Protein AF-A0A9P0FZQ2-F1 (afdb_monomer_lite)

Secondary structure (DSSP, 8-state):
------GGGGGGSTT--HHHHHHHH-------HHHHHHH-PPPS--S-HHHHHHHHHHHHHHHHT---EEEEEE--TTSSHHHHHHHHHHHH-PEEE-HHHHHHHHHHHHHHHHHHHHHSSSSS----------S---S-TTHHHHHHHHHHHHHHHHHHHHTTPPPPHHHHHHHHHHHHTSHHHHHHEEEEES---SHHHHHHHHS-------------------SSTTSSS-HHHHHS-SEEEEEE--HHHHHHHHHT--TTS----HHHHHHHHHHHHHH--TTS-HHHHHHHTT---EEEE---TT-TT-HHHHHHHHHHH-SPP--HHHHHHHHHHHHHHHHHHHHHHHHHHHHHHHHHHHHHHHHHHHHHHHHHHHHHT--GGGSSS---

Structure (mmCIF, N/CA/C/O backbone):
data_AF-A0A9P0FZQ2-F1
#
_entry.id   AF-A0A9P0FZQ2-F1
#
loop_
_atom_site.group_PDB
_atom_site.id
_atom_site.type_symbol
_atom_site.label_atom_id
_atom_site.label_alt_id
_atom_site.label_comp_id
_atom_site.label_asym_id
_atom_site.label_entity_id
_atom_site.label_seq_id
_atom_site.pdbx_PDB_ins_code
_atom_site.Cartn_x
_atom_site.Cartn_y
_atom_site.Cartn_z
_atom_site.occupancy
_atom_site.B_iso_or_equiv
_atom_site.auth_seq_id
_atom_site.auth_comp_id
_atom_site.auth_asym_id
_atom_site.auth_atom_id
_atom_site.pdbx_PDB_model_num
ATOM 1 N N . MET A 1 1 ? 33.000 11.905 -3.025 1.00 42.22 1 MET A N 1
ATOM 2 C CA . MET A 1 1 ? 31.841 12.501 -3.717 1.00 42.22 1 MET A CA 1
ATOM 3 C C . MET A 1 1 ? 32.326 12.928 -5.102 1.00 42.22 1 MET A C 1
ATOM 5 O O . MET A 1 1 ? 33.411 13.492 -5.164 1.00 42.22 1 MET A O 1
ATOM 9 N N . PHE A 1 2 ? 31.639 12.596 -6.200 1.00 40.91 2 PHE A N 1
ATOM 10 C CA . PHE A 1 2 ? 31.975 13.175 -7.510 1.00 40.91 2 PHE A CA 1
ATOM 11 C C . PHE A 1 2 ? 31.293 14.541 -7.577 1.00 40.91 2 PHE A C 1
ATOM 13 O O . PHE A 1 2 ? 30.066 14.598 -7.592 1.00 40.91 2 PHE A O 1
ATOM 20 N N . LYS A 1 3 ? 32.068 15.629 -7.545 1.00 57.16 3 LYS A N 1
ATOM 21 C CA . LYS A 1 3 ? 31.530 16.982 -7.710 1.00 57.16 3 LYS A CA 1
ATOM 22 C C . LYS A 1 3 ? 31.173 17.130 -9.192 1.00 57.16 3 LYS A C 1
ATOM 24 O O . LYS A 1 3 ? 32.061 17.057 -10.038 1.00 57.16 3 LYS A O 1
ATOM 29 N N . CYS A 1 4 ? 29.882 17.212 -9.517 1.00 62.28 4 CYS A N 1
ATOM 30 C CA . CYS A 1 4 ? 29.457 17.535 -10.878 1.00 62.28 4 CYS A CA 1
ATOM 31 C C . CYS A 1 4 ? 29.751 19.013 -11.093 1.00 62.28 4 CYS A C 1
ATOM 33 O O . CYS A 1 4 ? 29.104 19.865 -10.494 1.00 62.28 4 CYS A O 1
ATOM 35 N N . ILE A 1 5 ? 30.774 19.292 -11.889 1.00 72.25 5 ILE A N 1
ATOM 36 C CA . ILE A 1 5 ? 31.160 20.651 -12.243 1.00 72.25 5 ILE A CA 1
ATOM 37 C C . ILE A 1 5 ? 30.309 21.031 -13.454 1.00 72.25 5 ILE A C 1
ATOM 39 O O . ILE A 1 5 ? 30.297 20.267 -14.428 1.00 72.25 5 ILE A O 1
ATOM 43 N N . PRO A 1 6 ? 29.552 22.138 -13.401 1.00 76.19 6 PRO A N 1
ATOM 44 C CA . PRO A 1 6 ? 28.805 22.590 -14.560 1.00 76.19 6 PRO A CA 1
ATOM 45 C C . PRO A 1 6 ? 29.780 22.879 -15.715 1.00 76.19 6 PRO A C 1
ATOM 47 O O . PRO A 1 6 ? 30.931 23.250 -15.483 1.00 76.19 6 PRO A O 1
ATOM 50 N N . PRO A 1 7 ? 29.354 22.691 -16.974 1.00 71.12 7 PRO A N 1
ATOM 51 C CA . PRO A 1 7 ? 30.235 22.822 -18.138 1.00 71.12 7 PRO A CA 1
ATOM 52 C C . PRO A 1 7 ? 30.903 24.203 -18.238 1.00 71.12 7 PRO A C 1
ATOM 54 O O . PRO A 1 7 ? 32.005 24.314 -18.767 1.00 71.12 7 PRO A O 1
ATOM 57 N N . GLU A 1 8 ? 30.263 25.233 -17.684 1.00 77.25 8 GLU A N 1
ATOM 58 C CA . GLU A 1 8 ? 30.756 26.613 -17.625 1.00 77.25 8 GLU A CA 1
ATOM 59 C C . GLU A 1 8 ? 31.994 26.760 -16.722 1.00 77.25 8 GLU A C 1
ATOM 61 O O . GLU A 1 8 ? 32.918 27.505 -17.049 1.00 77.25 8 GLU A O 1
ATOM 66 N N . ASP A 1 9 ? 32.073 25.957 -15.660 1.00 78.75 9 ASP A N 1
ATOM 67 C CA . ASP A 1 9 ? 33.148 25.985 -14.662 1.00 78.75 9 ASP A CA 1
ATOM 68 C C . ASP A 1 9 ? 34.300 25.033 -15.002 1.00 78.75 9 ASP A C 1
ATOM 70 O O . ASP A 1 9 ? 35.335 25.018 -14.332 1.00 78.75 9 ASP A O 1
ATOM 74 N N . ALA A 1 10 ? 34.162 24.232 -16.062 1.00 74.19 10 ALA A N 1
ATOM 75 C CA . ALA A 1 10 ? 35.173 23.253 -16.452 1.00 74.19 10 ALA A CA 1
ATOM 76 C C . ALA A 1 10 ? 36.529 23.903 -16.784 1.00 74.19 10 ALA A C 1
ATOM 78 O O . ALA A 1 10 ? 37.573 23.296 -16.559 1.00 74.19 10 ALA A O 1
ATOM 79 N N . PHE A 1 11 ? 36.523 25.152 -17.261 1.00 77.31 11 PHE A N 1
ATOM 80 C CA . PHE A 1 11 ? 37.735 25.916 -17.572 1.00 77.31 11 PHE A CA 1
ATOM 81 C C . PHE A 1 11 ? 38.401 26.563 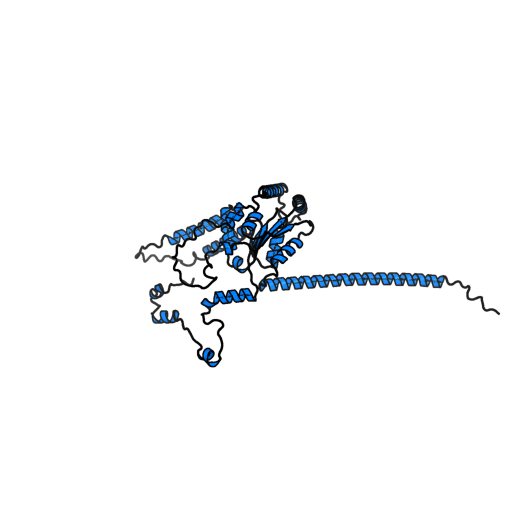-16.346 1.00 77.31 11 PHE A C 1
ATOM 83 O O . PHE A 1 11 ? 39.504 27.093 -16.469 1.00 77.31 11 PHE A O 1
ATOM 90 N N . LEU A 1 12 ? 37.767 26.520 -15.167 1.00 80.56 12 LEU A N 1
ATOM 91 C CA . LEU A 1 12 ? 38.371 26.988 -13.912 1.00 80.56 12 LEU A CA 1
ATOM 92 C C . LEU A 1 12 ? 39.421 26.000 -13.382 1.00 80.56 12 LEU A C 1
ATOM 94 O O . LEU A 1 12 ? 40.270 26.368 -12.570 1.00 80.56 12 LEU A O 1
ATOM 98 N N . ILE A 1 13 ? 39.395 24.753 -13.861 1.00 81.25 13 ILE A N 1
ATOM 99 C CA . ILE A 1 13 ? 40.397 23.743 -13.536 1.00 81.25 13 ILE A CA 1
ATOM 100 C C . ILE A 1 13 ? 41.563 23.877 -14.512 1.00 81.25 13 ILE A C 1
ATOM 102 O O . ILE A 1 13 ? 41.435 23.598 -15.702 1.00 81.25 13 ILE A O 1
ATOM 106 N N . SER A 1 14 ? 42.734 24.233 -13.988 1.00 76.00 14 SER A N 1
ATOM 107 C CA . SER A 1 14 ? 43.969 24.434 -14.762 1.00 76.00 14 SER A CA 1
ATOM 108 C C . SER A 1 14 ? 44.454 23.195 -15.531 1.00 76.00 14 SER A C 1
ATOM 110 O O . SER A 1 14 ? 45.295 23.309 -16.418 1.00 76.00 14 SER A O 1
ATOM 112 N N . GLU A 1 15 ? 43.933 22.016 -15.198 1.00 81.44 15 GLU A N 1
ATOM 113 C CA . GLU A 1 15 ? 44.264 20.723 -15.806 1.00 81.44 15 GLU A CA 1
ATOM 114 C C . GLU A 1 15 ? 43.369 20.383 -17.015 1.00 81.44 15 GLU A C 1
ATOM 116 O O . GLU A 1 15 ? 43.684 19.462 -17.776 1.00 81.44 15 GLU A O 1
ATOM 121 N N . ILE A 1 16 ? 42.257 21.107 -17.207 1.00 81.88 16 ILE A N 1
ATOM 122 C CA . ILE A 1 16 ? 41.309 20.891 -18.305 1.00 81.88 16 ILE A CA 1
ATOM 123 C C . ILE A 1 16 ? 41.615 21.876 -19.437 1.00 81.88 16 ILE A C 1
ATOM 125 O O . ILE A 1 16 ? 41.110 22.994 -19.498 1.00 81.88 16 ILE A O 1
ATOM 129 N N . ASP A 1 17 ? 42.428 21.426 -20.389 1.00 82.81 17 ASP A N 1
ATOM 130 C CA . ASP A 1 17 ? 42.616 22.134 -21.657 1.00 82.81 17 ASP A CA 1
ATOM 131 C C . ASP A 1 17 ? 41.367 22.026 -22.549 1.00 82.81 17 ASP A C 1
ATOM 133 O O . ASP A 1 17 ? 40.644 21.027 -22.509 1.00 82.81 17 ASP A O 1
ATOM 137 N N . GLN A 1 18 ? 41.190 22.976 -23.477 1.00 81.88 18 GLN A N 1
ATOM 138 C CA . GLN A 1 18 ? 40.105 22.963 -24.475 1.00 81.88 18 GLN A CA 1
ATOM 139 C C . GLN A 1 18 ? 39.992 21.620 -25.217 1.00 81.88 18 GLN A C 1
ATOM 141 O O . GLN A 1 18 ? 38.902 21.103 -25.418 1.00 81.88 18 GLN A O 1
ATOM 146 N N . ARG A 1 19 ? 41.125 20.985 -25.541 1.00 83.75 19 ARG A N 1
ATOM 147 C CA . ARG A 1 19 ? 41.146 19.661 -26.183 1.00 83.75 19 ARG A CA 1
ATOM 148 C C . ARG A 1 19 ? 40.549 18.559 -25.300 1.00 83.75 19 ARG A C 1
ATOM 150 O O . ARG A 1 19 ? 39.943 17.625 -25.817 1.00 83.75 19 ARG A O 1
ATOM 157 N N . VAL A 1 20 ? 40.797 18.617 -23.992 1.00 83.19 20 VAL A N 1
ATOM 158 C CA . VAL A 1 20 ? 40.278 17.641 -23.021 1.00 83.19 20 VAL A CA 1
ATOM 159 C C . VAL A 1 20 ? 38.788 17.878 -22.811 1.00 83.19 20 VAL A C 1
ATOM 161 O O . VAL A 1 20 ? 38.022 16.919 -22.831 1.00 83.19 20 VAL A O 1
ATOM 164 N N . TYR A 1 21 ? 38.377 19.143 -22.712 1.00 83.75 21 TYR A N 1
ATOM 165 C CA . TYR A 1 21 ? 36.974 19.534 -22.639 1.00 83.75 21 TYR A CA 1
ATOM 166 C C . TYR A 1 21 ? 36.176 19.058 -23.862 1.00 83.75 21 TYR A C 1
ATOM 168 O O . TYR A 1 21 ? 35.165 18.374 -23.708 1.00 83.75 21 TYR A O 1
ATOM 176 N N . ASP A 1 22 ? 36.674 19.317 -25.073 1.00 83.88 22 ASP A N 1
ATOM 177 C CA . ASP A 1 22 ? 36.037 18.878 -26.321 1.00 83.88 22 ASP A CA 1
ATOM 178 C C . ASP A 1 22 ? 35.959 17.347 -26.407 1.00 83.88 22 ASP A C 1
ATOM 180 O O . ASP A 1 22 ? 34.968 16.805 -26.884 1.00 83.88 22 ASP A O 1
ATOM 184 N N . LEU A 1 23 ? 36.978 16.627 -25.916 1.00 82.75 23 LEU A N 1
ATOM 185 C CA . LEU A 1 23 ? 36.977 15.162 -25.873 1.00 82.75 23 LEU A CA 1
ATOM 186 C C . LEU A 1 23 ? 35.941 14.613 -24.880 1.00 82.75 23 LEU A C 1
ATOM 188 O O . LEU A 1 23 ? 35.311 13.595 -25.162 1.00 82.75 23 LEU A O 1
ATOM 192 N N . MET A 1 24 ? 35.779 15.262 -23.725 1.00 79.56 24 MET A N 1
ATOM 193 C CA . MET A 1 24 ? 34.831 14.851 -22.684 1.00 79.56 24 MET A CA 1
ATOM 194 C C . MET A 1 24 ? 33.379 15.209 -23.019 1.00 79.56 24 MET A C 1
ATOM 196 O O . MET A 1 24 ? 32.471 14.508 -22.582 1.00 79.56 24 MET A O 1
ATOM 200 N N . THR A 1 25 ? 33.158 16.269 -23.799 1.00 80.00 25 THR A N 1
ATOM 201 C CA . THR A 1 25 ? 31.824 16.745 -24.211 1.00 80.00 25 THR A CA 1
ATOM 202 C C . THR A 1 25 ? 31.405 16.264 -25.603 1.00 80.00 25 THR A C 1
ATOM 204 O O . THR A 1 25 ? 30.294 16.547 -26.055 1.00 80.00 25 THR A O 1
ATOM 207 N N . LEU A 1 26 ? 32.268 15.503 -26.281 1.00 82.88 26 LEU A N 1
ATOM 208 C CA . LEU A 1 26 ? 32.034 14.983 -27.621 1.00 82.88 26 LEU A CA 1
ATOM 209 C C . LEU A 1 26 ? 30.789 14.079 -27.671 1.00 82.88 26 LEU A C 1
ATOM 211 O O . LEU A 1 26 ? 30.810 12.937 -27.210 1.00 82.88 26 LEU A O 1
ATOM 215 N N . ASN A 1 27 ? 29.722 14.557 -28.311 1.00 76.00 27 ASN A N 1
ATOM 216 C CA . ASN A 1 27 ? 28.529 13.764 -28.598 1.00 76.00 27 ASN A CA 1
ATOM 217 C C . ASN A 1 27 ? 28.544 13.295 -30.064 1.00 76.00 27 ASN A C 1
ATOM 219 O O . ASN A 1 27 ? 28.166 14.040 -30.967 1.00 76.00 27 ASN A O 1
ATOM 223 N N . LEU A 1 28 ? 29.031 12.074 -30.318 1.00 78.62 28 LEU A N 1
ATOM 224 C CA . LEU A 1 28 ? 29.055 11.479 -31.661 1.00 78.62 28 LEU A CA 1
ATOM 225 C C . LEU A 1 28 ? 27.725 10.786 -31.977 1.00 78.62 28 LEU A C 1
ATOM 227 O O . LEU A 1 28 ? 27.467 9.683 -31.493 1.00 78.62 28 LEU A O 1
ATOM 231 N N . SER A 1 29 ? 26.925 11.383 -32.859 1.00 69.81 29 SER A N 1
ATOM 232 C CA . SER A 1 29 ? 25.809 10.698 -33.511 1.00 69.81 29 SER A CA 1
ATOM 233 C C . SER A 1 29 ? 26.315 9.897 -34.718 1.00 69.81 29 SER A C 1
ATOM 235 O O . SER A 1 29 ? 27.041 10.405 -35.572 1.00 69.81 29 SER A O 1
ATOM 237 N N . MET A 1 30 ? 25.960 8.613 -34.785 1.00 74.75 30 MET A N 1
ATOM 238 C CA . MET A 1 30 ? 26.310 7.722 -35.897 1.00 74.75 30 MET A CA 1
ATOM 239 C C . MET A 1 30 ? 25.025 7.261 -36.580 1.00 74.75 30 MET A C 1
ATOM 241 O O . MET A 1 30 ? 24.199 6.603 -35.951 1.00 74.75 30 MET A O 1
ATOM 245 N N . GLU A 1 31 ? 24.871 7.568 -37.867 1.00 71.19 31 GLU A N 1
ATOM 246 C CA . GLU A 1 31 ? 23.688 7.192 -38.646 1.00 71.19 31 GLU A CA 1
ATOM 247 C C . GLU A 1 31 ? 23.982 5.993 -39.567 1.00 71.19 31 GLU A C 1
ATOM 249 O O . GLU A 1 31 ? 24.874 6.059 -40.420 1.00 71.19 31 GLU A O 1
ATOM 254 N N . PRO A 1 32 ? 23.253 4.869 -39.435 1.00 73.31 32 PRO A N 1
ATOM 255 C CA . PRO A 1 32 ? 23.479 3.679 -40.248 1.00 73.31 32 PRO A CA 1
ATOM 256 C C . PRO A 1 32 ? 22.767 3.774 -41.611 1.00 73.31 32 PRO A C 1
ATOM 258 O O . PRO A 1 32 ? 21.782 3.078 -41.866 1.00 73.31 32 PRO A O 1
ATOM 261 N N . THR A 1 33 ? 23.298 4.595 -42.520 1.00 75.81 33 THR A N 1
ATOM 262 C CA . THR A 1 33 ? 22.730 4.842 -43.866 1.00 75.81 33 THR A CA 1
ATOM 263 C C . THR A 1 33 ? 22.521 3.565 -44.688 1.00 75.81 33 THR A C 1
ATOM 265 O O . THR A 1 33 ? 21.465 3.366 -45.285 1.00 75.81 33 THR A O 1
ATOM 268 N N . PHE A 1 34 ? 23.478 2.632 -44.654 1.00 76.25 34 PHE A N 1
ATOM 269 C CA . PHE A 1 34 ? 23.403 1.379 -45.416 1.00 76.25 34 PHE A CA 1
ATOM 270 C C . PHE A 1 34 ? 22.207 0.496 -45.017 1.00 76.25 34 PHE A C 1
ATOM 272 O O . PHE A 1 34 ? 21.579 -0.129 -45.872 1.00 76.25 34 PHE A O 1
ATOM 279 N N . ILE A 1 35 ? 21.882 0.444 -43.722 1.00 74.31 35 ILE A N 1
ATOM 280 C CA . ILE A 1 35 ? 20.802 -0.399 -43.191 1.00 74.31 35 ILE A CA 1
ATOM 281 C C . ILE A 1 35 ? 19.441 0.181 -43.589 1.00 74.31 35 ILE A C 1
ATOM 283 O O . ILE A 1 35 ? 18.558 -0.563 -44.015 1.00 74.31 35 ILE A O 1
ATOM 287 N N . VAL A 1 36 ? 19.297 1.505 -43.510 1.00 71.88 36 VAL A N 1
ATOM 288 C CA . VAL A 1 36 ? 18.062 2.209 -43.876 1.00 71.88 36 VAL A CA 1
ATOM 289 C C . VAL A 1 36 ? 17.796 2.095 -45.378 1.00 71.88 36 VAL A C 1
ATOM 291 O O . VAL A 1 36 ? 16.726 1.644 -45.782 1.00 71.88 36 VAL A O 1
ATOM 294 N N . GLU A 1 37 ? 18.782 2.432 -46.213 1.00 74.81 37 GLU A N 1
ATOM 295 C CA . GLU A 1 37 ? 18.584 2.533 -47.664 1.00 74.81 37 GLU A CA 1
ATOM 296 C C . GLU A 1 37 ? 18.585 1.174 -48.380 1.00 74.81 37 GLU A C 1
ATOM 298 O O . GLU A 1 37 ? 17.835 0.982 -49.336 1.00 74.81 37 GLU A O 1
ATOM 303 N N . THR A 1 38 ? 19.408 0.214 -47.936 1.00 74.38 38 THR A N 1
ATOM 304 C CA . THR A 1 38 ? 19.607 -1.055 -48.669 1.00 74.38 38 THR A CA 1
ATOM 305 C C . THR A 1 38 ? 18.747 -2.198 -48.132 1.00 74.38 38 THR A C 1
ATOM 307 O O . THR A 1 38 ? 18.329 -3.061 -48.903 1.00 74.38 38 THR A O 1
ATOM 310 N N . MET A 1 39 ? 18.477 -2.240 -46.820 1.00 76.00 39 MET A N 1
ATOM 311 C CA . MET A 1 39 ? 17.702 -3.330 -46.205 1.00 76.00 39 MET A CA 1
ATOM 312 C C . MET A 1 39 ? 16.212 -3.002 -46.033 1.00 76.00 39 MET A C 1
ATOM 314 O O . MET A 1 39 ? 15.446 -3.900 -45.686 1.00 76.00 39 MET A O 1
ATOM 318 N N . GLY A 1 40 ? 15.788 -1.756 -46.290 1.00 74.69 40 GLY A N 1
ATOM 319 C CA . GLY A 1 40 ? 14.381 -1.341 -46.211 1.00 74.69 40 GLY A CA 1
ATOM 320 C C . GLY A 1 40 ? 13.769 -1.506 -44.816 1.00 74.69 40 GLY A C 1
ATOM 321 O O . GLY A 1 40 ? 12.565 -1.729 -44.687 1.00 74.69 40 GLY A O 1
ATOM 322 N N . LEU A 1 41 ? 14.601 -1.462 -43.773 1.00 75.81 41 LEU A N 1
ATOM 323 C CA . LEU A 1 41 ? 14.169 -1.606 -42.388 1.00 75.81 41 LEU A CA 1
ATOM 324 C C . LEU A 1 41 ? 13.510 -0.305 -41.921 1.00 75.81 41 LEU A C 1
ATOM 326 O O . LEU A 1 41 ? 14.130 0.755 -41.944 1.00 75.81 41 LEU A O 1
ATOM 330 N N . GLN A 1 42 ? 12.256 -0.399 -41.480 1.00 72.88 42 GLN A N 1
ATOM 331 C CA . GLN A 1 42 ? 11.549 0.707 -40.837 1.00 72.88 42 GLN A CA 1
ATOM 332 C C . GLN A 1 42 ? 11.944 0.757 -39.361 1.00 72.88 42 GLN A C 1
ATOM 334 O O . GLN A 1 42 ? 11.711 -0.200 -38.619 1.00 72.88 42 GLN A O 1
ATOM 339 N N . TRP A 1 43 ? 12.557 1.861 -38.939 1.00 73.94 43 TRP A N 1
ATOM 340 C CA . TRP A 1 43 ? 12.877 2.084 -37.534 1.00 73.94 43 TRP A CA 1
ATOM 341 C C . TRP A 1 43 ? 11.594 2.309 -36.733 1.00 73.94 43 TRP A C 1
ATOM 343 O O . TRP A 1 43 ? 10.709 3.051 -37.146 1.00 73.94 43 TRP A O 1
ATOM 353 N N . ALA A 1 44 ? 11.492 1.655 -35.574 1.00 71.38 44 ALA A N 1
ATOM 354 C CA . ALA A 1 44 ? 10.376 1.876 -34.652 1.00 71.38 44 ALA A CA 1
ATOM 355 C C . ALA A 1 44 ? 10.471 3.244 -33.954 1.00 71.38 44 ALA A C 1
ATOM 357 O O . ALA A 1 44 ? 9.451 3.806 -33.566 1.00 71.38 44 ALA A O 1
ATOM 358 N N . SER A 1 45 ? 11.689 3.769 -33.803 1.00 73.69 45 SER A N 1
ATOM 359 C CA . SER A 1 45 ? 11.942 5.160 -33.452 1.00 73.69 45 SER A CA 1
ATOM 360 C C . SER A 1 45 ? 13.298 5.603 -33.994 1.00 73.69 45 SER A C 1
ATOM 362 O O . SER A 1 45 ? 14.265 4.843 -33.941 1.00 73.69 45 SER A O 1
ATOM 364 N N . GLU A 1 46 ? 13.337 6.827 -34.510 1.00 75.44 46 GLU A N 1
ATOM 365 C CA . GLU A 1 46 ? 14.528 7.495 -35.047 1.00 75.44 46 GLU A CA 1
ATOM 366 C C . GLU A 1 46 ? 15.211 8.392 -33.997 1.00 75.44 46 GLU A C 1
ATOM 368 O O . GLU A 1 46 ? 16.328 8.857 -34.209 1.00 75.44 46 GLU A O 1
ATOM 373 N N . LEU A 1 47 ? 14.558 8.610 -32.849 1.00 78.06 47 LEU A N 1
ATOM 374 C CA . LEU A 1 47 ? 15.050 9.463 -31.766 1.00 78.06 47 LEU A CA 1
ATOM 375 C C . LEU A 1 47 ? 16.124 8.770 -30.917 1.00 78.06 47 LEU A C 1
ATOM 377 O O . LEU A 1 47 ? 16.271 7.542 -30.921 1.00 78.06 47 LEU A O 1
ATOM 381 N N . THR A 1 48 ? 16.849 9.556 -30.119 1.00 76.50 48 THR A N 1
ATOM 382 C CA . THR A 1 48 ? 17.833 9.010 -29.178 1.00 76.50 48 THR A CA 1
ATOM 383 C C . THR A 1 48 ? 17.165 8.145 -28.107 1.00 76.50 48 THR A C 1
ATOM 385 O O . THR A 1 48 ? 15.956 8.211 -27.866 1.00 76.50 48 THR A O 1
ATOM 388 N N . PHE A 1 49 ? 17.952 7.308 -27.421 1.00 79.44 49 PHE A N 1
ATOM 389 C CA . PHE A 1 49 ? 17.413 6.489 -26.333 1.00 79.44 49 PHE A CA 1
ATOM 390 C C . PHE A 1 49 ? 16.732 7.349 -25.263 1.00 79.44 49 PHE A C 1
ATOM 392 O O . PHE A 1 49 ? 15.633 7.001 -24.850 1.00 79.44 49 PHE A O 1
ATOM 399 N N . ALA A 1 50 ? 17.348 8.470 -24.863 1.00 79.00 50 ALA A N 1
ATOM 400 C CA . ALA A 1 50 ? 16.835 9.358 -23.819 1.00 79.00 50 ALA A CA 1
ATOM 401 C C . ALA A 1 50 ? 15.451 9.931 -24.164 1.00 79.00 50 ALA A C 1
ATOM 403 O O . ALA A 1 50 ? 14.540 9.876 -23.341 1.00 79.00 50 ALA A O 1
ATOM 404 N N . GLU A 1 51 ? 15.273 10.391 -25.401 1.00 81.69 51 GLU A N 1
ATOM 405 C CA . GLU A 1 51 ? 14.001 10.919 -25.911 1.00 81.69 51 GLU A CA 1
ATOM 406 C C . GLU A 1 51 ? 12.940 9.821 -26.066 1.00 81.69 51 GLU A C 1
ATOM 408 O O . GLU A 1 51 ? 11.748 10.066 -25.902 1.00 81.69 51 GLU A O 1
ATOM 413 N N . ASN A 1 52 ? 13.368 8.580 -26.315 1.00 84.44 52 ASN A N 1
ATOM 414 C CA . ASN A 1 52 ? 12.484 7.423 -26.429 1.00 84.44 52 ASN A CA 1
ATOM 415 C C . ASN A 1 52 ? 12.073 6.794 -25.095 1.00 84.44 52 ASN A C 1
ATOM 417 O O . ASN A 1 52 ? 11.169 5.953 -25.081 1.00 84.44 52 ASN A O 1
ATOM 421 N N . ILE A 1 53 ? 12.696 7.168 -23.972 1.00 84.69 53 ILE A N 1
ATOM 422 C CA . ILE A 1 53 ? 12.381 6.602 -22.651 1.00 84.69 53 ILE A CA 1
ATOM 423 C C . ILE A 1 53 ? 10.874 6.656 -22.336 1.00 84.69 53 ILE A C 1
ATOM 425 O O . ILE A 1 53 ? 10.339 5.622 -21.927 1.00 84.69 53 ILE A O 1
ATOM 429 N N . PRO A 1 54 ? 10.141 7.770 -22.541 1.00 82.50 54 PRO A N 1
ATOM 430 C CA . PRO A 1 54 ? 8.711 7.831 -22.230 1.00 82.50 54 PRO A CA 1
ATOM 431 C C . PRO A 1 54 ? 7.884 6.827 -23.045 1.00 82.50 54 PRO A C 1
ATOM 433 O O . PRO A 1 54 ? 7.038 6.117 -22.492 1.00 82.50 54 PRO A O 1
ATOM 436 N N . VAL A 1 55 ? 8.182 6.701 -24.342 1.00 83.38 55 VAL A N 1
ATOM 437 C CA . VAL A 1 55 ? 7.514 5.763 -25.258 1.00 83.38 55 VAL A CA 1
ATOM 438 C C . VAL A 1 55 ? 7.815 4.318 -24.861 1.00 83.38 55 VAL A C 1
ATOM 440 O O . VAL A 1 55 ? 6.897 3.502 -24.744 1.00 83.38 55 VAL A O 1
ATOM 443 N N . LEU A 1 56 ? 9.080 4.010 -24.564 1.00 84.38 56 LEU A N 1
ATOM 444 C CA . LEU A 1 56 ? 9.506 2.690 -24.098 1.00 84.38 56 LEU A CA 1
ATOM 445 C C . LEU A 1 56 ? 8.859 2.324 -22.759 1.00 84.38 56 LEU A C 1
ATOM 447 O O . LEU A 1 56 ? 8.405 1.195 -22.588 1.00 84.38 56 LEU A O 1
ATOM 451 N N . ILE A 1 57 ? 8.751 3.270 -21.822 1.00 81.62 57 ILE A N 1
ATOM 452 C CA . ILE A 1 57 ? 8.046 3.066 -20.550 1.00 81.62 57 ILE A CA 1
ATOM 453 C C . ILE A 1 57 ? 6.563 2.782 -20.806 1.00 81.62 57 ILE A C 1
ATOM 455 O O . ILE A 1 57 ? 6.006 1.871 -20.192 1.00 81.62 57 ILE A O 1
ATOM 459 N N . LYS A 1 58 ? 5.911 3.524 -21.709 1.00 81.69 58 LYS A N 1
ATOM 460 C CA . LYS A 1 58 ? 4.497 3.317 -22.067 1.00 81.69 58 LYS A CA 1
ATOM 461 C C . LYS A 1 58 ? 4.284 1.934 -22.683 1.00 81.69 58 LYS A C 1
ATOM 463 O O . LYS A 1 58 ? 3.378 1.212 -22.261 1.00 81.69 58 LYS A O 1
ATOM 468 N N . GLN A 1 59 ? 5.151 1.523 -23.608 1.00 83.19 59 GLN A N 1
ATOM 469 C CA . GLN A 1 59 ? 5.122 0.189 -24.207 1.00 83.19 59 GLN A CA 1
ATOM 470 C C . GLN A 1 59 ? 5.364 -0.905 -23.160 1.00 83.19 59 GLN A C 1
ATOM 472 O O . GLN A 1 59 ? 4.582 -1.849 -23.069 1.00 83.19 59 GLN A O 1
ATOM 477 N N . PHE A 1 60 ? 6.374 -0.740 -22.306 1.00 81.12 60 PHE A N 1
ATOM 478 C CA . PHE A 1 60 ? 6.689 -1.675 -21.228 1.00 81.12 60 PHE A CA 1
ATOM 479 C C . PHE A 1 60 ? 5.522 -1.838 -20.247 1.00 81.12 60 PHE A C 1
ATOM 481 O O . PHE A 1 60 ? 5.167 -2.960 -19.876 1.00 81.12 60 PHE A O 1
ATOM 488 N N . LYS A 1 61 ? 4.883 -0.727 -19.856 1.00 77.75 61 LYS A N 1
ATOM 489 C CA . LYS A 1 61 ? 3.683 -0.737 -19.010 1.00 77.75 61 LYS A CA 1
ATOM 490 C C . LYS A 1 61 ? 2.527 -1.462 -19.696 1.00 77.75 61 LYS A C 1
ATOM 492 O O . LYS A 1 61 ? 1.869 -2.277 -19.053 1.00 77.75 61 LYS A O 1
ATOM 497 N N . LYS A 1 62 ? 2.309 -1.215 -20.991 1.00 79.94 62 LYS A N 1
ATOM 498 C CA . LYS A 1 62 ? 1.234 -1.830 -21.784 1.00 79.94 62 LYS A CA 1
ATOM 499 C C . LYS A 1 62 ? 1.425 -3.337 -21.957 1.00 79.94 62 LYS A C 1
ATOM 501 O O . LYS A 1 62 ? 0.501 -4.094 -21.679 1.00 79.94 62 LYS A O 1
ATOM 506 N N . GLU A 1 63 ? 2.610 -3.782 -22.368 1.00 77.75 63 GLU A N 1
ATOM 507 C CA . GLU A 1 63 ? 2.912 -5.203 -22.595 1.00 77.75 63 GLU A CA 1
ATOM 508 C C . GLU A 1 63 ? 2.832 -6.026 -21.308 1.00 77.75 63 GLU A C 1
ATOM 510 O O . GLU A 1 63 ? 2.372 -7.168 -21.318 1.00 77.75 63 GLU A O 1
ATOM 515 N N . ARG A 1 64 ? 3.252 -5.441 -20.181 1.00 72.19 64 ARG A N 1
ATOM 516 C CA . ARG A 1 64 ? 3.228 -6.113 -18.876 1.00 72.19 64 ARG A CA 1
ATOM 517 C C . ARG A 1 64 ? 1.945 -5.877 -18.081 1.00 72.19 64 ARG A C 1
ATOM 519 O O . ARG A 1 64 ? 1.796 -6.462 -17.009 1.00 72.19 64 ARG A O 1
ATOM 526 N N . GLY A 1 65 ? 1.032 -5.042 -18.582 1.00 72.00 65 GLY A N 1
ATOM 527 C CA . GLY A 1 65 ? -0.182 -4.646 -17.868 1.00 72.00 65 GLY A CA 1
ATOM 528 C C . GLY A 1 65 ? 0.115 -4.012 -16.506 1.00 72.00 65 GLY A C 1
ATOM 529 O O . GLY A 1 65 ? -0.593 -4.281 -15.539 1.00 72.00 65 GLY A O 1
ATOM 530 N N . LEU A 1 66 ? 1.198 -3.234 -16.405 1.00 73.38 66 LEU A N 1
ATOM 531 C CA . LEU A 1 66 ? 1.605 -2.561 -15.172 1.00 73.38 66 LEU A CA 1
ATOM 532 C C . LEU A 1 66 ? 0.751 -1.309 -14.994 1.00 73.38 66 LEU A C 1
ATOM 534 O O . LEU A 1 66 ? 1.084 -0.238 -15.506 1.00 73.38 66 LEU A O 1
ATOM 538 N N . LYS A 1 67 ? -0.362 -1.468 -14.283 1.00 75.31 67 LYS A N 1
ATOM 539 C CA . LYS A 1 67 ? -1.216 -0.367 -13.858 1.00 75.31 67 LYS A CA 1
ATOM 540 C C . LYS A 1 67 ? -1.038 -0.185 -12.347 1.00 75.31 67 LYS A C 1
ATOM 542 O O . LYS A 1 67 ? -1.364 -1.113 -11.611 1.00 75.31 67 LYS A O 1
ATOM 547 N N . PRO A 1 68 ? -0.514 0.959 -11.874 1.00 80.69 68 PRO A N 1
ATOM 548 C CA . PRO A 1 68 ? -0.503 1.237 -10.446 1.00 80.69 68 PRO A CA 1
ATOM 549 C C . PRO A 1 68 ? -1.953 1.396 -9.986 1.00 80.69 68 PRO A C 1
ATOM 551 O O . PRO A 1 68 ? -2.690 2.193 -10.564 1.00 80.69 68 PRO A O 1
ATOM 554 N N . PHE A 1 69 ? -2.369 0.616 -8.991 1.00 84.88 69 PHE A N 1
ATOM 555 C CA . PHE A 1 69 ? -3.701 0.738 -8.404 1.00 84.88 69 PHE A CA 1
ATOM 556 C C . PHE A 1 69 ? -3.638 1.580 -7.140 1.00 84.88 69 PHE A C 1
ATOM 558 O O . PHE A 1 69 ? -2.829 1.313 -6.251 1.00 84.88 69 PHE A O 1
ATOM 565 N N . LYS A 1 70 ? -4.519 2.572 -7.052 1.00 87.44 70 LYS A N 1
ATOM 566 C CA . LYS A 1 70 ? -4.677 3.415 -5.868 1.00 87.44 70 LYS A CA 1
ATOM 567 C C . LYS A 1 70 ? -5.997 3.083 -5.195 1.00 87.44 70 LYS A C 1
ATOM 569 O O . LYS A 1 70 ? -7.058 3.285 -5.788 1.00 87.44 70 LYS A O 1
ATOM 574 N N . VAL A 1 71 ? -5.929 2.523 -3.993 1.00 89.31 71 VAL A N 1
ATOM 575 C CA . VAL A 1 71 ? -7.099 2.003 -3.278 1.00 89.31 71 VAL A CA 1
ATOM 576 C C . VAL A 1 71 ? -7.216 2.669 -1.915 1.00 89.31 71 VAL A C 1
ATOM 578 O O . VAL A 1 71 ? -6.237 2.741 -1.180 1.00 89.31 71 VAL A O 1
ATOM 581 N N . ILE A 1 72 ? -8.419 3.107 -1.549 1.00 89.31 72 ILE A N 1
ATOM 582 C CA . ILE A 1 72 ? -8.723 3.574 -0.189 1.00 89.31 72 ILE A CA 1
ATOM 583 C C . ILE A 1 72 ? -9.777 2.662 0.425 1.00 89.31 72 ILE A C 1
ATOM 585 O O . ILE A 1 72 ? -10.753 2.304 -0.241 1.00 89.31 72 ILE A O 1
ATOM 589 N N . ILE A 1 73 ? -9.582 2.288 1.691 1.00 89.12 73 ILE A N 1
ATOM 590 C CA . ILE A 1 73 ? -10.501 1.421 2.429 1.00 89.12 73 ILE A CA 1
ATOM 591 C C . ILE A 1 73 ? -11.110 2.189 3.607 1.00 89.12 73 ILE A C 1
ATOM 593 O O . ILE A 1 73 ? -10.439 2.533 4.579 1.00 89.12 73 ILE A O 1
ATOM 597 N N . PHE A 1 74 ? -12.422 2.388 3.533 1.00 86.06 74 PHE A N 1
ATOM 598 C CA . PHE A 1 74 ? -13.268 3.008 4.543 1.00 86.06 74 PHE A CA 1
ATOM 599 C C . PHE A 1 74 ? -14.107 1.969 5.286 1.00 86.06 74 PHE A C 1
ATOM 601 O O . PHE A 1 74 ? -14.351 0.861 4.807 1.00 86.06 74 PHE A O 1
ATOM 608 N N . GLY A 1 75 ? -14.581 2.351 6.468 1.00 83.56 75 GLY A N 1
ATOM 609 C CA . GLY A 1 75 ? -15.556 1.579 7.231 1.00 83.56 75 GLY A CA 1
ATOM 610 C C . GLY A 1 75 ? -15.404 1.754 8.743 1.00 83.56 75 GLY A C 1
ATOM 611 O O . GLY A 1 75 ? -14.461 2.414 9.198 1.00 83.56 75 GLY A O 1
ATOM 612 N N . PRO A 1 76 ? -16.287 1.132 9.537 1.00 84.44 76 PRO A N 1
ATOM 613 C CA . PRO A 1 76 ? -16.240 1.184 10.994 1.00 84.44 76 PRO A CA 1
ATOM 614 C C . PRO A 1 76 ? -14.925 0.616 11.571 1.00 84.44 76 PRO A C 1
ATOM 616 O O . PRO A 1 76 ? -14.204 -0.137 10.897 1.00 84.44 76 PRO A O 1
ATOM 619 N N . PRO A 1 77 ? -14.564 0.963 12.821 1.00 81.88 77 PRO A N 1
ATOM 620 C CA . PRO A 1 77 ? -13.430 0.339 13.503 1.00 81.88 77 PRO A CA 1
ATOM 621 C C . PRO A 1 77 ? -13.637 -1.181 13.649 1.00 81.88 77 PRO A C 1
ATOM 623 O O . PRO A 1 77 ? -14.764 -1.662 13.689 1.00 81.88 77 PRO A O 1
ATOM 626 N N . ILE A 1 78 ? -12.544 -1.954 13.714 1.00 79.38 78 ILE A N 1
ATOM 627 C CA . ILE A 1 78 ? -12.535 -3.415 13.981 1.00 79.38 78 ILE A CA 1
ATOM 628 C C . ILE A 1 78 ? -13.177 -4.308 12.897 1.00 79.38 78 ILE A C 1
ATOM 630 O O . ILE A 1 78 ? -12.999 -5.526 12.909 1.00 79.38 78 ILE A O 1
ATOM 634 N N . VAL A 1 79 ? -13.783 -3.741 11.851 1.00 81.56 79 VAL A N 1
ATOM 635 C CA . VAL A 1 79 ? -14.367 -4.519 10.738 1.00 81.56 79 VAL A CA 1
ATOM 636 C C . VAL A 1 79 ? -13.338 -5.379 9.996 1.00 81.56 79 VAL A C 1
ATOM 638 O O . VAL A 1 79 ? -13.691 -6.425 9.459 1.00 81.56 79 VAL A O 1
ATOM 641 N N . GLY A 1 80 ? -12.048 -5.037 10.060 1.00 79.94 80 GLY A N 1
ATOM 642 C CA . GLY A 1 80 ? -10.965 -5.785 9.407 1.00 79.94 80 GLY A CA 1
ATOM 643 C C . GLY A 1 80 ? -10.369 -5.068 8.197 1.00 79.94 80 GLY A C 1
ATOM 644 O O . GLY A 1 80 ? -9.835 -5.725 7.308 1.00 79.94 80 GLY A O 1
ATOM 645 N N . LYS A 1 81 ? -10.456 -3.730 8.166 1.00 87.38 81 LYS A N 1
ATOM 646 C CA . LYS A 1 81 ? -9.864 -2.871 7.126 1.00 87.38 81 LYS A CA 1
ATOM 647 C C . LYS A 1 81 ? -8.379 -3.169 6.928 1.00 87.38 81 LYS A C 1
ATOM 649 O O . LYS A 1 81 ? -7.979 -3.491 5.819 1.00 87.38 81 LYS A O 1
ATOM 654 N N . THR A 1 82 ? -7.615 -3.227 8.017 1.00 87.38 82 THR A N 1
ATOM 655 C CA . THR A 1 82 ? -6.187 -3.568 8.006 1.00 87.38 82 THR A CA 1
ATOM 656 C C . THR A 1 82 ? -5.903 -4.958 7.453 1.00 87.38 82 THR A C 1
ATOM 658 O O . THR A 1 82 ? -4.957 -5.142 6.692 1.00 87.38 82 THR A O 1
ATOM 661 N N . THR A 1 83 ? -6.732 -5.950 7.786 1.00 87.56 83 THR A N 1
ATOM 662 C CA . THR A 1 83 ? -6.586 -7.310 7.253 1.00 87.56 83 THR A CA 1
ATOM 663 C C . THR A 1 83 ? -6.838 -7.334 5.747 1.00 87.56 83 THR A C 1
ATOM 665 O O . THR A 1 83 ? -6.052 -7.916 5.001 1.00 87.56 83 THR A O 1
ATOM 668 N N . LEU A 1 84 ? -7.887 -6.643 5.287 1.00 88.25 84 LEU A N 1
ATOM 669 C CA . LEU A 1 84 ? -8.189 -6.501 3.866 1.00 88.25 84 LEU A CA 1
ATOM 670 C C . LEU A 1 84 ? -7.072 -5.742 3.132 1.00 88.25 84 LEU A C 1
ATOM 672 O O . LEU A 1 84 ? -6.594 -6.211 2.103 1.00 88.25 84 LEU A O 1
ATOM 676 N N . ALA A 1 85 ? -6.600 -4.626 3.687 1.00 90.31 85 ALA A N 1
ATOM 677 C CA . ALA A 1 85 ? -5.530 -3.813 3.122 1.00 90.31 85 ALA A CA 1
ATOM 678 C C . ALA A 1 85 ? -4.240 -4.621 2.937 1.00 90.31 85 ALA A C 1
ATOM 680 O O . ALA A 1 85 ? -3.683 -4.644 1.841 1.00 90.31 85 ALA A O 1
ATOM 681 N N . LYS A 1 86 ? -3.814 -5.358 3.973 1.00 88.56 86 LYS A N 1
ATOM 682 C CA . LYS A 1 86 ? -2.643 -6.245 3.911 1.00 88.56 86 LYS A CA 1
ATOM 683 C C . LYS A 1 86 ? -2.813 -7.334 2.852 1.00 88.56 86 LYS A C 1
ATOM 685 O O . LYS A 1 86 ? -1.916 -7.511 2.036 1.00 88.56 86 LYS A O 1
ATOM 690 N N . SER A 1 87 ? -3.978 -7.985 2.795 1.00 86.75 87 SER A N 1
ATOM 691 C CA . SER A 1 87 ? -4.250 -9.023 1.788 1.00 86.75 87 SER A CA 1
ATOM 692 C C . SER A 1 87 ? -4.182 -8.492 0.349 1.00 86.75 87 SER A C 1
ATOM 694 O O . SER A 1 87 ? -3.644 -9.154 -0.536 1.00 86.75 87 SER A O 1
ATOM 696 N N . ILE A 1 88 ? -4.663 -7.265 0.110 1.00 87.25 88 ILE A N 1
ATOM 697 C CA . ILE A 1 88 ? -4.595 -6.616 -1.204 1.00 87.25 88 ILE A CA 1
ATOM 698 C C . ILE A 1 88 ? -3.149 -6.229 -1.528 1.00 87.25 88 ILE A C 1
ATOM 700 O O . ILE A 1 88 ? -2.690 -6.473 -2.644 1.00 87.25 88 ILE A O 1
ATOM 704 N N . CYS A 1 89 ? -2.407 -5.671 -0.569 1.00 87.19 89 CYS A N 1
ATOM 705 C CA . CYS A 1 89 ? -0.999 -5.332 -0.765 1.00 87.19 89 CYS A CA 1
ATOM 706 C C . CYS A 1 89 ? -0.150 -6.564 -1.087 1.00 87.19 89 CYS A C 1
ATOM 708 O O . CYS A 1 89 ? 0.671 -6.507 -1.999 1.00 87.19 89 CYS A O 1
ATOM 710 N N . GLU A 1 90 ? -0.375 -7.682 -0.396 1.00 83.56 90 GLU A N 1
ATOM 711 C CA . GLU A 1 90 ? 0.317 -8.946 -0.659 1.00 83.56 90 GLU A CA 1
ATOM 712 C C . GLU A 1 90 ? -0.045 -9.525 -2.026 1.00 83.56 90 GLU A C 1
ATOM 714 O O . GLU A 1 90 ? 0.843 -9.963 -2.749 1.00 83.56 90 GLU A O 1
ATOM 719 N N . ALA A 1 91 ? -1.319 -9.489 -2.420 1.00 80.38 91 ALA A N 1
ATOM 720 C CA . ALA A 1 91 ? -1.757 -10.070 -3.684 1.00 80.38 91 ALA A CA 1
ATOM 721 C C . ALA A 1 91 ? -1.385 -9.235 -4.920 1.00 80.38 91 ALA A C 1
ATOM 723 O O . ALA A 1 91 ? -1.113 -9.797 -5.980 1.00 80.38 91 ALA A O 1
ATOM 724 N N . TYR A 1 92 ? -1.383 -7.903 -4.803 1.00 80.19 92 TYR A N 1
ATOM 725 C CA . TYR A 1 92 ? -1.136 -6.977 -5.917 1.00 80.19 92 TYR A CA 1
ATOM 726 C C . TYR A 1 92 ? 0.256 -6.324 -5.872 1.00 80.19 92 TYR A C 1
ATOM 728 O O . TYR A 1 92 ? 0.661 -5.684 -6.841 1.00 80.19 92 TYR A O 1
ATOM 736 N N . GLY A 1 93 ? 1.017 -6.500 -4.787 1.00 79.88 93 GLY A N 1
ATOM 737 C CA . GLY A 1 93 ? 2.337 -5.889 -4.600 1.00 79.88 93 GLY A CA 1
ATOM 738 C C . GLY A 1 93 ? 2.293 -4.376 -4.367 1.00 79.88 93 GLY A C 1
ATOM 739 O O . GLY A 1 93 ? 3.267 -3.686 -4.686 1.00 79.88 93 GLY A O 1
ATOM 740 N N . LEU A 1 94 ? 1.167 -3.864 -3.860 1.00 87.44 94 LEU A N 1
ATOM 741 C CA . LEU A 1 94 ? 0.950 -2.439 -3.595 1.00 87.44 94 LEU A CA 1
ATOM 742 C C . LEU A 1 94 ? 1.660 -1.995 -2.313 1.00 87.44 94 LEU A C 1
ATOM 744 O O . LEU A 1 94 ? 1.968 -2.801 -1.433 1.00 87.44 94 LEU A O 1
ATOM 748 N N . VAL A 1 95 ? 1.901 -0.691 -2.195 1.00 88.75 95 VAL A N 1
ATOM 749 C CA . VAL A 1 95 ? 2.453 -0.097 -0.973 1.00 88.75 95 VAL A CA 1
ATOM 750 C C . VAL A 1 95 ? 1.339 0.069 0.060 1.00 88.75 95 VAL A C 1
ATOM 752 O O . VAL A 1 95 ? 0.353 0.757 -0.193 1.00 88.75 95 VAL A O 1
ATOM 755 N N . TYR A 1 96 ? 1.494 -0.546 1.231 1.00 91.06 96 TYR A N 1
ATOM 756 C CA . TYR A 1 96 ? 0.591 -0.331 2.360 1.00 91.06 96 TYR A CA 1
ATOM 757 C C . TYR A 1 96 ? 0.892 1.015 3.026 1.00 91.06 96 TYR A C 1
ATOM 759 O O . TYR A 1 96 ? 2.027 1.261 3.441 1.00 91.06 96 TYR A O 1
ATOM 767 N N . ILE A 1 97 ? -0.118 1.876 3.131 1.00 90.50 97 ILE A N 1
ATOM 768 C CA . ILE A 1 97 ? -0.025 3.187 3.767 1.00 90.50 97 ILE A CA 1
ATOM 769 C C . ILE A 1 97 ? -1.078 3.247 4.874 1.00 90.50 97 ILE A C 1
ATOM 771 O O . ILE A 1 97 ? -2.274 3.127 4.627 1.00 90.50 97 ILE A O 1
ATOM 775 N N . SER A 1 98 ? -0.625 3.452 6.104 1.00 89.88 98 SER A N 1
ATOM 776 C CA . SER A 1 98 ? -1.477 3.768 7.252 1.00 89.88 98 SER A CA 1
ATOM 777 C C . SER A 1 98 ? -0.812 4.878 8.066 1.00 89.88 98 SER A C 1
ATOM 779 O O . SER A 1 98 ? 0.413 5.001 7.980 1.00 89.88 98 SER A O 1
ATOM 781 N N . PRO A 1 99 ? -1.549 5.668 8.866 1.00 84.88 99 PRO A N 1
ATOM 782 C CA . PRO A 1 99 ? -0.945 6.710 9.699 1.00 84.88 99 PRO A CA 1
ATOM 783 C C . PRO A 1 99 ? 0.199 6.188 10.582 1.00 84.88 99 PRO A C 1
ATOM 785 O O . PRO A 1 99 ? 1.238 6.831 10.711 1.00 84.88 99 PRO A O 1
ATOM 788 N N . GLU A 1 100 ? 0.046 4.973 11.114 1.00 83.75 100 GLU A N 1
ATOM 789 C CA . GLU A 1 100 ? 1.061 4.301 11.932 1.00 83.75 100 GLU A CA 1
ATOM 790 C C . GLU A 1 100 ? 2.289 3.893 11.105 1.00 83.75 100 GLU A C 1
ATOM 792 O O . GLU A 1 100 ? 3.425 4.156 11.497 1.00 83.75 100 GLU A O 1
ATOM 797 N N . THR A 1 101 ? 2.079 3.290 9.930 1.00 84.56 101 THR A N 1
ATOM 798 C CA . THR A 1 101 ? 3.176 2.887 9.031 1.00 84.56 101 THR A CA 1
ATOM 799 C C . THR A 1 101 ? 3.920 4.090 8.462 1.00 84.56 101 THR A C 1
ATOM 801 O O . THR A 1 101 ? 5.129 4.019 8.256 1.00 84.56 101 THR A O 1
ATOM 804 N N . VAL A 1 102 ? 3.221 5.199 8.214 1.00 85.31 102 VAL A N 1
ATOM 805 C CA . VAL A 1 102 ? 3.837 6.451 7.766 1.00 85.31 102 VAL A CA 1
ATOM 806 C C . VAL A 1 102 ? 4.744 6.991 8.859 1.00 85.31 102 VAL A C 1
ATOM 808 O O . VAL A 1 102 ? 5.910 7.233 8.573 1.00 85.31 102 VAL A O 1
ATOM 811 N N . ALA A 1 103 ? 4.267 7.080 10.105 1.00 82.19 103 ALA A N 1
ATOM 812 C CA . ALA A 1 103 ? 5.091 7.522 11.228 1.00 82.19 103 ALA A CA 1
ATOM 813 C C . ALA A 1 103 ? 6.342 6.643 11.411 1.00 82.19 103 ALA A C 1
ATOM 815 O O . ALA A 1 103 ? 7.448 7.163 11.538 1.00 82.19 103 ALA A O 1
ATOM 816 N N . GLN A 1 104 ? 6.192 5.315 11.352 1.00 84.25 104 GLN A N 1
ATOM 817 C CA . GLN A 1 104 ? 7.314 4.371 11.460 1.00 84.25 104 GLN A CA 1
ATOM 818 C C . GLN A 1 104 ? 8.323 4.531 10.323 1.00 84.25 104 GLN A C 1
ATOM 820 O O . GLN A 1 104 ? 9.513 4.703 10.575 1.00 84.25 104 GLN A O 1
ATOM 825 N N . SER A 1 105 ? 7.852 4.531 9.075 1.00 82.38 105 SER A N 1
ATOM 826 C CA . SER A 1 105 ? 8.725 4.727 7.919 1.00 82.38 105 SER A CA 1
ATOM 827 C C . SER A 1 105 ? 9.435 6.071 7.972 1.00 82.38 105 SER A C 1
ATOM 829 O O . SER A 1 105 ? 10.554 6.184 7.489 1.00 82.38 105 SER A O 1
ATOM 831 N N . MET A 1 106 ? 8.790 7.090 8.530 1.00 80.00 106 MET A N 1
ATOM 832 C CA . MET A 1 106 ? 9.391 8.402 8.644 1.00 80.00 106 MET A CA 1
ATOM 833 C C . MET A 1 106 ? 10.499 8.432 9.695 1.00 80.00 106 MET A C 1
ATOM 835 O O . MET A 1 106 ? 11.542 9.035 9.461 1.00 80.00 106 MET A O 1
ATOM 839 N N . ILE A 1 107 ? 10.308 7.741 10.824 1.00 84.00 107 ILE A N 1
ATOM 840 C CA . ILE A 1 107 ? 11.368 7.534 11.816 1.00 84.00 107 ILE A CA 1
ATOM 841 C C . ILE A 1 107 ? 12.557 6.833 11.159 1.00 84.00 107 ILE A C 1
ATOM 843 O O . ILE A 1 107 ? 13.687 7.268 11.359 1.00 84.00 107 ILE A O 1
ATOM 847 N N . GLU A 1 108 ? 12.323 5.789 10.362 1.00 85.06 108 GLU A N 1
ATOM 848 C CA . GLU A 1 108 ? 13.386 5.079 9.639 1.00 85.06 108 GLU A CA 1
ATOM 849 C C . GLU A 1 108 ? 14.121 5.999 8.655 1.00 85.06 108 GLU A C 1
ATOM 851 O O . GLU A 1 108 ? 15.350 6.074 8.696 1.00 85.06 108 GLU A O 1
ATOM 856 N N . ASP A 1 109 ? 13.383 6.751 7.833 1.00 82.50 109 ASP A N 1
ATOM 857 C CA . ASP A 1 109 ? 13.946 7.674 6.844 1.00 82.50 109 ASP A CA 1
ATOM 858 C C . ASP A 1 109 ? 14.759 8.796 7.519 1.00 82.50 109 ASP A C 1
ATOM 860 O O . ASP A 1 109 ? 15.875 9.100 7.094 1.00 82.50 109 ASP A O 1
ATOM 864 N N . LEU A 1 110 ? 14.240 9.396 8.598 1.00 82.00 110 LEU A N 1
ATOM 865 C CA . LEU A 1 110 ? 14.937 10.434 9.369 1.00 82.00 110 LEU A CA 1
ATOM 866 C C . LEU A 1 110 ? 16.162 9.875 10.099 1.00 82.00 110 LEU A C 1
ATOM 868 O O . LEU A 1 110 ? 17.220 10.499 10.080 1.00 82.00 110 LEU A O 1
ATOM 872 N N . THR A 1 111 ? 16.051 8.686 10.697 1.00 85.00 111 THR A N 1
ATOM 873 C CA . THR A 1 111 ? 17.179 8.013 11.362 1.00 85.00 111 THR A CA 1
ATOM 874 C C . THR A 1 111 ? 18.290 7.729 10.360 1.00 85.00 111 THR A C 1
ATOM 876 O O . THR A 1 111 ? 19.459 7.984 10.646 1.00 85.00 111 THR A O 1
ATOM 879 N N . TRP A 1 112 ? 17.931 7.239 9.170 1.00 83.56 112 TRP A N 1
ATOM 880 C CA . TRP A 1 112 ? 18.881 6.995 8.095 1.00 83.56 112 TRP A CA 1
ATOM 881 C C . TRP A 1 112 ? 19.575 8.293 7.681 1.00 83.56 112 TRP A C 1
ATOM 883 O O . TRP A 1 112 ? 20.802 8.326 7.655 1.00 83.56 112 TRP A O 1
ATOM 893 N N . ARG A 1 113 ? 18.826 9.377 7.438 1.00 80.75 113 ARG A N 1
ATOM 894 C CA . ARG A 1 113 ? 19.403 10.687 7.079 1.00 80.75 113 ARG A CA 1
ATOM 895 C C . ARG A 1 113 ? 20.384 11.189 8.136 1.00 80.75 113 ARG A C 1
ATOM 897 O O . ARG A 1 113 ? 21.500 11.549 7.787 1.00 80.75 113 ARG A O 1
ATOM 904 N N . ILE A 1 114 ? 20.011 11.122 9.415 1.00 80.81 114 ILE A N 1
ATOM 905 C CA . ILE A 1 114 ? 20.859 11.575 10.526 1.00 80.81 114 ILE A CA 1
ATOM 906 C C . ILE A 1 114 ? 22.137 10.743 10.637 1.00 80.81 114 ILE A C 1
ATOM 908 O O . ILE A 1 114 ? 23.217 11.312 10.743 1.00 80.81 114 ILE A O 1
ATOM 912 N N . GLN A 1 115 ? 22.049 9.416 10.528 1.00 78.19 115 GLN A N 1
ATOM 913 C CA . GLN A 1 115 ? 23.242 8.561 10.507 1.00 78.19 115 GLN A CA 1
ATOM 914 C C . GLN A 1 115 ? 24.158 8.874 9.318 1.00 78.19 115 GLN A C 1
ATOM 916 O O . GLN A 1 115 ? 25.379 8.829 9.453 1.00 78.19 115 GLN A O 1
ATOM 921 N N . HIS A 1 116 ? 23.587 9.189 8.153 1.00 77.62 116 HIS A N 1
ATOM 922 C CA . HIS A 1 116 ? 24.366 9.536 6.964 1.00 77.62 116 HIS A CA 1
ATOM 923 C C . HIS A 1 116 ? 25.044 10.902 7.101 1.00 77.62 116 HIS A C 1
ATOM 925 O O . HIS A 1 116 ? 26.189 11.031 6.675 1.00 77.62 116 HIS A O 1
ATOM 931 N N . TRP A 1 117 ? 24.399 11.874 7.754 1.00 75.56 117 TRP A N 1
ATOM 932 C CA . TRP A 1 117 ? 25.023 13.148 8.123 1.00 75.56 117 TRP A CA 1
ATOM 933 C C . TRP A 1 117 ? 26.144 12.959 9.158 1.00 75.56 117 TRP A C 1
ATOM 935 O O . TRP A 1 117 ? 27.225 13.520 9.018 1.00 75.56 117 TRP A O 1
ATOM 945 N N . GLU A 1 118 ? 25.947 12.101 10.163 1.00 65.06 118 GLU A N 1
ATOM 946 C CA . GLU A 1 118 ? 26.935 11.870 11.228 1.00 65.06 118 GLU A CA 1
ATOM 947 C C . GLU A 1 118 ? 28.192 11.119 10.755 1.00 65.06 118 GLU A C 1
ATOM 949 O O . GLU A 1 118 ? 29.299 11.415 11.205 1.00 65.06 118 GLU A O 1
ATOM 954 N N . VAL A 1 119 ? 28.050 10.151 9.843 1.00 65.75 119 VAL A N 1
ATOM 955 C CA . VAL A 1 119 ? 29.172 9.332 9.332 1.00 65.75 119 VAL A CA 1
ATOM 956 C C . VAL A 1 119 ? 29.923 10.024 8.183 1.00 65.75 119 VAL A C 1
ATOM 958 O O . VAL A 1 119 ? 31.045 9.639 7.849 1.00 65.75 119 VAL A O 1
ATOM 961 N N . GLY A 1 120 ? 29.323 11.048 7.578 1.00 53.25 120 GLY A N 1
ATOM 962 C CA . GLY A 1 120 ? 29.696 11.550 6.265 1.00 53.25 120 GLY A CA 1
ATOM 963 C C . GLY A 1 120 ? 30.141 13.001 6.181 1.00 53.25 120 GLY A C 1
ATOM 964 O O . GLY A 1 120 ? 30.055 13.516 5.079 1.00 53.25 120 GLY A O 1
ATOM 965 N N . GLU A 1 121 ? 30.624 13.655 7.247 1.00 49.44 121 GLU A N 1
ATOM 966 C CA . GLU A 1 121 ? 31.207 15.007 7.078 1.00 49.44 121 GLU A CA 1
ATOM 967 C C . GLU A 1 121 ? 32.213 15.480 8.145 1.00 49.44 121 GLU A C 1
ATOM 969 O O . GLU A 1 121 ? 32.971 16.411 7.902 1.00 49.44 121 GLU A O 1
ATOM 974 N N . THR A 1 122 ? 32.345 14.809 9.294 1.00 38.75 122 THR A N 1
ATOM 975 C CA . THR A 1 122 ? 33.229 15.288 10.385 1.00 38.75 122 THR A CA 1
ATOM 976 C C . THR A 1 122 ? 34.578 14.566 10.509 1.00 38.75 122 THR A C 1
ATOM 978 O O . THR A 1 122 ? 35.375 14.890 11.388 1.00 38.75 122 THR A O 1
ATOM 981 N N . ALA A 1 123 ? 34.891 13.604 9.631 1.00 39.78 123 ALA A N 1
ATOM 982 C CA . ALA A 1 123 ? 36.072 12.738 9.780 1.00 39.78 123 ALA A CA 1
ATOM 983 C C . ALA A 1 123 ? 37.186 12.931 8.730 1.00 39.78 123 ALA A C 1
ATOM 985 O O . ALA A 1 123 ? 38.208 12.247 8.810 1.00 39.78 123 ALA A O 1
ATOM 986 N N . ALA A 1 124 ? 37.027 13.831 7.752 1.00 37.59 124 ALA A N 1
ATOM 987 C CA . ALA A 1 124 ? 37.937 13.913 6.605 1.00 37.59 124 ALA A CA 1
ATOM 988 C C . ALA A 1 124 ? 38.512 15.304 6.297 1.00 37.59 124 ALA A C 1
ATOM 990 O O . ALA A 1 124 ? 38.842 15.538 5.148 1.00 37.59 124 ALA A O 1
ATOM 991 N N . LEU A 1 125 ? 38.727 16.180 7.282 1.00 35.81 125 LEU A N 1
ATOM 992 C CA . LEU A 1 125 ? 39.786 17.201 7.213 1.00 35.81 125 LEU A CA 1
ATOM 993 C C . LEU A 1 125 ? 40.345 17.448 8.617 1.00 35.81 125 LEU A C 1
ATOM 995 O O . LEU A 1 125 ? 39.907 18.310 9.373 1.00 35.81 125 LEU A O 1
ATOM 999 N N . GLY A 1 126 ? 41.324 16.622 8.979 1.00 30.03 126 GLY A N 1
ATOM 1000 C CA . GLY A 1 126 ? 42.200 16.902 10.100 1.00 30.03 126 GLY A CA 1
ATOM 1001 C C . GLY A 1 126 ? 43.155 18.046 9.766 1.00 30.03 126 GLY A C 1
ATOM 1002 O O . GLY A 1 126 ? 43.773 18.053 8.708 1.00 30.03 126 GLY A O 1
ATOM 1003 N N . VAL A 1 127 ? 43.338 18.912 10.761 1.00 30.25 127 VAL A N 1
ATOM 1004 C CA . VAL A 1 127 ? 44.469 19.829 10.951 1.00 30.25 127 VAL A CA 1
ATOM 1005 C C . VAL A 1 127 ? 44.479 21.070 10.055 1.00 30.25 127 VAL A C 1
ATOM 1007 O O . VAL A 1 127 ? 44.987 21.091 8.940 1.00 30.25 127 VAL A O 1
ATOM 1010 N N . VAL A 1 128 ? 44.009 22.150 10.677 1.00 28.91 128 VAL A N 1
ATOM 1011 C CA . VAL A 1 128 ? 44.416 23.539 10.457 1.00 28.91 128 VAL A CA 1
ATOM 1012 C C . VAL A 1 128 ? 45.936 23.627 10.249 1.00 28.91 128 VAL A C 1
ATOM 1014 O O . VAL A 1 128 ? 46.709 23.368 11.173 1.00 28.91 128 VAL A O 1
ATOM 1017 N N . SER A 1 129 ? 46.355 24.024 9.049 1.00 25.25 129 SER A N 1
ATOM 1018 C CA . SER A 1 129 ? 47.631 24.711 8.836 1.00 25.25 129 SER A CA 1
ATOM 1019 C C . SER A 1 129 ? 47.372 26.212 9.015 1.00 25.25 129 SER A C 1
ATOM 1021 O O . SER A 1 129 ? 46.499 26.741 8.328 1.00 25.25 129 SER A O 1
ATOM 1023 N N . PRO A 1 130 ? 48.055 26.905 9.940 1.00 31.95 130 PRO A N 1
ATOM 1024 C CA . PRO A 1 130 ? 47.798 28.304 10.249 1.00 31.95 130 PRO A CA 1
ATOM 1025 C C . PRO A 1 130 ? 48.660 29.203 9.362 1.00 31.95 130 PRO A C 1
ATOM 1027 O O . PRO A 1 130 ? 49.585 29.818 9.863 1.00 31.95 130 PRO A O 1
ATOM 1030 N N . GLU A 1 131 ? 48.425 29.235 8.057 1.00 29.77 131 GLU A N 1
ATOM 1031 C CA . GLU A 1 131 ? 49.124 30.150 7.145 1.00 29.77 131 GLU A CA 1
ATOM 1032 C C . GLU A 1 131 ? 48.357 30.162 5.820 1.00 29.77 131 GLU A C 1
ATOM 1034 O O . GLU A 1 131 ? 48.593 29.311 4.973 1.00 29.77 131 GLU A O 1
ATOM 1039 N N . GLU A 1 132 ? 47.357 31.044 5.733 1.00 27.70 132 GLU A N 1
ATOM 1040 C CA . GLU A 1 132 ? 46.845 31.746 4.536 1.00 27.70 132 GLU A CA 1
ATOM 1041 C C . GLU A 1 132 ? 45.474 32.366 4.881 1.00 27.70 132 GLU A C 1
ATOM 1043 O O . GLU A 1 132 ? 44.422 32.016 4.353 1.00 27.70 132 GLU A O 1
ATOM 1048 N N . GLU A 1 133 ? 45.496 33.311 5.829 1.00 32.03 133 GLU A N 1
ATOM 1049 C CA . GLU A 1 133 ? 44.548 34.426 5.827 1.00 32.03 133 GLU A CA 1
ATOM 1050 C C . GLU A 1 133 ? 44.979 35.384 4.712 1.00 32.03 133 GLU A C 1
ATOM 1052 O O . GLU A 1 133 ? 46.027 36.011 4.825 1.00 32.03 133 GLU A O 1
ATOM 1057 N N . GLU A 1 134 ? 44.193 35.444 3.641 1.00 33.19 134 GLU A N 1
ATOM 1058 C CA . GLU A 1 134 ? 43.849 36.626 2.831 1.00 33.19 134 GLU A CA 1
ATOM 1059 C C . GLU A 1 134 ? 43.525 36.159 1.411 1.00 33.19 134 GLU A C 1
ATOM 1061 O O . GLU A 1 134 ? 44.424 35.876 0.624 1.00 33.19 134 GLU A O 1
ATOM 1066 N N . LEU A 1 135 ? 42.232 36.113 1.074 1.00 28.23 135 LEU A N 1
ATOM 1067 C CA . LEU A 1 135 ? 41.635 36.891 -0.022 1.00 28.23 135 LEU A CA 1
ATOM 1068 C C . LEU A 1 135 ? 40.213 36.386 -0.320 1.00 28.23 135 LEU A C 1
ATOM 1070 O O . LEU A 1 135 ? 40.031 35.286 -0.827 1.00 28.23 135 LEU A O 1
ATOM 1074 N N . GLY A 1 136 ? 39.226 37.260 -0.092 1.00 27.98 136 GLY A N 1
ATOM 1075 C CA . GLY A 1 136 ? 37.926 37.198 -0.768 1.00 27.98 136 GLY A CA 1
ATOM 1076 C C . GLY A 1 136 ? 36.733 36.811 0.101 1.00 27.98 136 GLY A C 1
ATOM 1077 O O . GLY A 1 136 ? 36.168 35.743 -0.077 1.00 27.98 136 GLY A O 1
ATOM 1078 N N . LEU A 1 137 ? 36.304 37.718 0.984 1.00 34.50 137 LEU A N 1
ATOM 1079 C CA . LEU A 1 137 ? 34.932 37.732 1.498 1.00 34.50 137 LEU A CA 1
ATOM 1080 C C . LEU A 1 137 ? 33.964 37.992 0.334 1.00 34.50 137 LEU A C 1
ATOM 1082 O O . LEU A 1 137 ? 34.026 39.056 -0.288 1.00 34.50 137 LEU A O 1
ATOM 1086 N N . GLY A 1 138 ? 33.085 37.029 0.074 1.00 29.73 138 GLY A N 1
ATOM 1087 C CA . GLY A 1 138 ? 31.983 37.126 -0.875 1.00 29.73 138 GLY A CA 1
ATOM 1088 C C . GLY A 1 138 ? 30.969 36.003 -0.650 1.00 29.73 138 GLY A C 1
ATOM 1089 O O . GLY A 1 138 ? 31.028 35.006 -1.346 1.00 29.73 138 GLY A O 1
ATOM 1090 N N . ASP A 1 139 ? 30.090 36.198 0.336 1.00 32.81 139 ASP A N 1
ATOM 1091 C CA . ASP A 1 139 ? 28.672 35.785 0.349 1.00 32.81 139 ASP A CA 1
ATOM 1092 C C . ASP A 1 139 ? 28.250 34.301 0.214 1.00 32.81 139 ASP A C 1
ATOM 1094 O O . ASP A 1 139 ? 27.159 34.035 -0.272 1.00 32.81 139 ASP A O 1
ATOM 1098 N N . ASP A 1 140 ? 29.020 33.345 0.744 1.00 33.72 140 ASP A N 1
ATOM 1099 C CA . ASP A 1 140 ? 28.577 31.936 0.899 1.00 33.72 140 ASP A CA 1
ATOM 1100 C C . ASP A 1 140 ? 28.253 31.549 2.369 1.00 33.72 140 ASP A C 1
ATOM 1102 O O . ASP A 1 140 ? 28.299 30.378 2.742 1.00 33.72 140 ASP A O 1
ATOM 1106 N N . ASP A 1 141 ? 27.932 32.518 3.238 1.00 36.28 141 ASP A N 1
ATOM 1107 C CA . ASP A 1 141 ? 27.558 32.252 4.646 1.00 36.28 141 ASP A CA 1
ATOM 1108 C C . ASP A 1 141 ? 26.044 32.011 4.852 1.00 36.28 141 ASP A C 1
ATOM 1110 O O . ASP A 1 141 ? 25.633 31.617 5.945 1.00 36.28 141 ASP A O 1
ATOM 1114 N N . GLU A 1 142 ? 25.193 32.214 3.836 1.00 38.62 142 GLU A N 1
ATOM 1115 C CA . GLU A 1 142 ? 23.741 31.977 3.965 1.00 38.62 142 GLU A CA 1
ATOM 1116 C C . GLU A 1 142 ? 23.326 30.512 3.711 1.00 38.62 142 GLU A C 1
ATOM 1118 O O . GLU A 1 142 ? 22.327 30.073 4.274 1.00 38.62 142 GLU A O 1
ATOM 1123 N N . ASP A 1 143 ? 24.109 29.711 2.976 1.00 44.12 143 ASP A N 1
ATOM 1124 C CA . ASP A 1 143 ? 23.719 28.333 2.596 1.00 44.12 143 ASP A CA 1
ATOM 1125 C C . ASP A 1 143 ? 24.084 27.277 3.670 1.00 44.12 143 ASP A C 1
ATOM 1127 O O . ASP A 1 143 ? 23.366 26.304 3.898 1.00 44.12 143 ASP A O 1
ATOM 1131 N N . LEU A 1 144 ? 25.159 27.499 4.441 1.00 42.44 144 LEU A N 1
ATOM 1132 C CA . LEU A 1 144 ? 25.577 26.584 5.520 1.00 42.44 144 LEU A CA 1
ATOM 1133 C C . LEU A 1 144 ? 24.662 26.651 6.760 1.00 42.44 144 LEU A C 1
ATOM 1135 O O . LEU A 1 144 ? 24.500 25.658 7.473 1.00 42.44 144 LEU A O 1
ATOM 1139 N N . GLY A 1 145 ? 24.043 27.808 7.019 1.00 45.31 145 GLY A N 1
ATOM 1140 C CA . GLY A 1 145 ? 23.096 27.983 8.126 1.00 45.31 145 GLY A CA 1
ATOM 1141 C C . GLY A 1 145 ? 21.733 27.331 7.870 1.00 45.31 145 GLY A C 1
ATOM 1142 O O . GLY A 1 145 ? 21.073 26.877 8.811 1.00 45.31 145 GLY A O 1
ATOM 1143 N N . GLU A 1 146 ? 21.315 27.240 6.604 1.00 52.38 146 GLU A N 1
ATOM 1144 C CA . GLU A 1 146 ? 20.074 26.570 6.209 1.00 52.38 146 GLU A CA 1
ATOM 1145 C C . GLU A 1 146 ? 20.202 25.044 6.301 1.00 52.38 146 GLU A C 1
ATOM 1147 O O . GLU A 1 146 ? 19.296 24.382 6.820 1.00 52.38 146 GLU A O 1
ATOM 1152 N N . GLU A 1 147 ? 21.346 24.474 5.908 1.00 54.28 147 GLU A N 1
ATOM 1153 C CA . GLU A 1 147 ? 21.602 23.036 6.037 1.00 54.28 147 GLU A CA 1
ATOM 1154 C C . GLU A 1 147 ? 21.653 22.576 7.504 1.00 54.28 147 GLU A C 1
ATOM 1156 O O . GLU A 1 147 ? 21.032 21.563 7.850 1.00 54.28 147 GLU A O 1
ATOM 1161 N N . GLU A 1 148 ? 22.300 23.333 8.400 1.00 59.69 148 GLU A N 1
ATOM 1162 C CA . GLU A 1 148 ? 22.274 23.047 9.843 1.00 59.69 148 GLU A CA 1
ATOM 1163 C C . GLU A 1 148 ? 20.850 23.145 10.417 1.00 59.69 148 GLU A C 1
ATOM 1165 O O . GLU A 1 148 ? 20.423 22.261 11.167 1.00 59.69 148 GLU A O 1
ATOM 1170 N N . GLY A 1 149 ? 20.063 24.145 10.000 1.00 67.19 149 GLY A N 1
ATOM 1171 C CA . GLY A 1 149 ? 18.662 24.293 10.402 1.00 67.19 149 GLY A CA 1
ATOM 1172 C C . GLY A 1 149 ? 17.776 23.119 9.967 1.00 67.19 149 GLY A C 1
ATOM 1173 O O . GLY A 1 149 ? 16.947 22.637 10.745 1.00 67.19 149 GLY A O 1
ATOM 1174 N N . VAL A 1 150 ? 17.981 22.594 8.755 1.00 69.69 150 VAL A N 1
ATOM 1175 C CA . VAL A 1 150 ? 17.264 21.415 8.237 1.00 69.69 150 VAL A CA 1
ATOM 1176 C C . VAL A 1 150 ? 17.663 20.143 8.992 1.00 69.69 150 VAL A C 1
ATOM 1178 O O . VAL A 1 150 ? 16.803 19.309 9.302 1.00 69.69 150 VAL A O 1
ATOM 1181 N N . GLN A 1 151 ? 18.945 19.992 9.338 1.00 72.25 151 GLN A N 1
ATOM 1182 C CA . GLN A 1 151 ? 19.422 18.866 10.143 1.00 72.25 151 GLN A CA 1
ATOM 1183 C C . GLN A 1 151 ? 18.888 18.916 11.580 1.00 72.25 151 GLN A C 1
ATOM 1185 O O . GLN A 1 151 ? 18.471 17.886 12.124 1.00 72.25 151 GLN A O 1
ATOM 1190 N N . GLU A 1 152 ? 18.866 20.094 12.204 1.00 76.31 152 GLU A N 1
ATOM 1191 C CA . GLU A 1 152 ? 18.301 20.287 13.538 1.00 76.31 152 GLU A CA 1
ATOM 1192 C C . GLU A 1 152 ? 16.788 20.064 13.554 1.00 76.31 152 GLU A C 1
ATOM 1194 O O . GLU A 1 152 ? 16.291 19.352 14.430 1.00 76.31 152 GLU A O 1
ATOM 1199 N N . ALA A 1 153 ? 16.060 20.579 12.560 1.00 77.31 153 ALA A N 1
ATOM 1200 C CA . ALA A 1 153 ? 14.630 20.331 12.405 1.00 77.31 153 ALA A CA 1
ATOM 1201 C C . ALA A 1 153 ? 14.343 18.831 12.250 1.00 77.31 153 ALA A C 1
ATOM 1203 O O . ALA A 1 153 ? 13.495 18.290 12.956 1.00 77.31 153 ALA A O 1
ATOM 1204 N N . ALA A 1 154 ? 15.108 18.118 11.418 1.00 76.38 154 ALA A N 1
ATOM 1205 C CA . ALA A 1 154 ? 14.973 16.672 11.250 1.00 76.38 154 ALA A CA 1
ATOM 1206 C C . ALA A 1 154 ? 15.230 15.892 12.555 1.00 76.38 154 ALA A C 1
ATOM 1208 O O . ALA A 1 154 ? 14.495 14.949 12.865 1.00 76.38 154 ALA A O 1
ATOM 1209 N N . LYS A 1 155 ? 16.230 16.299 13.352 1.00 79.06 155 LYS A N 1
ATOM 1210 C CA . LYS A 1 155 ? 16.510 15.719 14.680 1.00 79.06 155 LYS A CA 1
ATOM 1211 C C . LYS A 1 155 ? 15.382 16.003 15.675 1.00 79.06 155 LYS A C 1
ATOM 1213 O O . LYS A 1 155 ? 14.987 15.104 16.418 1.00 79.06 155 LYS A O 1
ATOM 1218 N N . GLN A 1 156 ? 14.828 17.215 15.669 1.00 80.38 156 GLN A N 1
ATOM 1219 C CA . GLN A 1 156 ? 13.687 17.589 16.509 1.00 80.38 156 GLN A CA 1
ATOM 1220 C C . GLN A 1 156 ? 12.427 16.805 16.127 1.00 80.38 156 GLN A C 1
ATOM 1222 O O . GLN A 1 156 ? 11.783 16.225 17.002 1.00 80.38 156 GLN A O 1
ATOM 1227 N N . THR A 1 157 ? 12.103 16.708 14.835 1.00 78.06 157 THR A N 1
ATOM 1228 C CA . THR A 1 157 ? 10.976 15.909 14.336 1.00 78.06 157 THR A CA 1
ATOM 1229 C C . THR A 1 157 ? 11.138 14.436 14.708 1.00 78.06 157 THR A C 1
ATOM 1231 O O . THR A 1 157 ? 10.188 13.824 15.195 1.00 78.06 157 THR A O 1
ATOM 1234 N N . LEU A 1 158 ? 12.342 13.869 14.571 1.00 80.00 158 LEU A N 1
ATOM 1235 C CA . LEU A 1 158 ? 12.625 12.498 14.999 1.00 80.00 158 LEU A CA 1
ATOM 1236 C C . LEU A 1 158 ? 12.407 12.325 16.509 1.00 80.00 158 LEU A C 1
ATOM 1238 O O . LEU A 1 158 ? 11.762 11.360 16.919 1.00 80.00 158 LEU A O 1
ATOM 1242 N N . ALA A 1 159 ? 12.888 13.257 17.337 1.00 79.00 159 ALA A N 1
ATOM 1243 C CA . ALA A 1 159 ? 12.699 13.202 18.786 1.00 79.00 159 ALA A CA 1
ATOM 1244 C C . ALA A 1 159 ? 11.212 13.282 19.178 1.00 79.00 159 ALA A C 1
ATOM 1246 O O . ALA A 1 159 ? 10.759 12.553 20.064 1.00 79.00 159 ALA A O 1
ATOM 1247 N N . ILE A 1 160 ? 10.429 14.117 18.487 1.00 80.69 160 ILE A N 1
ATOM 1248 C CA . ILE A 1 160 ? 8.979 14.226 18.686 1.00 80.69 160 ILE A CA 1
ATOM 1249 C C . ILE A 1 160 ? 8.284 12.915 18.301 1.00 80.69 160 ILE A C 1
ATOM 1251 O O . ILE A 1 160 ? 7.483 12.402 19.085 1.00 80.69 160 ILE A O 1
ATOM 1255 N N . LEU A 1 161 ? 8.625 12.334 17.151 1.00 77.19 161 LEU A N 1
ATOM 1256 C CA . LEU A 1 161 ? 8.068 11.061 16.692 1.00 77.19 161 LEU A CA 1
ATOM 1257 C C . LEU A 1 161 ? 8.408 9.901 17.644 1.00 77.19 161 LEU A C 1
ATOM 1259 O O . LEU A 1 161 ? 7.539 9.093 17.971 1.00 77.19 161 LEU A O 1
ATOM 1263 N N . GLN A 1 162 ? 9.643 9.843 18.152 1.00 78.81 162 GLN A N 1
ATOM 1264 C CA . GLN A 1 162 ? 10.079 8.827 19.119 1.00 78.81 162 GLN A CA 1
ATOM 1265 C C . GLN A 1 162 ? 9.452 8.999 20.505 1.00 78.81 162 GLN A C 1
ATOM 1267 O O . GLN A 1 162 ? 9.279 8.015 21.223 1.00 78.81 162 GLN A O 1
ATOM 1272 N N . SER A 1 163 ? 9.071 10.224 20.881 1.00 75.25 163 SER A N 1
ATOM 1273 C CA . SER A 1 163 ? 8.382 10.492 22.151 1.00 75.25 163 SER A CA 1
ATOM 1274 C C . SER A 1 163 ? 6.966 9.898 22.217 1.00 75.25 163 SER A C 1
ATOM 1276 O O . SER A 1 163 ? 6.334 9.932 23.272 1.00 75.25 163 SER A O 1
ATOM 1278 N N . GLY A 1 164 ? 6.460 9.345 21.107 1.00 68.31 164 GLY A N 1
ATOM 1279 C CA . GLY A 1 164 ? 5.126 8.752 21.027 1.00 68.31 164 GLY A CA 1
ATOM 1280 C C . GLY A 1 164 ? 4.001 9.788 21.007 1.00 68.31 164 GLY A C 1
ATOM 1281 O O . GLY A 1 164 ? 2.839 9.441 21.226 1.00 68.31 164 GLY A O 1
ATOM 1282 N N . ARG A 1 165 ? 4.324 11.065 20.755 1.00 74.19 165 ARG A N 1
ATOM 1283 C CA . ARG A 1 165 ? 3.324 12.112 20.538 1.00 74.19 165 ARG A CA 1
ATOM 1284 C C . ARG A 1 165 ? 2.511 11.775 19.284 1.00 74.19 165 ARG A C 1
ATOM 1286 O O . ARG A 1 165 ? 3.070 11.425 18.249 1.00 74.19 165 ARG A O 1
ATOM 1293 N N . GLN A 1 166 ? 1.189 11.918 19.373 1.00 65.69 166 GLN A N 1
ATOM 1294 C CA . GLN A 1 166 ? 0.324 11.844 18.196 1.00 65.69 166 GLN A CA 1
ATOM 1295 C C . GLN A 1 166 ? 0.653 13.009 17.260 1.00 65.69 166 GLN A C 1
ATOM 1297 O O . GLN A 1 166 ? 0.658 14.166 17.692 1.00 65.69 166 GLN A O 1
ATOM 1302 N N . LEU A 1 167 ? 0.948 12.682 16.002 1.00 72.62 167 LEU A N 1
ATOM 1303 C CA . LEU A 1 167 ? 1.153 13.661 14.940 1.00 72.62 167 LEU A CA 1
ATOM 1304 C C . LEU A 1 167 ? -0.065 14.575 14.828 1.00 72.62 167 LEU A C 1
ATOM 1306 O O . LEU A 1 167 ? -1.205 14.114 14.947 1.00 72.62 167 LEU A O 1
ATOM 1310 N N . SER A 1 168 ? 0.181 15.864 14.602 1.00 81.50 168 SER A N 1
ATOM 1311 C CA . SER A 1 168 ? -0.903 16.765 14.224 1.00 81.50 168 SER A CA 1
ATOM 1312 C C . SER A 1 168 ? -1.469 16.358 12.861 1.00 81.50 168 SER A C 1
ATOM 1314 O O . SER A 1 168 ? -0.809 15.695 12.057 1.00 81.50 168 SER A O 1
ATOM 1316 N N . GLU A 1 169 ? -2.720 16.731 12.608 1.00 78.81 169 GLU A N 1
ATOM 1317 C CA . GLU A 1 169 ? -3.410 16.378 11.366 1.00 78.81 169 GLU A CA 1
ATOM 1318 C C . GLU A 1 169 ? -2.709 16.965 10.130 1.00 78.81 169 GLU A C 1
ATOM 1320 O O . GLU A 1 169 ? -2.592 16.283 9.115 1.00 78.81 169 GLU A O 1
ATOM 1325 N N . GLU A 1 170 ? -2.161 18.177 10.248 1.00 80.88 170 GLU A N 1
ATOM 1326 C CA . GLU A 1 170 ? -1.405 18.862 9.193 1.00 80.88 170 GLU A CA 1
ATOM 1327 C C . GLU A 1 170 ? -0.074 18.156 8.880 1.00 80.88 170 GLU A C 1
ATOM 1329 O O . GLU A 1 170 ? 0.223 17.886 7.714 1.00 80.88 170 GLU A O 1
ATOM 1334 N N . GLU A 1 171 ? 0.699 17.784 9.909 1.00 80.25 171 GLU A N 1
ATOM 1335 C CA . GLU A 1 171 ? 1.952 17.030 9.743 1.00 80.25 171 GLU A CA 1
ATOM 1336 C C . GLU A 1 171 ? 1.690 15.668 9.088 1.00 80.25 171 GLU A C 1
ATOM 1338 O O . GLU A 1 171 ? 2.344 15.300 8.110 1.00 80.25 171 GLU A O 1
ATOM 1343 N N . LEU A 1 172 ? 0.689 14.930 9.585 1.00 82.69 172 LEU A N 1
ATOM 1344 C CA . LEU A 1 172 ? 0.306 13.631 9.034 1.00 82.69 172 LEU A CA 1
ATOM 1345 C C . LEU A 1 172 ? -0.070 13.740 7.551 1.00 82.69 172 LEU A C 1
ATOM 1347 O O . LEU A 1 172 ? 0.318 12.887 6.752 1.00 82.69 172 LEU A O 1
ATOM 1351 N N . LEU A 1 173 ? -0.807 14.787 7.181 1.00 82.12 173 LEU A N 1
ATOM 1352 C CA . LEU A 1 173 ? -1.243 15.023 5.813 1.00 82.12 173 LEU A CA 1
ATOM 1353 C C . LEU A 1 173 ? -0.064 15.341 4.884 1.00 82.12 173 LEU A C 1
ATOM 1355 O O . LEU A 1 173 ? 0.029 14.754 3.801 1.00 82.12 173 LEU A O 1
ATOM 1359 N N . GLY A 1 174 ? 0.875 16.184 5.322 1.00 80.06 174 GLY A N 1
ATOM 1360 C CA . GLY A 1 174 ? 2.117 16.451 4.590 1.00 80.06 174 GLY A CA 1
ATOM 1361 C C . GLY A 1 174 ? 2.924 15.174 4.330 1.00 80.06 174 GLY A C 1
ATOM 1362 O O . GLY A 1 174 ? 3.342 14.906 3.199 1.00 80.06 174 GLY A O 1
ATOM 1363 N N . TYR A 1 175 ? 3.063 14.318 5.345 1.00 81.38 175 TYR A N 1
ATOM 1364 C CA . TYR A 1 175 ? 3.805 13.060 5.224 1.00 81.38 175 TYR A CA 1
ATOM 1365 C C . TYR A 1 175 ? 3.090 12.010 4.379 1.00 81.38 175 TYR A C 1
ATOM 1367 O O . TYR A 1 175 ? 3.733 11.302 3.598 1.00 81.38 175 TYR A O 1
ATOM 1375 N N . LEU A 1 176 ? 1.762 11.927 4.471 1.00 84.12 176 LEU A N 1
ATOM 1376 C CA . LEU A 1 176 ? 0.960 11.080 3.592 1.00 84.12 176 LEU A CA 1
ATOM 1377 C C . LEU A 1 176 ? 1.145 11.481 2.12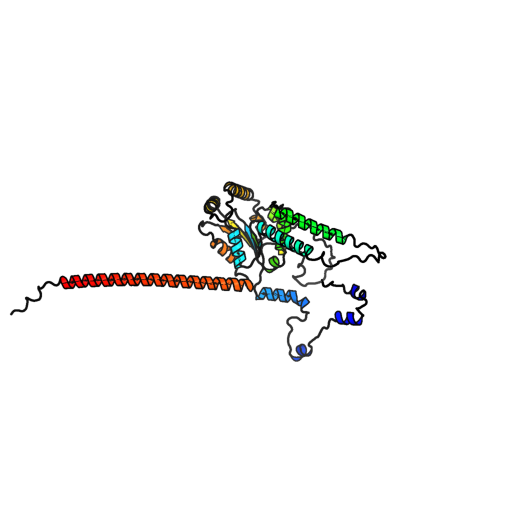8 1.00 84.12 176 LEU A C 1
ATOM 1379 O O . LEU A 1 176 ? 1.429 10.616 1.295 1.00 84.12 176 LEU A O 1
ATOM 1383 N N . ARG A 1 177 ? 1.074 12.785 1.821 1.00 83.31 177 ARG A N 1
ATOM 1384 C CA . ARG A 1 177 ? 1.318 13.302 0.467 1.00 83.31 177 ARG A CA 1
ATOM 1385 C C . ARG A 1 177 ? 2.712 12.936 -0.031 1.00 83.31 177 ARG A C 1
ATOM 1387 O O . ARG A 1 177 ? 2.844 12.384 -1.123 1.00 83.31 177 ARG A O 1
ATOM 1394 N N . GLN A 1 178 ? 3.740 13.146 0.789 1.00 81.81 178 GLN A N 1
ATOM 1395 C CA . GLN A 1 178 ? 5.114 12.778 0.446 1.00 81.81 178 GLN A CA 1
ATOM 1396 C C . GLN A 1 178 ? 5.259 11.271 0.171 1.00 81.81 178 GLN A C 1
ATOM 1398 O O . GLN A 1 178 ? 5.910 10.872 -0.797 1.00 81.81 178 GLN A O 1
ATOM 1403 N N . LYS A 1 179 ? 4.627 10.416 0.986 1.00 84.19 179 LYS A N 1
ATOM 1404 C CA . LYS A 1 179 ? 4.701 8.957 0.830 1.00 84.19 179 LYS A CA 1
ATOM 1405 C C . LYS A 1 179 ? 3.982 8.473 -0.429 1.00 84.19 179 LYS A C 1
ATOM 1407 O O . LYS A 1 179 ? 4.500 7.598 -1.122 1.00 84.19 179 LYS A O 1
ATOM 1412 N N . MET A 1 180 ? 2.823 9.050 -0.740 1.00 82.75 180 MET A N 1
ATOM 1413 C CA . MET A 1 180 ? 2.033 8.716 -1.929 1.00 82.75 180 MET A CA 1
ATOM 1414 C C . MET A 1 180 ? 2.691 9.205 -3.232 1.00 82.75 180 MET A C 1
ATOM 1416 O O . MET A 1 180 ? 2.543 8.555 -4.267 1.00 82.75 180 MET A O 1
ATOM 1420 N N . LEU A 1 181 ? 3.464 10.295 -3.177 1.00 83.12 181 LEU A N 1
ATOM 1421 C CA . LEU A 1 181 ? 4.244 10.824 -4.306 1.00 83.12 181 LEU A CA 1
ATOM 1422 C C . LEU A 1 181 ? 5.624 10.173 -4.467 1.00 83.12 181 LEU A C 1
ATOM 1424 O O . LEU A 1 181 ? 6.345 10.473 -5.421 1.00 83.12 181 LEU A O 1
ATOM 1428 N N . ASN A 1 182 ? 6.002 9.255 -3.578 1.00 83.75 182 ASN A N 1
ATOM 1429 C CA . ASN A 1 182 ? 7.261 8.537 -3.709 1.00 83.75 182 ASN A CA 1
ATOM 1430 C C . ASN A 1 182 ? 7.263 7.641 -4.965 1.00 83.75 182 ASN A C 1
ATOM 1432 O O . ASN A 1 182 ? 6.239 7.085 -5.369 1.00 83.75 182 ASN A O 1
ATOM 1436 N N . ARG A 1 183 ? 8.444 7.432 -5.559 1.00 80.25 183 ARG A N 1
ATOM 1437 C CA . ARG A 1 183 ? 8.642 6.609 -6.764 1.00 80.25 183 ARG A CA 1
ATOM 1438 C C . ARG A 1 183 ? 8.078 5.198 -6.610 1.00 80.25 183 ARG A C 1
ATOM 1440 O O . ARG A 1 183 ? 7.532 4.657 -7.568 1.00 80.25 183 ARG A O 1
ATOM 1447 N N . ASP A 1 184 ? 8.174 4.608 -5.423 1.00 81.88 184 ASP A N 1
ATOM 1448 C CA . ASP A 1 184 ? 7.606 3.284 -5.158 1.00 81.88 184 ASP A CA 1
ATOM 1449 C C . ASP A 1 184 ? 6.075 3.281 -5.229 1.00 81.88 184 ASP A C 1
ATOM 1451 O O . ASP A 1 184 ? 5.498 2.422 -5.900 1.00 81.88 184 ASP A O 1
ATOM 1455 N N . ALA A 1 185 ? 5.425 4.266 -4.606 1.00 84.19 185 ALA A N 1
ATOM 1456 C CA . ALA A 1 185 ? 3.972 4.410 -4.597 1.00 84.19 185 ALA A CA 1
ATOM 1457 C C . ALA A 1 185 ? 3.425 4.794 -5.983 1.00 84.19 185 ALA A C 1
ATOM 1459 O O . ALA A 1 185 ? 2.390 4.277 -6.395 1.00 84.19 185 ALA A O 1
ATOM 1460 N N . LEU A 1 186 ? 4.151 5.608 -6.756 1.00 82.38 186 LEU A N 1
ATOM 1461 C CA . LEU A 1 186 ? 3.784 5.952 -8.134 1.00 82.38 186 LEU A CA 1
ATOM 1462 C C . LEU A 1 186 ? 3.927 4.769 -9.107 1.00 82.38 186 LEU A C 1
ATOM 1464 O O . LEU A 1 186 ? 3.131 4.625 -10.034 1.00 82.38 186 LEU A O 1
ATOM 1468 N N . ASN A 1 187 ? 4.934 3.913 -8.912 1.00 79.50 187 ASN A N 1
ATOM 1469 C CA . ASN A 1 187 ? 5.194 2.779 -9.804 1.00 79.50 187 ASN A CA 1
ATOM 1470 C C . ASN A 1 187 ? 4.354 1.541 -9.469 1.00 79.50 187 ASN A C 1
ATOM 1472 O O . ASN A 1 187 ? 3.991 0.776 -10.370 1.00 79.50 187 ASN A O 1
ATOM 1476 N N . ARG A 1 188 ? 4.092 1.304 -8.179 1.00 81.00 188 ARG A N 1
ATOM 1477 C CA . ARG A 1 188 ? 3.331 0.138 -7.713 1.00 81.00 188 ARG A CA 1
ATOM 1478 C C . ARG A 1 188 ? 1.862 0.444 -7.470 1.00 81.00 188 ARG A C 1
ATOM 1480 O O . ARG A 1 188 ? 1.029 -0.424 -7.687 1.00 81.00 188 ARG A O 1
ATOM 1487 N N . GLY A 1 189 ? 1.542 1.673 -7.087 1.00 86.44 189 GLY A N 1
ATOM 1488 C CA . GLY A 1 189 ? 0.271 2.000 -6.461 1.00 86.44 189 GLY A CA 1
ATOM 1489 C C . GLY A 1 189 ? 0.331 1.807 -4.946 1.00 86.44 189 GLY A C 1
ATOM 1490 O O . GLY A 1 189 ? 1.335 1.348 -4.386 1.00 86.44 189 GLY A O 1
ATOM 1491 N N . TRP A 1 190 ? -0.753 2.170 -4.275 1.00 89.94 190 TRP A N 1
ATOM 1492 C CA . TRP A 1 190 ? -0.834 2.190 -2.821 1.00 89.94 190 TRP A CA 1
ATOM 1493 C C . TRP A 1 190 ? -2.234 1.818 -2.331 1.00 89.94 190 TRP A C 1
ATOM 1495 O O . TRP A 1 190 ? -3.229 1.996 -3.036 1.00 89.94 190 TRP A O 1
ATOM 1505 N N . VAL A 1 191 ? -2.294 1.293 -1.108 1.00 91.62 191 VAL A N 1
ATOM 1506 C CA . VAL A 1 191 ? -3.531 1.048 -0.364 1.00 91.62 191 VAL A CA 1
ATOM 1507 C C . VAL A 1 191 ? -3.491 1.886 0.899 1.00 91.62 191 VAL A C 1
ATOM 1509 O O . VAL A 1 191 ? -2.581 1.719 1.711 1.00 91.62 191 VAL A O 1
ATOM 1512 N N . LEU A 1 192 ? -4.469 2.771 1.055 1.00 90.62 192 LEU A N 1
ATOM 1513 C CA . LEU A 1 192 ? -4.607 3.631 2.220 1.00 90.62 192 LEU A CA 1
ATOM 1514 C C . LEU A 1 192 ? -5.612 3.018 3.207 1.00 90.62 192 LEU A C 1
ATOM 1516 O O . LEU A 1 192 ? -6.774 2.788 2.856 1.00 90.62 192 LEU A O 1
ATOM 1520 N N . ASP A 1 193 ? -5.145 2.731 4.425 1.00 89.00 193 ASP A N 1
ATOM 1521 C CA . ASP A 1 193 ? -5.938 2.182 5.531 1.00 89.00 193 ASP A CA 1
ATOM 1522 C C . ASP A 1 193 ? -6.086 3.198 6.669 1.00 89.00 193 ASP A C 1
ATOM 1524 O O . ASP A 1 193 ? -5.108 3.770 7.155 1.00 89.00 193 ASP A O 1
ATOM 1528 N N . GLY A 1 194 ? -7.323 3.387 7.128 1.00 74.69 194 GLY A N 1
ATOM 1529 C CA . GLY A 1 194 ? -7.626 4.150 8.340 1.00 74.69 194 GLY A CA 1
ATOM 1530 C C . GLY A 1 194 ? -7.587 5.674 8.199 1.00 74.69 194 GLY A C 1
ATOM 1531 O O . GLY A 1 194 ? -7.812 6.358 9.193 1.00 74.69 194 GLY A O 1
ATOM 1532 N N . TYR A 1 195 ? -7.347 6.203 6.999 1.00 79.06 195 TYR A N 1
ATOM 1533 C CA . TYR A 1 195 ? -7.395 7.630 6.679 1.00 79.06 195 TYR A CA 1
ATOM 1534 C C . TYR A 1 195 ? -7.786 7.811 5.202 1.00 79.06 195 TYR A C 1
ATOM 1536 O O . TYR A 1 195 ? -7.462 6.934 4.403 1.00 79.06 195 TYR A O 1
ATOM 1544 N N . PRO A 1 196 ? -8.435 8.913 4.796 1.00 78.81 196 PRO A N 1
ATOM 1545 C CA . PRO A 1 196 ? -9.194 9.853 5.628 1.00 78.81 196 PRO A CA 1
ATOM 1546 C C . PRO A 1 196 ? -10.391 9.160 6.312 1.00 78.81 196 PRO A C 1
ATOM 1548 O O . PRO A 1 196 ? -10.829 8.098 5.883 1.00 78.81 196 PRO A O 1
ATOM 1551 N N . THR A 1 197 ? -10.913 9.705 7.411 1.00 75.38 197 THR A N 1
ATOM 1552 C CA . THR A 1 197 ? -12.116 9.172 8.093 1.00 75.38 197 THR A CA 1
ATOM 1553 C C . THR A 1 197 ? -13.304 10.120 8.021 1.00 75.38 197 THR A C 1
ATOM 1555 O O . THR A 1 197 ? -14.441 9.687 8.194 1.00 75.38 197 THR A O 1
ATOM 1558 N N . THR A 1 198 ? -13.054 11.391 7.715 1.00 77.31 198 THR A N 1
ATOM 1559 C CA . THR A 1 198 ? -14.064 12.445 7.632 1.00 77.31 198 THR A CA 1
ATOM 1560 C C . THR A 1 198 ? -14.030 13.126 6.263 1.00 77.31 198 THR A C 1
ATOM 1562 O O . THR A 1 198 ? -13.011 13.127 5.568 1.00 77.31 198 THR A O 1
ATOM 1565 N N . GLN A 1 199 ? -15.149 13.726 5.857 1.00 78.81 199 GLN A N 1
ATOM 1566 C CA . GLN A 1 199 ? -15.217 14.533 4.636 1.00 78.81 199 GLN A CA 1
ATOM 1567 C C . GLN A 1 199 ? -14.178 15.676 4.592 1.00 78.81 199 GLN A C 1
ATOM 1569 O O . GLN A 1 199 ? -13.500 15.774 3.572 1.00 78.81 199 GLN A O 1
ATOM 1574 N N . PRO A 1 200 ? -13.963 16.495 5.648 1.00 79.75 200 PRO A N 1
ATOM 1575 C CA . PRO A 1 200 ? -12.935 17.541 5.621 1.00 79.75 200 PRO A CA 1
ATOM 1576 C C . PRO A 1 200 ? -11.516 16.991 5.444 1.00 79.75 200 PRO A C 1
ATOM 1578 O O . PRO A 1 200 ? -10.693 17.643 4.817 1.00 79.75 200 PRO A O 1
ATOM 1581 N N . GLN A 1 201 ? -11.226 15.777 5.918 1.00 80.81 201 GLN A N 1
ATOM 1582 C CA . GLN A 1 201 ? -9.944 15.120 5.642 1.00 80.81 201 GLN A CA 1
ATOM 1583 C C . GLN A 1 201 ? -9.824 14.661 4.190 1.00 80.81 201 GLN A C 1
ATOM 1585 O O . GLN A 1 201 ? -8.744 14.732 3.610 1.00 80.81 201 GLN A O 1
ATOM 1590 N N . CYS A 1 202 ? -10.923 14.191 3.591 1.00 78.31 202 CYS A N 1
ATOM 1591 C CA . CYS A 1 202 ? -10.951 13.870 2.164 1.00 78.31 202 CYS A CA 1
ATOM 1592 C C . CYS A 1 202 ? -10.687 15.128 1.335 1.00 78.31 202 CYS A C 1
ATOM 1594 O O . CYS A 1 202 ? -9.858 15.093 0.430 1.00 78.31 202 CYS A O 1
ATOM 1596 N N . ALA A 1 203 ? -11.328 16.235 1.706 1.00 78.38 203 ALA A N 1
ATOM 1597 C CA . ALA A 1 203 ? -11.089 17.543 1.126 1.00 78.38 203 ALA A CA 1
ATOM 1598 C C . ALA A 1 203 ? -9.627 17.979 1.308 1.00 78.38 203 ALA A C 1
ATOM 1600 O O . ALA A 1 203 ? -8.917 18.199 0.340 1.00 78.38 203 ALA A O 1
ATOM 1601 N N . ALA A 1 204 ? -9.093 17.973 2.525 1.00 80.62 204 ALA A N 1
ATOM 1602 C CA . ALA A 1 204 ? -7.706 18.366 2.751 1.00 80.62 204 ALA A CA 1
ATOM 1603 C C . ALA A 1 204 ? -6.698 17.485 1.981 1.00 80.62 204 ALA A C 1
ATOM 1605 O O . ALA A 1 204 ? -5.652 17.969 1.554 1.00 80.62 204 ALA A O 1
ATOM 1606 N N . LEU A 1 205 ? -6.981 16.193 1.777 1.00 78.81 205 LEU A N 1
ATOM 1607 C CA . LEU A 1 205 ? -6.073 15.284 1.072 1.00 78.81 205 LEU A CA 1
ATOM 1608 C C . LEU A 1 205 ? -6.213 15.341 -0.462 1.00 78.81 205 LEU A C 1
ATOM 1610 O O . LEU A 1 205 ? -5.204 15.185 -1.153 1.00 78.81 205 LEU A O 1
ATOM 1614 N N . PHE A 1 206 ? -7.429 15.543 -0.985 1.00 75.56 206 PHE A N 1
ATOM 1615 C CA . PHE A 1 206 ? -7.760 15.396 -2.413 1.00 75.56 206 PHE A CA 1
ATOM 1616 C C . PHE A 1 206 ? -8.393 16.628 -3.072 1.00 75.56 206 PHE A C 1
ATOM 1618 O O . PHE A 1 206 ? -8.431 16.690 -4.302 1.00 75.56 206 PHE A O 1
ATOM 1625 N N . GLU A 1 207 ? -8.909 17.585 -2.305 1.00 66.81 207 GLU A N 1
ATOM 1626 C CA . GLU A 1 207 ? -9.419 18.849 -2.834 1.00 66.81 207 GLU A CA 1
ATOM 1627 C C . GLU A 1 207 ? -8.260 19.735 -3.284 1.00 66.81 207 GLU A C 1
ATOM 1629 O O . GLU A 1 207 ? -7.127 19.650 -2.801 1.00 66.81 207 GLU A O 1
ATOM 1634 N N . LYS A 1 208 ? -8.563 20.560 -4.282 1.00 49.81 208 LYS A N 1
ATOM 1635 C CA . LYS A 1 208 ? -7.634 21.465 -4.937 1.00 49.81 208 LYS A CA 1
ATOM 1636 C C . LYS A 1 208 ? -7.181 22.507 -3.916 1.00 49.81 208 LYS A C 1
ATOM 1638 O O . LYS A 1 208 ? -7.857 23.509 -3.719 1.00 49.81 208 LYS A O 1
ATOM 1643 N N . GLY A 1 209 ? -6.074 22.242 -3.227 1.00 41.81 209 GLY A N 1
ATOM 1644 C CA . GLY A 1 209 ? -5.446 23.246 -2.385 1.00 41.81 209 GLY A CA 1
ATOM 1645 C C . GLY A 1 209 ? -5.212 24.506 -3.214 1.00 41.81 209 GLY A C 1
ATOM 1646 O O . GLY A 1 209 ? -4.698 24.424 -4.326 1.00 41.81 209 GLY A O 1
ATOM 1647 N N . GLU A 1 210 ? -5.571 25.664 -2.665 1.00 33.66 210 GLU A N 1
ATOM 1648 C CA . GLU A 1 210 ? -5.147 26.988 -3.140 1.00 33.66 210 GLU A CA 1
ATOM 1649 C C . GLU A 1 210 ? -3.629 27.210 -2.956 1.00 33.66 210 GLU A C 1
ATOM 1651 O O . GLU A 1 210 ? -3.166 28.345 -2.854 1.00 33.66 210 GLU A O 1
ATOM 1656 N N . GLU A 1 211 ? -2.828 26.144 -2.903 1.00 39.34 211 GLU A N 1
ATOM 1657 C CA . GLU A 1 211 ? -1.391 26.249 -3.109 1.00 39.34 211 GLU A CA 1
ATOM 1658 C C . GLU A 1 211 ? -1.221 26.541 -4.593 1.00 39.34 211 GLU A C 1
ATOM 1660 O O . GLU A 1 211 ? -1.264 25.648 -5.435 1.00 39.34 211 GLU A O 1
ATOM 1665 N N . GLN A 1 212 ? -1.160 27.839 -4.893 1.00 33.09 212 GLN A N 1
ATOM 1666 C CA . GLN A 1 212 ? -0.721 28.374 -6.168 1.00 33.09 212 GLN A CA 1
ATOM 1667 C C . GLN A 1 212 ? 0.442 27.519 -6.657 1.00 33.09 212 GLN A C 1
ATOM 1669 O O . GLN A 1 212 ? 1.504 27.514 -6.035 1.00 33.09 212 GLN A O 1
ATOM 1674 N N . ASP A 1 213 ? 0.216 26.805 -7.759 1.00 36.28 213 ASP A N 1
ATOM 1675 C CA . ASP A 1 213 ? 1.276 26.311 -8.620 1.00 36.28 213 ASP A CA 1
ATOM 1676 C C . ASP A 1 213 ? 2.141 27.530 -8.964 1.00 36.28 213 ASP A C 1
ATOM 1678 O O . ASP A 1 213 ? 1.813 28.351 -9.826 1.00 36.28 213 ASP A O 1
ATOM 1682 N N . SER A 1 214 ? 3.199 27.729 -8.185 1.00 33.31 214 SER A N 1
ATOM 1683 C CA . SER A 1 214 ? 4.195 28.751 -8.418 1.00 33.31 214 SER A CA 1
ATOM 1684 C C . SER A 1 214 ? 4.975 28.334 -9.651 1.00 33.31 214 SER A C 1
ATOM 1686 O O . SER A 1 214 ? 5.945 27.597 -9.538 1.00 33.31 214 SER A O 1
ATOM 1688 N N . GLU A 1 215 ? 4.497 28.770 -10.814 1.00 31.75 215 GLU A N 1
ATOM 1689 C CA . GLU A 1 215 ? 5.312 29.365 -11.871 1.00 31.75 215 GLU A CA 1
ATOM 1690 C C . GLU A 1 215 ? 4.406 29.917 -12.978 1.00 31.75 215 GLU A C 1
ATOM 1692 O O . GLU A 1 215 ? 3.850 29.207 -13.814 1.00 31.75 215 GLU A O 1
ATOM 1697 N N . ALA A 1 216 ? 4.269 31.244 -12.972 1.00 37.28 216 ALA A N 1
ATOM 1698 C CA . ALA A 1 216 ? 3.853 32.003 -14.134 1.00 37.28 216 ALA A CA 1
ATOM 1699 C C . ALA A 1 216 ? 4.935 31.858 -15.220 1.00 37.28 216 ALA A C 1
ATOM 1701 O O . ALA A 1 216 ? 5.953 32.546 -15.181 1.00 37.28 216 ALA A O 1
ATOM 1702 N N . GLY A 1 217 ? 4.712 30.948 -16.166 1.00 30.84 217 GLY A N 1
ATOM 1703 C CA . GLY A 1 217 ? 5.507 30.776 -17.378 1.00 30.84 217 GLY A CA 1
ATOM 1704 C C . GLY A 1 217 ? 4.614 30.941 -18.603 1.00 30.84 217 GLY A C 1
ATOM 1705 O O . GLY A 1 217 ? 3.666 30.188 -18.792 1.00 30.84 217 GLY A O 1
ATOM 1706 N N . GLU A 1 218 ? 4.906 31.978 -19.375 1.00 31.42 218 GLU A N 1
ATOM 1707 C CA . GLU A 1 218 ? 4.186 32.534 -20.522 1.00 31.42 218 GLU A CA 1
ATOM 1708 C C . GLU A 1 218 ? 3.501 31.528 -21.469 1.00 31.42 218 GLU A C 1
ATOM 1710 O O . GLU A 1 218 ? 4.117 30.640 -22.058 1.00 31.42 218 GLU A O 1
ATOM 1715 N N . GLU A 1 219 ? 2.206 31.767 -21.699 1.00 32.16 219 GLU A N 1
ATOM 1716 C CA . GLU A 1 219 ? 1.435 31.205 -22.803 1.00 32.16 219 GLU A CA 1
ATOM 1717 C C . GLU A 1 219 ? 2.041 31.650 -24.144 1.00 32.16 219 GLU A C 1
ATOM 1719 O O . GLU A 1 219 ? 1.879 32.796 -24.566 1.00 32.16 219 GLU A O 1
ATOM 1724 N N . THR A 1 220 ? 2.686 30.731 -24.861 1.00 27.89 220 THR A N 1
ATOM 1725 C CA . THR A 1 220 ? 2.809 30.850 -26.318 1.00 27.89 220 THR A CA 1
ATOM 1726 C C . THR A 1 220 ? 2.085 29.672 -26.947 1.00 27.89 220 THR A C 1
ATOM 1728 O O . THR A 1 220 ? 2.522 28.527 -26.874 1.00 27.89 220 THR A O 1
ATOM 1731 N N . ALA A 1 221 ? 0.922 29.970 -27.518 1.00 40.38 221 ALA A N 1
ATOM 1732 C CA . ALA A 1 221 ? 0.157 29.051 -28.337 1.00 40.38 221 ALA A CA 1
ATOM 1733 C C . ALA A 1 221 ? 0.907 28.779 -29.645 1.00 40.38 221 ALA A C 1
ATOM 1735 O O . ALA A 1 221 ? 1.177 29.732 -30.367 1.00 40.38 221 ALA A O 1
ATOM 1736 N N . GLU A 1 222 ? 1.182 27.507 -29.956 1.00 30.39 222 GLU A N 1
ATOM 1737 C CA . GLU A 1 222 ? 1.157 26.955 -31.319 1.00 30.39 222 GLU A CA 1
ATOM 1738 C C . GLU A 1 222 ? 1.273 25.409 -31.316 1.00 30.39 222 GLU A C 1
ATOM 1740 O O . GLU A 1 222 ? 2.300 24.834 -30.975 1.00 30.39 222 GLU A O 1
ATOM 1745 N N . GLU A 1 223 ? 0.177 24.783 -31.762 1.00 32.75 223 GLU A N 1
ATOM 1746 C CA . GLU A 1 223 ? 0.063 23.513 -32.506 1.00 32.75 223 GLU A CA 1
ATOM 1747 C C . GLU A 1 223 ? 0.201 22.121 -31.829 1.00 32.75 223 GLU A C 1
ATOM 1749 O O . GLU A 1 223 ? 0.862 21.938 -30.811 1.00 32.75 223 GLU A O 1
ATOM 1754 N N . PRO A 1 224 ? -0.542 21.117 -32.360 1.00 42.84 224 PRO A N 1
ATOM 1755 C CA . PRO A 1 224 ? -1.179 20.073 -31.570 1.00 42.84 224 PRO A CA 1
ATOM 1756 C C . PRO A 1 224 ? -0.369 18.774 -31.551 1.00 42.84 224 PRO A C 1
ATOM 1758 O O . PRO A 1 224 ? -0.304 18.041 -32.538 1.00 42.84 224 PRO A O 1
ATOM 1761 N N . PHE A 1 225 ? 0.168 18.443 -30.381 1.00 26.92 225 PHE A N 1
ATOM 1762 C CA . PHE A 1 225 ? 0.462 17.067 -29.994 1.00 26.92 225 PHE A CA 1
ATOM 1763 C C . PHE A 1 225 ? -0.321 16.758 -28.721 1.00 26.92 225 PHE A C 1
ATOM 1765 O O . PHE A 1 225 ? 0.061 17.134 -27.615 1.00 26.92 225 PHE A O 1
ATOM 1772 N N . ASP A 1 226 ? -1.464 16.110 -28.922 1.00 40.91 226 ASP A N 1
ATOM 1773 C CA . ASP A 1 226 ? -2.352 15.652 -27.867 1.00 40.91 226 ASP A CA 1
ATOM 1774 C C . ASP A 1 226 ? -1.636 14.706 -26.877 1.00 40.91 226 ASP A C 1
ATOM 1776 O O . ASP A 1 226 ? -0.960 13.750 -27.264 1.00 40.91 226 ASP A O 1
ATOM 1780 N N . GLU A 1 227 ? -1.900 14.991 -25.595 1.00 42.06 227 GLU A N 1
ATOM 1781 C CA . GLU A 1 227 ? -1.914 14.132 -24.395 1.00 42.06 227 GLU A CA 1
ATOM 1782 C C . GLU A 1 227 ? -0.755 14.103 -23.381 1.00 42.06 227 GLU A C 1
ATOM 1784 O O . GLU A 1 227 ? -1.017 13.656 -22.266 1.00 42.06 227 GLU A O 1
ATOM 1789 N N . ASP A 1 228 ? 0.446 14.639 -23.624 1.00 43.28 228 ASP A N 1
ATOM 1790 C CA . ASP A 1 228 ? 1.546 14.488 -22.638 1.00 43.28 228 ASP A CA 1
ATOM 1791 C C . ASP A 1 228 ? 2.154 15.807 -22.085 1.00 43.28 228 ASP A C 1
ATOM 1793 O O . ASP A 1 228 ? 3.078 15.760 -21.272 1.00 43.28 228 ASP A O 1
ATOM 1797 N N . VAL A 1 229 ? 1.610 16.989 -22.415 1.00 38.38 229 VAL A N 1
ATOM 1798 C CA . VAL A 1 229 ? 2.090 18.295 -21.878 1.00 38.38 229 VAL A CA 1
ATOM 1799 C C . VAL A 1 229 ? 1.479 18.657 -20.505 1.00 38.38 229 VAL A C 1
ATOM 1801 O O . VAL A 1 229 ? 1.982 19.524 -19.800 1.00 38.38 229 VAL A O 1
ATOM 1804 N N . ASP A 1 230 ? 0.495 17.893 -20.021 1.00 44.28 230 ASP A N 1
ATOM 1805 C CA . ASP A 1 230 ? -0.074 18.023 -18.664 1.00 44.28 230 ASP A CA 1
ATOM 1806 C C . ASP A 1 230 ? 0.714 17.248 -17.578 1.00 44.28 230 ASP A C 1
ATOM 1808 O O . ASP A 1 230 ? 0.217 17.018 -16.467 1.00 44.28 230 ASP A O 1
ATOM 1812 N N . LEU A 1 231 ? 1.938 16.785 -17.874 1.00 45.09 231 LEU A N 1
ATOM 1813 C CA . LEU A 1 231 ? 2.661 15.810 -17.041 1.00 45.09 231 LEU A CA 1
ATOM 1814 C C . LEU A 1 231 ? 3.075 16.323 -15.643 1.00 45.09 231 LEU A C 1
ATOM 1816 O O . LEU A 1 231 ? 3.387 15.505 -14.762 1.00 45.09 231 LEU A O 1
ATOM 1820 N N . TYR A 1 232 ? 3.023 17.638 -15.407 1.00 41.16 232 TYR A N 1
ATOM 1821 C CA . TYR A 1 232 ? 3.394 18.271 -14.133 1.00 41.16 232 TYR A CA 1
ATOM 1822 C C . TYR A 1 232 ? 2.256 19.039 -13.432 1.00 41.16 232 TYR A C 1
ATOM 1824 O O . TYR A 1 232 ? 2.306 19.152 -12.213 1.00 41.16 232 TYR A O 1
ATOM 1832 N N . ASN A 1 233 ? 1.164 19.388 -14.122 1.00 42.50 233 ASN A N 1
ATOM 1833 C CA . ASN A 1 233 ? 0.066 20.202 -13.563 1.00 42.50 233 ASN A CA 1
ATOM 1834 C C . ASN A 1 233 ? -0.985 19.428 -12.743 1.00 42.50 233 ASN A C 1
ATOM 1836 O O . ASN A 1 233 ? -1.982 19.989 -12.308 1.00 42.50 233 ASN A O 1
ATOM 1840 N N . ASN A 1 234 ? -0.825 18.117 -12.537 1.00 52.75 234 ASN A N 1
ATOM 1841 C CA . ASN A 1 234 ? -1.859 17.307 -11.889 1.00 52.75 234 ASN A CA 1
ATOM 1842 C C . ASN A 1 234 ? -1.298 16.366 -10.812 1.00 52.75 234 ASN A C 1
ATOM 1844 O O . ASN A 1 234 ? -1.516 15.149 -10.859 1.00 52.75 234 ASN A O 1
ATOM 1848 N N . VAL A 1 235 ? -0.602 16.912 -9.809 1.00 53.59 235 VAL A N 1
ATOM 1849 C CA . VAL A 1 235 ? -0.283 16.189 -8.556 1.00 53.59 235 VAL A CA 1
ATOM 1850 C C . VAL A 1 235 ? -1.546 15.510 -8.005 1.00 53.59 235 VAL A C 1
ATOM 1852 O O . VAL A 1 235 ? -1.519 14.334 -7.647 1.00 53.59 235 VAL A O 1
ATOM 1855 N N . LEU A 1 236 ? -2.692 16.189 -8.095 1.00 56.53 236 LEU A N 1
ATOM 1856 C CA . LEU A 1 236 ? -3.999 15.660 -7.709 1.00 56.53 236 LEU A CA 1
ATOM 1857 C C . LEU A 1 236 ? -4.435 14.447 -8.550 1.00 56.53 236 LEU A C 1
ATOM 1859 O O . LEU A 1 236 ? -4.815 13.438 -7.969 1.00 56.53 236 LEU A O 1
ATOM 1863 N N . ARG A 1 237 ? -4.293 14.436 -9.889 1.00 60.94 237 ARG A N 1
ATOM 1864 C CA . ARG A 1 237 ? -4.600 13.218 -10.687 1.00 60.94 237 ARG A CA 1
ATOM 1865 C C . ARG A 1 237 ? -3.680 12.049 -10.339 1.00 60.94 237 ARG A C 1
ATOM 1867 O O . ARG A 1 237 ? -4.108 10.892 -10.360 1.00 60.94 237 ARG A O 1
ATOM 1874 N N . LYS A 1 238 ? -2.415 12.326 -10.005 1.00 66.12 238 LYS A N 1
ATOM 1875 C CA . LYS A 1 238 ? -1.477 11.287 -9.548 1.00 66.12 238 LYS A CA 1
ATOM 1876 C C . LYS A 1 238 ? -1.931 10.699 -8.208 1.00 66.12 238 LYS A C 1
ATOM 1878 O O . LYS A 1 238 ? -1.843 9.484 -8.038 1.00 66.12 238 LYS A O 1
ATOM 1883 N N . MET A 1 239 ? -2.512 11.522 -7.338 1.00 70.75 239 MET A N 1
ATOM 1884 C CA . MET A 1 239 ? -2.973 11.168 -5.991 1.00 70.75 239 MET A CA 1
ATOM 1885 C C . MET A 1 239 ? -4.408 10.631 -5.917 1.00 70.75 239 MET A C 1
ATOM 1887 O O . MET A 1 239 ? -4.732 9.944 -4.956 1.00 70.75 239 MET A O 1
ATOM 1891 N N . LEU A 1 240 ? -5.267 10.898 -6.902 1.00 80.38 240 LEU A N 1
ATOM 1892 C CA . LEU A 1 240 ? -6.666 10.465 -6.855 1.00 80.38 240 LEU A CA 1
ATOM 1893 C C . LEU A 1 240 ? -6.778 8.931 -6.842 1.00 80.38 240 LEU A C 1
ATOM 1895 O O . LEU A 1 240 ? -6.084 8.271 -7.628 1.00 80.38 240 LEU A O 1
ATOM 1899 N N . PRO A 1 241 ? -7.623 8.353 -5.971 1.00 84.44 241 PRO A N 1
ATOM 1900 C CA . PRO A 1 241 ? -7.818 6.912 -5.904 1.00 84.44 241 PRO A CA 1
ATOM 1901 C C . PRO A 1 241 ? -8.543 6.390 -7.148 1.00 84.44 241 PRO A C 1
ATOM 1903 O O . PRO A 1 241 ? -9.458 7.025 -7.660 1.00 84.44 241 PRO A O 1
ATOM 1906 N N . ASP A 1 242 ? -8.168 5.198 -7.613 1.00 83.62 242 ASP A N 1
ATOM 1907 C CA . ASP A 1 242 ? -8.892 4.504 -8.685 1.00 83.62 242 ASP A CA 1
ATOM 1908 C C . ASP A 1 242 ? -10.108 3.748 -8.132 1.00 83.62 242 ASP A C 1
ATOM 1910 O O . ASP A 1 242 ? -11.104 3.536 -8.827 1.00 83.62 242 ASP A O 1
ATOM 1914 N N . ILE A 1 243 ? -9.999 3.261 -6.890 1.00 86.62 243 ILE A N 1
ATOM 1915 C CA . ILE A 1 243 ? -11.020 2.440 -6.242 1.00 86.62 243 ILE A CA 1
ATOM 1916 C C . ILE A 1 243 ? -11.169 2.875 -4.791 1.00 86.62 243 ILE A C 1
ATOM 1918 O O . ILE A 1 243 ? -10.218 2.874 -4.010 1.00 86.62 243 ILE A O 1
ATOM 1922 N N . VAL A 1 244 ? -12.407 3.163 -4.420 1.00 87.88 244 VAL A N 1
ATOM 1923 C CA . VAL A 1 244 ? -12.805 3.417 -3.041 1.00 87.88 244 VAL A CA 1
ATOM 1924 C C . VAL A 1 244 ? -13.623 2.226 -2.562 1.00 87.88 244 VAL A C 1
ATOM 1926 O O . VAL A 1 244 ? -14.551 1.804 -3.249 1.00 87.88 244 VAL A O 1
ATOM 1929 N N . VAL A 1 245 ? -13.274 1.653 -1.413 1.00 88.12 245 VAL A N 1
ATOM 1930 C CA . VAL A 1 245 ? -13.974 0.514 -0.804 1.00 88.12 245 VAL A CA 1
ATOM 1931 C C . VAL A 1 245 ? -14.575 0.971 0.516 1.00 88.12 245 VAL A C 1
ATOM 1933 O O . VAL A 1 245 ? -13.848 1.463 1.368 1.00 88.12 245 VAL A O 1
ATOM 1936 N N . TYR A 1 246 ? -15.877 0.784 0.709 1.00 87.69 246 TYR A N 1
ATOM 1937 C CA . TYR A 1 246 ? -16.551 1.025 1.983 1.00 87.69 246 TYR A CA 1
ATOM 1938 C C . TYR A 1 246 ? -17.012 -0.309 2.565 1.00 87.69 246 TYR A C 1
ATOM 1940 O O . TYR A 1 246 ? -17.830 -1.009 1.967 1.00 87.69 246 TYR A O 1
ATOM 1948 N N . LEU A 1 247 ? -16.475 -0.683 3.724 1.00 87.19 247 LEU A N 1
ATOM 1949 C CA . LEU A 1 247 ? -16.915 -1.861 4.461 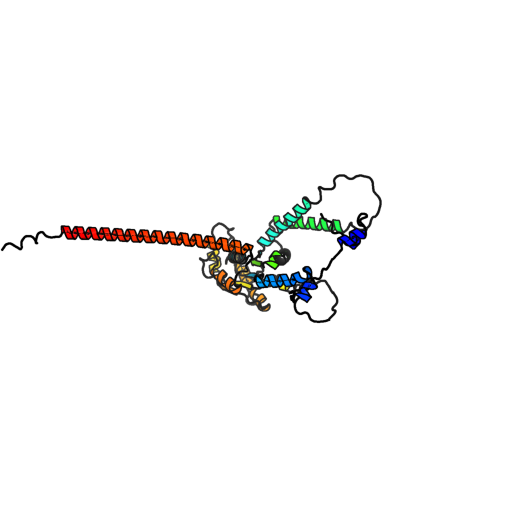1.00 87.19 247 LEU A CA 1
ATOM 1950 C C . LEU A 1 247 ? -18.101 -1.488 5.347 1.00 87.19 247 LEU A C 1
ATOM 1952 O O . LEU A 1 247 ? -17.938 -0.767 6.328 1.00 87.19 247 LEU A O 1
ATOM 1956 N N . ASP A 1 248 ? -19.275 -2.014 5.015 1.00 86.31 248 ASP A N 1
ATOM 1957 C CA . ASP A 1 248 ? -20.482 -1.851 5.817 1.00 86.31 248 ASP A CA 1
ATOM 1958 C C . ASP A 1 248 ? -20.595 -2.986 6.843 1.00 86.31 248 ASP A C 1
ATOM 1960 O O . ASP A 1 248 ? -20.491 -4.170 6.504 1.00 86.31 248 ASP A O 1
ATOM 1964 N N . ALA A 1 249 ? -20.794 -2.624 8.108 1.00 85.06 249 ALA A N 1
ATOM 1965 C CA . ALA A 1 249 ? -20.943 -3.558 9.216 1.00 85.06 249 ALA A CA 1
ATOM 1966 C C . ALA A 1 249 ? -21.913 -3.002 10.262 1.00 85.06 249 ALA A C 1
ATOM 1968 O O . ALA A 1 249 ? -21.984 -1.789 10.483 1.00 85.06 249 ALA A O 1
ATOM 1969 N N . THR A 1 250 ? -22.641 -3.899 10.930 1.00 84.38 250 THR A N 1
ATOM 1970 C CA . THR A 1 250 ? -23.537 -3.543 12.035 1.00 84.38 250 THR A CA 1
ATOM 1971 C C . THR A 1 250 ? -22.757 -3.309 13.324 1.00 84.38 250 THR A C 1
ATOM 1973 O O . THR A 1 250 ? -21.679 -3.868 13.531 1.00 84.38 250 THR A O 1
ATOM 1976 N N . ASP A 1 251 ? -23.317 -2.501 14.221 1.00 81.25 251 ASP A N 1
ATOM 1977 C CA . ASP A 1 251 ? -22.679 -2.212 15.509 1.00 81.25 251 ASP A CA 1
ATOM 1978 C C . ASP A 1 251 ? -22.558 -3.488 16.359 1.00 81.25 251 ASP A C 1
ATOM 1980 O O . ASP A 1 251 ? -21.516 -3.732 16.966 1.00 81.25 251 ASP A O 1
ATOM 1984 N N . ASP A 1 252 ? -23.562 -4.371 16.292 1.00 81.81 252 ASP A N 1
ATOM 1985 C CA . ASP A 1 252 ? -23.524 -5.701 16.914 1.00 81.81 252 ASP A CA 1
ATOM 1986 C C . ASP A 1 252 ? -22.341 -6.537 16.403 1.00 81.81 252 ASP A C 1
ATOM 1988 O O . ASP A 1 252 ? -21.634 -7.166 17.191 1.00 81.81 252 ASP A O 1
ATOM 1992 N N . PHE A 1 253 ? -22.076 -6.499 15.090 1.00 81.31 253 PHE A N 1
ATOM 1993 C CA . PHE A 1 253 ? -20.952 -7.209 14.478 1.00 81.31 253 PHE A CA 1
ATOM 1994 C C . PHE A 1 253 ? -19.610 -6.682 14.990 1.00 81.31 253 PHE A C 1
ATOM 1996 O O . PHE A 1 253 ? -18.719 -7.473 15.303 1.00 81.31 253 PHE A O 1
ATOM 2003 N N . VAL A 1 254 ? -19.457 -5.359 15.083 1.00 80.12 254 VAL A N 1
ATOM 2004 C CA . VAL A 1 254 ? -18.222 -4.723 15.562 1.00 80.12 254 VAL A CA 1
ATOM 2005 C C . VAL A 1 254 ? -17.965 -5.082 17.026 1.00 80.12 254 VAL A C 1
ATOM 2007 O O . VAL A 1 254 ? -16.853 -5.493 17.366 1.00 80.12 254 VAL A O 1
ATOM 2010 N N . CYS A 1 255 ? -18.994 -4.995 17.871 1.00 78.19 255 CYS A N 1
ATOM 2011 C CA . CYS A 1 255 ? -18.916 -5.344 19.288 1.00 78.19 255 CYS A CA 1
ATOM 2012 C C . CYS A 1 255 ? -18.578 -6.827 19.494 1.00 78.19 255 CYS A C 1
ATOM 2014 O O . CYS A 1 255 ? -17.662 -7.163 20.243 1.00 78.19 255 CYS A O 1
ATOM 2016 N N . GLU A 1 256 ? -19.259 -7.731 18.789 1.00 79.00 256 GLU A N 1
ATOM 2017 C CA . GLU A 1 256 ? -19.006 -9.168 18.905 1.00 79.00 256 GLU A CA 1
ATOM 2018 C C . GLU A 1 256 ? -17.609 -9.551 18.392 1.00 79.00 256 GLU A C 1
ATOM 2020 O O . GLU A 1 256 ? -16.926 -10.393 18.984 1.00 79.00 256 GLU A O 1
ATOM 2025 N N . LYS A 1 257 ? -17.143 -8.908 17.315 1.00 78.62 257 LYS A N 1
ATOM 2026 C CA . LYS A 1 257 ? -15.796 -9.121 16.776 1.00 78.62 257 LYS A CA 1
ATOM 2027 C C . LYS A 1 257 ? -14.710 -8.618 17.729 1.00 78.62 257 LYS A C 1
ATOM 2029 O O . LYS A 1 257 ? -13.690 -9.292 17.861 1.00 78.62 257 LYS A O 1
ATOM 2034 N N . ALA A 1 258 ? -14.938 -7.500 18.422 1.00 76.00 258 ALA A N 1
ATOM 2035 C CA . ALA A 1 258 ? -14.043 -7.007 19.468 1.00 76.00 258 ALA A CA 1
ATOM 2036 C C . ALA A 1 258 ? -13.923 -8.001 20.638 1.00 76.00 258 ALA A C 1
ATOM 2038 O O . ALA A 1 258 ? -12.816 -8.300 21.081 1.00 76.00 258 ALA A O 1
ATOM 2039 N N . MET A 1 259 ? -15.038 -8.597 21.077 1.00 75.44 259 MET A N 1
ATOM 2040 C CA . MET A 1 259 ? -15.039 -9.596 22.160 1.00 75.44 259 MET A CA 1
ATOM 2041 C C . MET A 1 259 ? -14.282 -10.886 21.802 1.00 75.44 259 MET A C 1
ATOM 2043 O O . MET A 1 259 ? -13.746 -11.555 22.684 1.00 75.44 259 MET A O 1
ATOM 2047 N N . ARG A 1 260 ? -14.240 -11.251 20.514 1.00 74.56 260 ARG A N 1
ATOM 2048 C CA . ARG A 1 260 ? -13.634 -12.498 20.011 1.00 74.56 260 ARG A CA 1
ATOM 2049 C C . ARG A 1 260 ? -12.193 -12.341 19.506 1.00 74.56 260 ARG A C 1
ATOM 2051 O O . ARG A 1 260 ? -11.668 -13.284 18.912 1.00 74.56 260 ARG A O 1
ATOM 2058 N N . GLN A 1 261 ? -11.553 -11.181 19.664 1.00 68.06 261 GLN A N 1
ATOM 2059 C CA . GLN A 1 261 ? -10.160 -11.016 19.236 1.00 68.06 261 GLN A CA 1
ATOM 2060 C C . GLN A 1 261 ? -9.214 -11.924 20.054 1.00 68.06 261 GLN A C 1
ATOM 2062 O O . GLN A 1 261 ? -9.303 -11.944 21.283 1.00 68.06 261 GLN A O 1
ATOM 2067 N N . PRO A 1 262 ? -8.306 -12.683 19.404 1.00 63.19 262 PRO A N 1
ATOM 2068 C CA . PRO A 1 262 ? -7.254 -13.418 20.105 1.00 63.19 262 PRO A CA 1
ATOM 2069 C C . PRO A 1 262 ? -6.264 -12.442 20.764 1.00 63.19 262 PRO A C 1
ATOM 2071 O O . PRO A 1 262 ? -6.032 -11.357 20.241 1.00 63.19 262 PRO A O 1
ATOM 2074 N N . GLU A 1 263 ? -5.658 -12.843 21.888 1.00 52.72 263 GLU A N 1
ATOM 2075 C CA . GLU A 1 263 ? -4.853 -12.016 22.820 1.00 52.72 263 GLU A CA 1
ATOM 2076 C C . GLU A 1 263 ? -3.554 -11.383 22.247 1.00 52.72 263 GLU A C 1
ATOM 2078 O O . GLU A 1 263 ? -2.693 -10.953 23.011 1.00 52.72 263 GLU A O 1
ATOM 2083 N N . GLY A 1 264 ? -3.368 -11.347 20.924 1.00 48.06 264 GLY A N 1
ATOM 2084 C CA . GLY A 1 264 ? -2.108 -10.981 20.267 1.00 48.06 264 GLY A CA 1
ATOM 2085 C C . GLY A 1 264 ? -1.940 -9.508 19.884 1.00 48.06 264 GLY A C 1
ATOM 2086 O O . GLY A 1 264 ? -0.806 -9.041 19.852 1.00 48.06 264 GLY A O 1
ATOM 2087 N N . ASP A 1 265 ? -3.024 -8.771 19.631 1.00 49.75 265 ASP A N 1
ATOM 2088 C CA . ASP A 1 265 ? -2.966 -7.327 19.377 1.00 49.75 265 ASP A CA 1
ATOM 2089 C C . ASP A 1 265 ? -3.604 -6.593 20.553 1.00 49.75 265 ASP A C 1
ATOM 2091 O O . ASP A 1 265 ? -4.669 -6.991 21.023 1.00 49.75 265 ASP A O 1
ATOM 2095 N N . SER A 1 266 ? -2.913 -5.553 21.035 1.00 53.69 266 SER A N 1
ATOM 2096 C CA . SER A 1 266 ? -3.342 -4.609 22.074 1.00 53.69 266 SER A CA 1
ATOM 2097 C C . SER A 1 266 ? -4.866 -4.541 22.180 1.00 53.69 266 SER A C 1
ATOM 2099 O O . SER A 1 266 ? -5.516 -3.976 21.297 1.00 53.69 266 SER A O 1
ATOM 2101 N N . ARG A 1 267 ? -5.440 -5.156 23.227 1.00 54.25 267 ARG A N 1
ATOM 2102 C CA . ARG A 1 267 ? -6.868 -5.036 23.532 1.00 54.25 267 ARG A CA 1
ATOM 2103 C C . ARG A 1 267 ? -7.168 -3.548 23.643 1.00 54.25 267 ARG A C 1
ATOM 2105 O O . ARG A 1 267 ? -6.855 -2.922 24.649 1.00 54.25 267 ARG A O 1
ATOM 2112 N N . LEU A 1 268 ? -7.742 -2.981 22.589 1.00 59.53 268 LEU A N 1
ATOM 2113 C CA . LEU A 1 268 ? -8.358 -1.674 22.671 1.00 59.53 268 LEU A CA 1
ATOM 2114 C C . LEU A 1 268 ? -9.500 -1.832 23.666 1.00 59.53 268 LEU A C 1
ATOM 2116 O O . LEU A 1 268 ? -10.347 -2.708 23.487 1.00 59.53 268 LEU A O 1
ATOM 2120 N N . ASP A 1 269 ? -9.484 -1.027 24.725 1.00 68.06 269 ASP A N 1
ATOM 2121 C CA . ASP A 1 269 ? -10.535 -1.070 25.733 1.00 68.06 269 ASP A CA 1
ATOM 2122 C C . ASP A 1 269 ? -11.902 -0.957 25.050 1.00 68.06 269 ASP A C 1
ATOM 2124 O O . ASP A 1 269 ? -12.077 -0.162 24.118 1.00 68.06 269 ASP A O 1
ATOM 2128 N N . GLU A 1 270 ? -12.877 -1.742 25.510 1.00 68.19 270 GLU A N 1
ATOM 2129 C CA . GLU A 1 270 ? -14.233 -1.761 24.944 1.00 68.19 270 GLU A CA 1
ATOM 2130 C C . GLU A 1 270 ? -14.832 -0.346 24.892 1.00 68.19 270 GLU A C 1
ATOM 2132 O O . GLU A 1 270 ? -15.460 0.040 23.907 1.00 68.19 270 GLU A O 1
ATOM 2137 N N . GLU A 1 271 ? -14.534 0.480 25.899 1.00 75.50 271 GLU A N 1
ATOM 2138 C CA . GLU A 1 271 ? -14.914 1.893 25.944 1.00 75.50 271 GLU A CA 1
ATOM 2139 C C . GLU A 1 271 ? -14.279 2.720 24.817 1.00 75.50 271 GLU A C 1
ATOM 2141 O O . GLU A 1 271 ? -14.941 3.568 24.220 1.00 75.50 271 GLU A O 1
ATOM 2146 N N . THR A 1 272 ? -13.018 2.454 24.470 1.00 78.44 272 THR A N 1
ATOM 2147 C CA . THR A 1 272 ? -12.316 3.143 23.377 1.00 78.44 272 THR A CA 1
ATOM 2148 C C . THR A 1 272 ? -12.911 2.768 22.022 1.00 78.44 272 THR A C 1
ATOM 2150 O O . THR A 1 272 ? -13.045 3.618 21.140 1.00 78.44 272 THR A O 1
ATOM 2153 N N . ILE A 1 273 ? -13.300 1.504 21.853 1.00 77.38 273 ILE A N 1
ATOM 2154 C CA . ILE A 1 273 ? -13.935 1.009 20.628 1.00 77.38 273 ILE A CA 1
ATOM 2155 C C . ILE A 1 273 ? -15.315 1.637 20.459 1.00 77.38 273 ILE A C 1
ATOM 2157 O O . ILE A 1 273 ? -15.614 2.161 19.387 1.00 77.38 273 ILE A O 1
ATOM 2161 N N . LEU A 1 274 ? -16.132 1.626 21.515 1.00 79.50 274 LEU A N 1
ATOM 2162 C CA . LEU A 1 274 ? -17.466 2.225 21.510 1.00 79.50 274 LEU A CA 1
ATOM 2163 C C . LEU A 1 274 ? -17.401 3.734 21.279 1.00 79.50 274 LEU A C 1
ATOM 2165 O O . LEU A 1 274 ? -18.187 4.262 20.494 1.00 79.50 274 LEU A O 1
ATOM 2169 N N . LYS A 1 275 ? -16.425 4.417 21.888 1.00 83.12 275 LYS A N 1
ATOM 2170 C CA . LYS A 1 275 ? -16.174 5.838 21.641 1.00 83.12 275 LYS A CA 1
ATOM 2171 C C . LYS A 1 275 ? -15.857 6.089 20.166 1.00 83.12 275 LYS A C 1
ATOM 2173 O O . LYS A 1 275 ? -16.582 6.845 19.526 1.00 83.12 275 LYS A O 1
ATOM 2178 N N . ARG A 1 276 ? -14.873 5.383 19.593 1.00 79.38 276 ARG A N 1
ATOM 2179 C CA . ARG A 1 276 ? -14.506 5.507 18.167 1.00 79.38 276 ARG A CA 1
ATOM 2180 C C . ARG A 1 276 ? -15.652 5.144 17.224 1.00 79.38 276 ARG A C 1
ATOM 2182 O O . ARG A 1 276 ? -15.791 5.754 16.170 1.00 79.38 276 ARG A O 1
ATOM 2189 N N . LEU A 1 277 ? -16.469 4.154 17.582 1.00 81.69 277 LEU A N 1
ATOM 2190 C CA . LEU A 1 277 ? -17.645 3.768 16.805 1.00 81.69 277 LEU A CA 1
ATOM 2191 C C . LEU A 1 277 ? -18.702 4.876 16.838 1.00 81.69 277 LEU A C 1
ATOM 2193 O O . LEU A 1 277 ? -19.223 5.244 15.790 1.00 81.69 277 LEU A O 1
ATOM 2197 N N . SER A 1 278 ? -18.980 5.444 18.014 1.00 80.88 278 SER A N 1
ATOM 2198 C CA . SER A 1 278 ? -19.919 6.561 18.140 1.00 80.88 278 SER A CA 1
ATOM 2199 C C . SER A 1 278 ? -19.438 7.813 17.404 1.00 80.88 278 SER A C 1
ATOM 2201 O O . SER A 1 278 ? -20.230 8.434 16.705 1.00 80.88 278 SER A O 1
ATOM 2203 N N . GLU A 1 279 ? -18.144 8.138 17.481 1.00 81.00 279 GLU A N 1
ATOM 2204 C CA . GLU A 1 279 ? -17.523 9.242 16.740 1.00 81.00 279 GLU A CA 1
ATOM 2205 C C . GLU A 1 279 ? -17.627 9.023 15.226 1.00 81.00 279 GLU A C 1
ATOM 2207 O O . GLU A 1 279 ? -18.021 9.932 14.499 1.00 81.00 279 GLU A O 1
ATOM 2212 N N . PHE A 1 280 ? -17.365 7.800 14.753 1.00 79.31 280 PHE A N 1
ATOM 2213 C CA . PHE A 1 280 ? -17.505 7.437 13.343 1.00 79.31 280 PHE A CA 1
ATOM 2214 C C . PHE A 1 280 ? -18.952 7.585 12.855 1.00 79.31 280 PHE A C 1
ATOM 2216 O O . PHE A 1 280 ? -19.192 8.212 11.830 1.00 79.31 280 PHE A O 1
ATOM 2223 N N . ARG A 1 281 ? -19.933 7.066 13.605 1.00 80.88 281 ARG A N 1
ATOM 2224 C CA . ARG A 1 281 ? -21.361 7.178 13.255 1.00 80.88 281 ARG A CA 1
ATOM 2225 C C . ARG A 1 281 ? -21.890 8.611 13.359 1.00 80.88 281 ARG A C 1
ATOM 2227 O O . ARG A 1 281 ? -22.796 8.967 12.617 1.00 80.88 281 ARG A O 1
ATOM 2234 N N . ALA A 1 282 ? -21.352 9.418 14.273 1.00 76.69 282 ALA A N 1
ATOM 2235 C CA . ALA A 1 282 ? -21.704 10.829 14.404 1.00 76.69 282 ALA A CA 1
ATOM 2236 C C . ALA A 1 282 ? -21.136 11.677 13.256 1.00 76.69 282 ALA A C 1
ATOM 2238 O O . ALA A 1 282 ? -21.785 12.633 12.841 1.00 76.69 282 ALA A O 1
ATOM 2239 N N . ALA A 1 283 ? -19.953 11.320 12.744 1.00 68.12 283 ALA A N 1
ATOM 2240 C CA . ALA A 1 283 ? -19.363 11.939 11.559 1.00 68.12 283 ALA A CA 1
ATOM 2241 C C . ALA A 1 283 ? -20.062 11.506 10.254 1.00 68.12 283 ALA A C 1
ATOM 2243 O O . ALA A 1 283 ? -20.085 12.266 9.289 1.00 68.12 283 ALA A O 1
ATOM 2244 N N . ASP A 1 284 ? -20.655 10.309 10.232 1.00 67.44 284 ASP A N 1
ATOM 2245 C CA . ASP A 1 284 ? -21.386 9.733 9.095 1.00 67.44 284 ASP A CA 1
ATOM 2246 C C . ASP A 1 284 ? -22.849 10.230 9.059 1.00 67.44 284 ASP A C 1
ATOM 2248 O O . ASP A 1 284 ? -23.816 9.477 9.206 1.00 67.44 284 ASP A O 1
ATOM 2252 N N . THR A 1 285 ? -23.039 11.545 8.922 1.00 61.78 285 THR A N 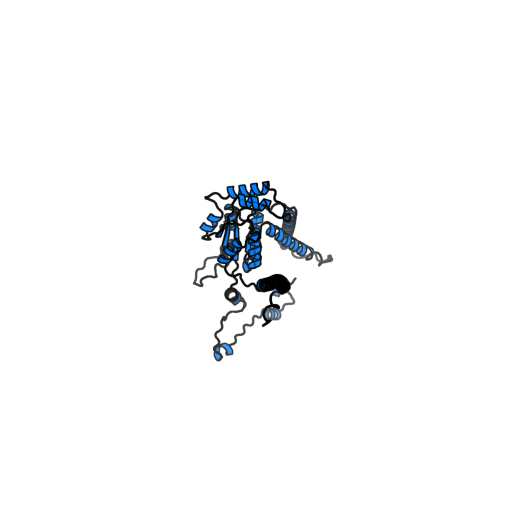1
ATOM 2253 C CA . THR A 1 285 ? -24.365 12.143 8.702 1.00 61.78 285 THR A CA 1
ATOM 2254 C C . THR A 1 285 ? -24.801 11.995 7.244 1.00 61.78 285 THR A C 1
ATOM 2256 O O . THR A 1 285 ? -23.988 12.087 6.332 1.00 61.78 285 THR A O 1
ATOM 2259 N N . ARG A 1 286 ? -26.113 11.815 7.004 1.00 54.28 286 ARG A N 1
ATOM 2260 C CA . ARG A 1 286 ? -26.714 11.506 5.680 1.00 54.28 286 ARG A CA 1
ATOM 2261 C C . ARG A 1 286 ? -26.321 12.450 4.531 1.00 54.28 286 ARG A C 1
ATOM 2263 O O . ARG A 1 286 ? -26.482 12.072 3.377 1.00 54.28 286 ARG A O 1
ATOM 2270 N N . GLU A 1 287 ? -25.851 13.655 4.838 1.00 50.31 287 GLU A N 1
ATOM 2271 C CA . GLU A 1 287 ? -25.484 14.684 3.858 1.00 50.31 287 GLU A CA 1
ATOM 2272 C C . GLU A 1 287 ? -23.963 14.796 3.640 1.00 50.31 287 GLU A C 1
ATOM 2274 O O . GLU A 1 287 ? -23.538 15.225 2.575 1.00 50.31 287 GLU A O 1
ATOM 2279 N N . THR A 1 288 ? -23.137 14.344 4.588 1.00 59.53 288 THR A N 1
ATOM 2280 C CA . THR A 1 288 ? -21.683 14.590 4.627 1.00 59.53 288 THR A CA 1
ATOM 2281 C C . THR A 1 288 ? -20.909 13.296 4.855 1.00 59.53 288 THR A C 1
ATOM 2283 O O . THR A 1 288 ? -20.128 13.168 5.801 1.00 59.53 288 THR A O 1
ATOM 2286 N N . THR A 1 289 ? -21.169 12.288 4.026 1.00 68.12 289 THR A N 1
ATOM 2287 C CA . THR A 1 289 ? -20.415 11.034 4.091 1.00 68.12 289 THR A CA 1
ATOM 2288 C C . THR A 1 289 ? -19.158 11.145 3.218 1.00 68.12 289 THR A C 1
ATOM 2290 O O . THR A 1 289 ? -19.205 11.752 2.145 1.00 68.12 289 THR A O 1
ATOM 2293 N N . PRO A 1 290 ? -18.025 10.532 3.609 1.00 69.94 290 PRO A N 1
ATOM 2294 C CA . PRO A 1 290 ? -16.857 10.410 2.732 1.00 69.94 290 PRO A CA 1
ATOM 2295 C C . PRO A 1 290 ? -17.197 9.776 1.374 1.00 69.94 290 PRO A C 1
ATOM 2297 O O . PRO A 1 290 ? -16.561 10.077 0.373 1.00 69.94 290 PRO A O 1
ATOM 2300 N N . VAL A 1 291 ? -18.229 8.926 1.334 1.00 74.31 291 VAL A N 1
ATOM 2301 C CA . VAL A 1 291 ? -18.760 8.282 0.123 1.00 74.31 291 VAL A CA 1
ATOM 2302 C C . VAL A 1 291 ? -19.319 9.325 -0.853 1.00 74.31 291 VAL A C 1
ATOM 2304 O O . VAL A 1 291 ? -18.961 9.284 -2.027 1.00 74.31 291 VAL A O 1
ATOM 2307 N N . ASN A 1 292 ? -20.097 10.300 -0.362 1.00 77.00 292 ASN A N 1
ATOM 2308 C CA . ASN A 1 292 ? -20.659 11.375 -1.189 1.00 77.00 292 ASN A CA 1
ATOM 2309 C C . ASN A 1 292 ? -19.561 12.210 -1.868 1.00 77.00 292 ASN A C 1
ATOM 2311 O O . ASN A 1 292 ? -19.698 12.556 -3.035 1.00 77.00 292 ASN A O 1
ATOM 2315 N N . PHE A 1 293 ? -18.453 12.485 -1.169 1.00 78.00 293 PHE A N 1
ATOM 2316 C CA . PHE A 1 293 ? -17.327 13.241 -1.735 1.00 78.00 293 PHE A CA 1
ATOM 2317 C C . PHE A 1 293 ? -16.697 12.533 -2.944 1.00 78.00 293 PHE A C 1
ATOM 2319 O O . PHE A 1 293 ? -16.373 13.172 -3.940 1.00 78.00 293 PHE A O 1
ATOM 2326 N N . PHE A 1 294 ? -16.536 11.207 -2.895 1.00 79.12 294 PHE A N 1
ATOM 2327 C CA . PHE A 1 294 ? -15.997 10.468 -4.041 1.00 79.12 294 PHE A CA 1
ATOM 2328 C C . PHE A 1 294 ? -17.017 10.296 -5.168 1.00 79.12 294 PHE A C 1
ATOM 2330 O O . PHE A 1 294 ? -16.614 10.283 -6.329 1.00 79.12 294 PHE A O 1
ATOM 2337 N N . ASP A 1 295 ? -18.313 10.226 -4.856 1.00 79.94 295 ASP A N 1
ATOM 2338 C CA . ASP A 1 295 ? -19.365 10.246 -5.877 1.00 79.94 295 ASP A CA 1
ATOM 2339 C C . ASP A 1 295 ? -19.412 11.589 -6.630 1.00 79.94 295 ASP A C 1
ATOM 2341 O O . ASP A 1 295 ? -19.594 11.585 -7.845 1.00 79.94 295 ASP A O 1
ATOM 2345 N N . GLU A 1 296 ? -19.172 12.724 -5.959 1.00 79.06 296 GLU A N 1
ATOM 2346 C CA . GLU A 1 296 ? -19.011 14.041 -6.608 1.00 79.06 296 GLU A CA 1
ATOM 2347 C C . GLU A 1 296 ? -17.787 14.105 -7.536 1.00 79.06 296 GLU A C 1
ATOM 2349 O O . GLU A 1 296 ? -17.786 14.849 -8.516 1.00 79.06 296 GLU A O 1
ATOM 2354 N N . LEU A 1 297 ? -16.759 13.302 -7.255 1.00 75.38 297 LEU A N 1
ATOM 2355 C CA . LEU A 1 297 ? -15.555 13.162 -8.079 1.00 75.38 297 LEU A CA 1
ATOM 2356 C C . LEU A 1 297 ? -15.688 12.086 -9.177 1.00 75.38 297 LEU A C 1
ATOM 2358 O O . LEU A 1 297 ? -14.676 11.685 -9.752 1.00 75.38 297 LEU A O 1
ATOM 2362 N N . ASP A 1 298 ? -16.903 11.597 -9.458 1.00 77.50 298 ASP A N 1
ATOM 2363 C CA . ASP A 1 298 ? -17.203 10.504 -10.401 1.00 77.50 298 ASP A CA 1
ATOM 2364 C C . ASP A 1 298 ? -16.519 9.154 -10.057 1.00 77.50 298 ASP A C 1
ATOM 2366 O O . ASP A 1 298 ? -16.369 8.264 -10.903 1.00 77.50 298 ASP A O 1
ATOM 2370 N N . ILE A 1 299 ? -16.118 8.949 -8.795 1.00 80.44 299 ILE A N 1
ATOM 2371 C CA . ILE A 1 299 ? -15.495 7.713 -8.299 1.00 80.44 299 ILE A CA 1
ATOM 2372 C C . ILE A 1 299 ? -16.491 6.956 -7.417 1.00 80.44 299 ILE A C 1
ATOM 2374 O O . ILE A 1 299 ? -16.520 7.110 -6.200 1.00 80.44 299 ILE A O 1
ATOM 2378 N N . HIS A 1 300 ? -17.263 6.050 -8.021 1.00 79.56 300 HIS A N 1
ATOM 2379 C CA . HIS A 1 300 ? -18.283 5.287 -7.293 1.00 79.56 300 HIS A CA 1
ATOM 2380 C C . HIS A 1 300 ? -17.697 4.343 -6.231 1.00 79.56 300 HIS A C 1
ATOM 2382 O O . HIS A 1 300 ? -16.993 3.392 -6.599 1.00 79.56 300 HIS A O 1
ATOM 2388 N N . PRO A 1 301 ? -18.014 4.493 -4.937 1.00 82.75 301 PRO A N 1
ATOM 2389 C CA . PRO A 1 301 ? -17.494 3.618 -3.888 1.00 82.75 301 PRO A CA 1
ATOM 2390 C C . PRO A 1 301 ? -18.046 2.187 -3.979 1.00 82.75 301 PRO A C 1
ATOM 2392 O O . PRO A 1 301 ? -19.215 1.954 -4.279 1.00 82.75 301 PRO A O 1
ATOM 2395 N N . LEU A 1 302 ? -17.202 1.185 -3.724 1.00 84.75 302 LEU A N 1
ATOM 2396 C CA . LEU A 1 302 ? -17.606 -0.215 -3.613 1.00 84.75 302 LEU A CA 1
ATOM 2397 C C . LEU A 1 302 ? -18.064 -0.500 -2.180 1.00 84.75 302 LEU A C 1
ATOM 2399 O O . LEU A 1 302 ? -17.232 -0.707 -1.298 1.00 84.75 302 LEU A O 1
ATOM 2403 N N . VAL A 1 303 ? -19.376 -0.544 -1.959 1.00 85.50 303 VAL A N 1
ATOM 2404 C CA . VAL A 1 303 ? -19.957 -0.916 -0.662 1.00 85.50 303 VAL A CA 1
ATOM 2405 C C . VAL A 1 303 ? -19.966 -2.439 -0.514 1.00 85.50 303 VAL A C 1
ATOM 2407 O O . VAL A 1 303 ? -20.606 -3.147 -1.292 1.00 85.50 303 VAL A O 1
ATOM 2410 N N . VAL A 1 304 ? -19.262 -2.951 0.493 1.00 84.69 304 VAL A N 1
ATOM 2411 C CA . VAL A 1 304 ? -19.166 -4.381 0.802 1.00 84.69 304 VAL A CA 1
ATOM 2412 C C . VAL A 1 304 ? -19.718 -4.632 2.199 1.00 84.69 304 VAL A C 1
ATOM 2414 O O . VAL A 1 304 ? -19.125 -4.216 3.190 1.00 84.69 304 VAL A O 1
ATOM 2417 N N . THR A 1 305 ? -20.829 -5.359 2.289 1.00 82.62 305 THR A N 1
ATOM 2418 C CA . THR A 1 305 ? -21.426 -5.728 3.579 1.00 82.62 305 THR A CA 1
ATOM 2419 C C . THR A 1 305 ? -20.708 -6.926 4.193 1.00 82.62 305 THR A C 1
ATOM 2421 O O . THR A 1 305 ? -20.649 -7.991 3.571 1.00 82.62 305 THR A O 1
ATOM 2424 N N . VAL A 1 306 ? -20.233 -6.792 5.427 1.00 80.12 306 VAL A N 1
ATOM 2425 C CA . VAL A 1 306 ? -19.579 -7.867 6.181 1.00 80.12 306 VAL A CA 1
ATOM 2426 C C . VAL A 1 306 ? -20.590 -8.463 7.158 1.00 80.12 306 VAL A C 1
ATOM 2428 O O . VAL A 1 306 ? -20.977 -7.819 8.128 1.00 80.12 306 VAL A O 1
ATOM 2431 N N . LYS A 1 307 ? -21.058 -9.684 6.878 1.00 71.88 307 LYS A N 1
ATOM 2432 C CA . LYS A 1 307 ? -22.064 -10.382 7.707 1.00 71.88 307 LYS A CA 1
ATOM 2433 C C . LYS A 1 307 ? -21.506 -11.596 8.447 1.00 71.88 307 LYS A C 1
ATOM 2435 O O . LYS A 1 307 ? -22.024 -11.959 9.495 1.00 71.88 307 LYS A O 1
ATOM 2440 N N . ASP A 1 308 ? -20.446 -12.207 7.926 1.00 69.88 308 ASP A N 1
ATOM 2441 C CA . ASP A 1 308 ? -19.929 -13.467 8.455 1.00 69.88 308 ASP A CA 1
ATOM 2442 C C . ASP A 1 308 ? -18.848 -13.223 9.515 1.00 69.88 308 ASP A C 1
ATOM 2444 O O . ASP A 1 308 ? -17.728 -12.812 9.217 1.00 69.88 308 ASP A O 1
ATOM 2448 N N . HIS A 1 309 ? -19.175 -13.508 10.777 1.00 62.41 309 HIS A N 1
ATOM 2449 C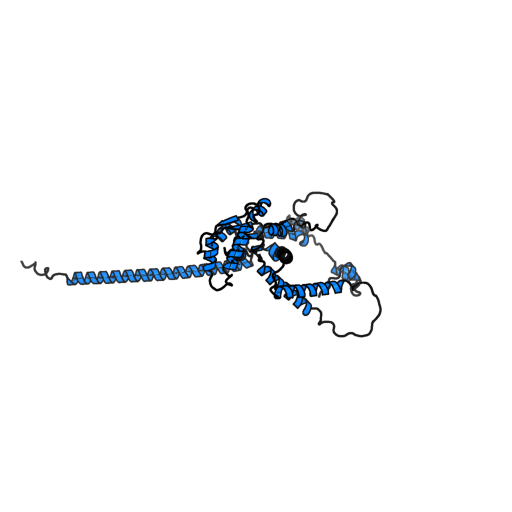 CA . HIS A 1 309 ? -18.281 -13.315 11.930 1.00 62.41 309 HIS A CA 1
ATOM 2450 C C . HIS A 1 309 ? -17.096 -14.299 11.983 1.00 62.41 309 HIS A C 1
ATOM 2452 O O . HIS A 1 309 ? -16.212 -14.155 12.826 1.00 62.41 309 HIS A O 1
ATOM 2458 N N . THR A 1 310 ? -17.097 -15.335 11.140 1.00 61.66 310 THR A N 1
ATOM 2459 C CA . THR A 1 310 ? -16.076 -16.396 11.118 1.00 61.66 310 THR A CA 1
ATOM 2460 C C . THR A 1 310 ? -14.988 -16.165 10.073 1.00 61.66 310 THR A C 1
ATOM 2462 O O . THR A 1 310 ? -13.918 -16.768 10.172 1.00 61.66 310 THR A O 1
ATOM 2465 N N . ASP A 1 311 ? -15.216 -15.283 9.097 1.00 67.19 311 ASP A N 1
ATOM 2466 C CA . ASP A 1 311 ? -14.237 -14.971 8.056 1.00 67.19 311 ASP A CA 1
ATOM 2467 C C . ASP A 1 311 ? -13.271 -13.873 8.527 1.00 67.19 311 ASP A C 1
ATOM 2469 O O . ASP A 1 311 ? -13.318 -12.725 8.088 1.00 67.19 311 ASP A O 1
ATOM 2473 N N . TYR A 1 312 ? -12.357 -14.231 9.434 1.00 67.50 312 TYR A N 1
ATOM 2474 C CA . TYR A 1 312 ? -11.253 -13.343 9.827 1.00 67.50 312 TYR A CA 1
ATOM 2475 C C . TYR A 1 312 ? -10.340 -12.996 8.645 1.00 67.50 312 TYR A C 1
ATOM 2477 O O . TYR A 1 312 ? -9.723 -11.935 8.644 1.00 67.50 312 TYR A O 1
ATOM 2485 N N . SER A 1 313 ? -10.277 -13.870 7.637 1.00 65.25 313 SER A N 1
ATOM 2486 C CA . SER A 1 313 ? -9.494 -13.674 6.417 1.00 65.25 313 SER A CA 1
ATOM 2487 C C . SER A 1 313 ? -10.127 -12.709 5.411 1.00 65.25 313 SER A C 1
ATOM 2489 O O . SER A 1 313 ? -9.482 -12.401 4.413 1.00 65.25 313 SER A O 1
ATOM 2491 N N . MET A 1 314 ? -11.352 -12.222 5.657 1.00 75.50 314 MET A N 1
ATOM 2492 C CA . MET A 1 314 ? -12.060 -11.266 4.794 1.00 75.50 314 MET A CA 1
ATOM 2493 C C . MET A 1 314 ? -12.079 -11.694 3.313 1.00 75.50 314 MET A C 1
ATOM 2495 O O . MET A 1 314 ? -11.970 -10.858 2.414 1.00 75.50 314 MET A O 1
ATOM 2499 N N . LYS A 1 315 ? -12.234 -12.996 3.037 1.00 79.19 315 LYS A N 1
ATOM 2500 C CA . LYS A 1 315 ? -12.173 -13.568 1.680 1.00 79.19 315 LYS A CA 1
ATOM 2501 C C . LYS A 1 315 ? -13.294 -13.053 0.789 1.00 79.19 315 LYS A C 1
ATOM 2503 O O . LYS A 1 315 ? -13.061 -12.789 -0.388 1.00 79.19 315 LYS A O 1
ATOM 2508 N N . LEU A 1 316 ? -14.499 -12.907 1.341 1.00 83.06 316 LEU A N 1
ATOM 2509 C CA . LEU A 1 316 ? -15.650 -12.376 0.606 1.00 83.06 316 LEU A CA 1
ATOM 2510 C C . LEU A 1 316 ? -15.429 -10.908 0.186 1.00 83.06 316 LEU A C 1
ATOM 2512 O O . LEU A 1 316 ? -15.509 -10.625 -1.014 1.00 83.06 316 LEU A O 1
ATOM 2516 N N . PRO A 1 317 ? -15.074 -9.986 1.108 1.00 83.94 317 PRO A N 1
ATOM 2517 C CA . PRO A 1 317 ? -14.666 -8.634 0.740 1.00 83.94 317 PRO A CA 1
ATOM 2518 C C . PRO A 1 317 ? -13.504 -8.582 -0.245 1.00 83.94 317 PRO A C 1
ATOM 2520 O O . PRO A 1 317 ? -13.566 -7.840 -1.224 1.00 83.94 317 PRO A O 1
ATOM 2523 N N . TYR A 1 318 ? -12.477 -9.405 -0.034 1.00 86.62 318 TYR A N 1
ATOM 2524 C CA . TYR A 1 318 ? -11.332 -9.483 -0.931 1.00 86.62 318 TYR A CA 1
ATOM 2525 C C . TYR A 1 318 ? -11.747 -9.874 -2.354 1.00 86.62 318 TYR A C 1
ATOM 2527 O O . TYR A 1 318 ? -11.339 -9.221 -3.309 1.00 86.62 318 TYR A O 1
ATOM 2535 N N . ALA A 1 319 ? -12.614 -10.878 -2.516 1.00 85.12 319 ALA A N 1
ATOM 2536 C CA . ALA A 1 319 ? -13.099 -11.300 -3.829 1.00 85.12 319 ALA A CA 1
ATOM 2537 C C . ALA A 1 319 ? -13.887 -10.192 -4.552 1.00 85.12 319 ALA A C 1
ATOM 2539 O O . ALA A 1 319 ? -13.730 -10.023 -5.762 1.00 85.12 319 ALA A O 1
ATOM 2540 N N . ALA A 1 320 ? -14.697 -9.414 -3.825 1.00 85.31 320 ALA A N 1
ATOM 2541 C CA . ALA A 1 320 ? -15.434 -8.282 -4.391 1.00 85.31 320 ALA A CA 1
ATOM 2542 C C . ALA A 1 320 ? -14.491 -7.172 -4.885 1.00 85.31 320 ALA A C 1
ATOM 2544 O O . ALA A 1 320 ? -14.665 -6.650 -5.989 1.00 85.31 320 ALA A O 1
ATOM 2545 N N . VAL A 1 321 ? -13.459 -6.849 -4.100 1.00 85.56 321 VAL A N 1
ATOM 2546 C CA . VAL A 1 321 ? -12.442 -5.858 -4.480 1.00 85.56 321 VAL A CA 1
ATOM 2547 C C . VAL A 1 321 ? -11.599 -6.365 -5.652 1.00 85.56 321 VAL A C 1
ATOM 2549 O O . VAL A 1 321 ? -11.409 -5.641 -6.628 1.00 85.56 321 VAL A O 1
ATOM 2552 N N . ALA A 1 322 ? -11.170 -7.627 -5.615 1.00 85.38 322 ALA A N 1
ATOM 2553 C CA . ALA A 1 322 ? -10.385 -8.251 -6.675 1.00 85.38 322 ALA A CA 1
ATOM 2554 C C . ALA A 1 322 ? -11.143 -8.307 -8.011 1.00 85.38 322 ALA A C 1
ATOM 2556 O O . ALA A 1 322 ? -10.549 -8.122 -9.073 1.00 85.38 322 ALA A O 1
ATOM 2557 N N . LEU A 1 323 ? -12.467 -8.498 -7.982 1.00 87.38 323 LEU A N 1
ATOM 2558 C CA . LEU A 1 323 ? -13.302 -8.455 -9.184 1.00 87.38 323 LEU A CA 1
ATOM 2559 C C . LEU A 1 323 ? -13.300 -7.064 -9.838 1.00 87.38 323 LEU A C 1
ATOM 2561 O O . LEU A 1 323 ? -13.295 -6.969 -11.064 1.00 87.38 323 LEU A O 1
ATOM 2565 N N . ARG A 1 324 ? -13.254 -5.995 -9.033 1.00 83.75 324 ARG A N 1
ATOM 2566 C CA . ARG A 1 324 ? -13.192 -4.609 -9.518 1.00 83.75 324 ARG A CA 1
ATOM 2567 C C . ARG A 1 324 ? -11.784 -4.187 -9.946 1.00 83.75 324 ARG A C 1
ATOM 2569 O O . ARG A 1 324 ? -11.641 -3.484 -10.941 1.00 83.75 324 ARG A O 1
ATOM 2576 N N . MET A 1 325 ? -10.754 -4.633 -9.226 1.00 80.94 325 MET A N 1
ATOM 2577 C CA . MET A 1 325 ? -9.344 -4.404 -9.575 1.00 80.94 325 MET A CA 1
ATOM 2578 C C . MET A 1 325 ? -8.915 -5.197 -10.815 1.00 80.94 325 MET A C 1
ATOM 2580 O O . MET A 1 325 ? -8.024 -4.780 -11.551 1.00 80.94 325 MET A O 1
ATOM 2584 N N . GLY A 1 326 ? -9.549 -6.340 -11.069 1.00 77.88 326 GLY A N 1
ATOM 2585 C CA . GLY A 1 326 ? -9.125 -7.268 -12.106 1.00 77.88 326 GLY A CA 1
ATOM 2586 C C . GLY A 1 326 ? -7.898 -8.076 -11.682 1.00 77.88 326 GLY A C 1
ATOM 2587 O O . GLY A 1 326 ? -7.563 -8.192 -10.503 1.00 77.88 326 GLY A O 1
ATOM 2588 N N . ARG A 1 327 ? -7.229 -8.698 -12.660 1.00 70.94 327 ARG A N 1
ATOM 2589 C CA . ARG A 1 327 ? -6.093 -9.591 -12.387 1.00 70.94 327 ARG A CA 1
ATOM 2590 C C . ARG A 1 327 ? -4.913 -8.804 -11.793 1.00 70.94 327 ARG A C 1
ATOM 2592 O O . ARG A 1 327 ? -4.578 -7.763 -12.358 1.00 70.94 327 ARG A O 1
ATOM 2599 N N . PRO A 1 328 ? -4.250 -9.317 -10.739 1.00 68.25 328 PRO A N 1
ATOM 2600 C CA . PRO A 1 328 ? -3.057 -8.691 -10.183 1.00 68.25 328 PRO A CA 1
ATOM 2601 C C . PRO A 1 328 ? -1.984 -8.403 -11.233 1.00 68.25 328 PRO A C 1
ATOM 2603 O O . PRO A 1 328 ? -1.720 -9.222 -12.122 1.00 68.25 328 PRO A O 1
ATOM 2606 N N . CYS A 1 329 ? -1.367 -7.224 -11.137 1.00 63.69 329 CYS A N 1
ATOM 2607 C CA . CYS A 1 329 ? -0.265 -6.838 -12.008 1.00 63.69 329 CYS A CA 1
ATOM 2608 C C . CYS A 1 329 ? 0.932 -7.766 -11.776 1.00 63.69 329 CYS A C 1
ATOM 2610 O O . CYS A 1 329 ? 1.343 -8.028 -10.646 1.00 63.69 329 CYS A O 1
ATOM 2612 N N . ARG A 1 330 ? 1.519 -8.267 -12.866 1.00 56.88 330 ARG A N 1
ATOM 2613 C CA . ARG A 1 330 ? 2.620 -9.239 -12.823 1.00 56.88 330 ARG A CA 1
ATOM 2614 C C . ARG A 1 330 ? 3.950 -8.546 -12.514 1.00 56.88 330 ARG A C 1
ATOM 2616 O O . ARG A 1 330 ? 4.812 -8.420 -13.385 1.00 56.88 330 ARG A O 1
ATOM 2623 N N . TYR A 1 331 ? 4.145 -8.079 -11.282 1.00 62.09 331 TYR A N 1
ATOM 2624 C CA . TYR A 1 331 ? 5.467 -7.636 -10.831 1.00 62.09 331 TYR A CA 1
ATOM 2625 C C . TYR A 1 331 ? 6.393 -8.852 -10.749 1.00 62.09 331 TYR A C 1
ATOM 2627 O O . TYR A 1 331 ? 6.072 -9.814 -10.070 1.00 62.09 331 TYR A O 1
ATOM 2635 N N . GLY A 1 332 ? 7.558 -8.841 -11.403 1.00 54.50 332 GLY A N 1
ATOM 2636 C CA . GLY A 1 332 ? 8.422 -10.034 -11.484 1.00 54.50 332 GLY A CA 1
ATOM 2637 C C . GLY A 1 332 ? 8.838 -10.627 -10.125 1.00 54.50 332 GLY A C 1
ATOM 2638 O O . GLY A 1 332 ? 8.919 -11.842 -9.986 1.00 54.50 332 GLY A O 1
ATOM 2639 N N . LYS A 1 333 ? 9.033 -9.786 -9.098 1.00 57.78 333 LYS A N 1
ATOM 2640 C CA . LYS A 1 333 ? 9.309 -10.243 -7.720 1.00 57.78 333 LYS A CA 1
ATOM 2641 C C . LYS A 1 333 ? 8.063 -10.798 -7.021 1.00 57.78 333 LYS A C 1
ATOM 2643 O O . LYS A 1 333 ? 8.166 -11.765 -6.277 1.00 57.78 333 LYS A O 1
ATOM 2648 N N . LEU A 1 334 ? 6.899 -10.213 -7.297 1.00 56.16 334 LEU A N 1
ATOM 2649 C CA . LEU A 1 334 ? 5.614 -10.706 -6.811 1.00 56.16 334 LEU A CA 1
ATOM 2650 C C . LEU A 1 334 ? 5.248 -12.035 -7.481 1.00 56.16 334 LEU A C 1
ATOM 2652 O O . LEU A 1 334 ? 4.780 -12.932 -6.806 1.00 56.16 334 LEU A O 1
ATOM 2656 N N . MET A 1 335 ? 5.547 -12.204 -8.772 1.00 56.72 335 MET A N 1
ATOM 2657 C CA . MET A 1 335 ? 5.379 -13.469 -9.491 1.00 56.72 335 MET A CA 1
ATOM 2658 C C . MET A 1 335 ? 6.168 -14.592 -8.825 1.00 56.72 335 MET A C 1
ATOM 2660 O O . MET A 1 335 ? 5.613 -15.656 -8.607 1.00 56.72 335 MET A O 1
ATOM 2664 N N . ALA A 1 336 ? 7.424 -14.347 -8.439 1.00 63.69 336 ALA A N 1
ATOM 2665 C CA . ALA A 1 336 ? 8.227 -15.350 -7.742 1.00 63.69 336 ALA A CA 1
ATOM 2666 C C . ALA A 1 336 ? 7.653 -15.707 -6.358 1.00 63.69 336 ALA A C 1
ATOM 2668 O O . ALA A 1 336 ? 7.690 -16.869 -5.960 1.00 63.69 336 ALA A O 1
ATOM 2669 N N . LEU A 1 337 ? 7.104 -14.724 -5.634 1.00 63.81 337 LEU A N 1
ATOM 2670 C CA . LEU A 1 337 ? 6.457 -14.940 -4.336 1.00 63.81 337 LEU A CA 1
ATOM 2671 C C . LEU A 1 337 ? 5.119 -15.678 -4.468 1.00 63.81 337 LEU A C 1
ATOM 2673 O O . LEU A 1 337 ? 4.890 -16.636 -3.736 1.00 63.81 337 LEU A O 1
ATOM 2677 N N . ILE A 1 338 ? 4.271 -15.276 -5.417 1.00 63.47 338 ILE A N 1
ATOM 2678 C CA . ILE A 1 338 ? 2.982 -15.917 -5.704 1.00 63.47 338 ILE A CA 1
ATOM 2679 C C . ILE A 1 338 ? 3.208 -17.340 -6.210 1.00 63.47 338 ILE A C 1
ATOM 2681 O O . ILE A 1 338 ? 2.588 -18.263 -5.703 1.00 63.47 338 ILE A O 1
ATOM 2685 N N . GLU A 1 339 ? 4.130 -17.556 -7.148 1.00 69.62 339 GLU A N 1
ATOM 2686 C CA . GLU A 1 339 ? 4.434 -18.891 -7.674 1.00 69.62 339 GLU A CA 1
ATOM 2687 C C . GLU A 1 339 ? 4.993 -19.812 -6.580 1.00 69.62 339 GLU A C 1
ATOM 2689 O O . GLU A 1 339 ? 4.623 -20.984 -6.504 1.00 69.62 339 GLU A O 1
ATOM 2694 N N . ALA A 1 340 ? 5.829 -19.286 -5.677 1.00 73.62 340 ALA A N 1
ATOM 2695 C CA . ALA A 1 340 ? 6.290 -20.032 -4.510 1.00 73.62 340 ALA A CA 1
ATOM 2696 C C . ALA A 1 340 ? 5.146 -20.353 -3.528 1.00 73.62 340 ALA A C 1
ATOM 2698 O O . ALA A 1 340 ? 5.091 -21.472 -3.012 1.00 73.62 340 ALA A O 1
ATOM 2699 N N . ALA A 1 341 ? 4.229 -19.410 -3.291 1.00 72.31 341 ALA A N 1
ATOM 2700 C CA . ALA A 1 341 ? 3.066 -19.601 -2.426 1.00 72.31 341 ALA A CA 1
ATOM 2701 C C . ALA A 1 341 ? 2.071 -20.616 -3.015 1.00 72.31 341 ALA A C 1
ATOM 2703 O O . ALA A 1 341 ? 1.724 -21.582 -2.344 1.00 72.31 341 ALA A O 1
ATOM 2704 N N . GLU A 1 342 ? 1.692 -20.478 -4.288 1.00 77.19 342 GLU A N 1
ATOM 2705 C CA . GLU A 1 342 ? 0.801 -21.409 -4.994 1.00 77.19 342 GLU A CA 1
ATOM 2706 C C . GLU A 1 342 ? 1.393 -22.817 -5.079 1.00 77.19 342 GLU A C 1
ATOM 2708 O O . GLU A 1 342 ? 0.674 -23.815 -4.981 1.00 77.19 342 GLU A O 1
ATOM 2713 N N . LYS A 1 343 ? 2.713 -22.926 -5.270 1.00 78.38 343 LYS A N 1
ATOM 2714 C CA . LYS A 1 343 ? 3.397 -24.218 -5.252 1.00 78.38 343 LYS A CA 1
ATOM 2715 C C . LYS A 1 343 ? 3.297 -24.866 -3.872 1.00 78.38 343 LYS A C 1
ATOM 2717 O O . LYS A 1 343 ? 2.960 -26.044 -3.790 1.00 78.38 343 LYS A O 1
ATOM 2722 N N . LYS A 1 344 ? 3.517 -24.093 -2.807 1.00 80.94 344 LYS A N 1
ATOM 2723 C CA . LYS A 1 344 ? 3.402 -24.571 -1.426 1.00 80.94 344 LYS A CA 1
ATOM 2724 C C . LYS A 1 344 ? 1.968 -24.984 -1.075 1.00 80.94 344 LYS A C 1
ATOM 2726 O O . LYS A 1 344 ? 1.770 -26.070 -0.543 1.00 80.94 344 LYS A O 1
ATOM 2731 N N . GLU A 1 345 ? 0.966 -24.177 -1.424 1.00 77.56 345 GLU A N 1
ATOM 2732 C CA . GLU A 1 345 ? -0.449 -24.513 -1.200 1.00 77.56 345 GLU A CA 1
ATOM 2733 C C . GLU A 1 345 ? -0.868 -25.776 -1.961 1.00 77.56 345 GLU A C 1
ATOM 2735 O O . GLU A 1 345 ? -1.586 -26.624 -1.428 1.00 77.56 345 GLU A O 1
ATOM 2740 N N . ARG A 1 346 ? -0.397 -25.942 -3.203 1.00 82.06 346 ARG A N 1
ATOM 2741 C CA . ARG A 1 346 ? -0.651 -27.148 -4.000 1.00 82.06 346 ARG A CA 1
ATOM 2742 C C . ARG A 1 346 ? -0.046 -28.387 -3.347 1.00 82.06 346 ARG A C 1
ATOM 2744 O O . ARG A 1 346 ? -0.729 -29.403 -3.247 1.00 82.06 346 ARG A O 1
ATOM 2751 N N . GLU A 1 347 ? 1.194 -28.289 -2.874 1.00 84.44 347 GLU A N 1
ATOM 2752 C CA . GLU A 1 347 ? 1.864 -29.362 -2.134 1.00 84.44 347 GLU A CA 1
ATOM 2753 C C . GLU A 1 347 ? 1.090 -29.710 -0.849 1.00 84.44 347 GLU A C 1
ATOM 2755 O O . GLU A 1 347 ? 0.816 -30.881 -0.584 1.00 84.44 347 GLU A O 1
ATOM 2760 N N . GLU A 1 348 ? 0.648 -28.714 -0.077 1.00 86.94 348 GLU A N 1
ATOM 2761 C CA . GLU A 1 348 ? -0.164 -28.927 1.128 1.00 86.94 348 GLU A CA 1
ATOM 2762 C C . GLU A 1 348 ? -1.492 -29.628 0.804 1.00 86.94 348 GLU A C 1
ATOM 2764 O O . GLU A 1 348 ? -1.846 -30.623 1.445 1.00 86.94 348 GLU A O 1
ATOM 2769 N N . LEU A 1 349 ? -2.196 -29.186 -0.237 1.00 88.44 349 LEU A N 1
ATOM 2770 C CA . LEU A 1 349 ? -3.477 -29.755 -0.649 1.00 88.44 349 LEU A CA 1
ATOM 2771 C C . LEU A 1 349 ? -3.340 -31.194 -1.173 1.00 88.44 349 LEU A C 1
ATOM 2773 O O . LEU A 1 349 ? -4.171 -32.051 -0.861 1.00 88.44 349 LEU A O 1
ATOM 2777 N N . GLU A 1 350 ? -2.274 -31.493 -1.918 1.00 86.00 350 GLU A N 1
ATOM 2778 C CA . GLU A 1 350 ? -1.935 -32.856 -2.340 1.00 86.00 350 GLU A CA 1
ATOM 2779 C C . GLU A 1 350 ? -1.626 -33.757 -1.138 1.00 86.00 350 GLU A C 1
ATOM 2781 O O . GLU A 1 350 ? -2.103 -34.895 -1.075 1.00 86.00 350 GLU A O 1
ATOM 2786 N N . THR A 1 351 ? -0.901 -33.251 -0.134 1.00 89.75 351 THR A N 1
ATOM 2787 C CA . THR A 1 351 ? -0.618 -34.028 1.083 1.00 89.75 351 THR A CA 1
ATOM 2788 C C . THR A 1 351 ? -1.871 -34.293 1.916 1.00 89.75 351 THR A C 1
ATOM 2790 O O . THR A 1 351 ? -2.004 -35.387 2.470 1.00 89.75 351 THR A O 1
ATOM 2793 N N . LEU A 1 352 ? -2.803 -33.337 1.991 1.00 90.75 352 LEU A N 1
ATOM 2794 C CA . LEU A 1 352 ? -4.083 -33.508 2.678 1.00 90.75 352 LEU A CA 1
ATOM 2795 C C . LEU A 1 352 ? -4.947 -34.556 1.979 1.00 90.75 352 LEU A C 1
ATOM 2797 O O . LEU A 1 352 ? -5.362 -35.514 2.629 1.00 90.75 352 LEU A O 1
ATOM 2801 N N . ARG A 1 353 ? -5.114 -34.464 0.653 1.00 90.06 353 ARG A N 1
ATOM 2802 C CA . ARG A 1 353 ? -5.847 -35.477 -0.129 1.00 90.06 353 ARG A CA 1
ATOM 2803 C C . ARG A 1 353 ? -5.238 -36.867 0.027 1.00 90.06 353 ARG A C 1
ATOM 2805 O O . ARG A 1 353 ? -5.951 -37.837 0.262 1.00 90.06 353 ARG A O 1
ATOM 2812 N N . ALA A 1 354 ? -3.909 -36.971 -0.005 1.00 91.06 354 ALA A N 1
ATOM 2813 C CA . ALA A 1 354 ? -3.222 -38.240 0.213 1.00 91.06 354 ALA A CA 1
ATOM 2814 C C . ALA A 1 354 ? -3.436 -38.803 1.633 1.00 91.06 354 ALA A C 1
ATOM 2816 O O . ALA A 1 354 ? -3.444 -40.022 1.816 1.00 91.06 354 ALA A O 1
ATOM 2817 N N . ARG A 1 355 ? -3.592 -37.948 2.656 1.00 89.94 355 ARG A N 1
ATOM 2818 C CA . ARG A 1 355 ? -3.951 -38.376 4.020 1.00 89.94 355 ARG A CA 1
ATOM 2819 C C . ARG A 1 355 ? -5.401 -38.850 4.083 1.00 89.94 355 ARG A C 1
ATOM 2821 O O . ARG A 1 355 ? -5.643 -39.924 4.625 1.00 89.94 355 ARG A O 1
ATOM 2828 N N . GLU A 1 356 ? -6.333 -38.103 3.500 1.00 89.31 356 GLU A N 1
ATOM 2829 C CA . GLU A 1 356 ? -7.758 -38.453 3.457 1.00 89.31 356 GLU A CA 1
ATOM 2830 C C . GLU A 1 356 ? -7.997 -39.783 2.735 1.00 89.31 356 GLU A C 1
ATOM 2832 O O . GLU A 1 356 ? -8.666 -40.663 3.274 1.00 89.31 356 GLU A O 1
ATOM 2837 N N . GLU A 1 357 ? -7.368 -40.000 1.576 1.00 90.62 357 GLU A N 1
ATOM 2838 C CA . GLU A 1 357 ? -7.458 -41.271 0.847 1.00 90.62 357 GLU A CA 1
ATOM 2839 C C . GLU A 1 357 ? -6.901 -42.454 1.648 1.00 90.62 357 GLU A C 1
ATOM 2841 O O . GLU A 1 357 ? -7.447 -43.559 1.595 1.00 90.62 357 GLU A O 1
ATOM 2846 N N . LYS A 1 358 ? -5.809 -42.251 2.399 1.00 92.38 358 LYS A N 1
ATOM 2847 C CA . LYS A 1 358 ? -5.252 -43.292 3.278 1.00 92.38 358 LYS A CA 1
ATOM 2848 C C . LYS A 1 358 ? -6.220 -43.638 4.404 1.00 92.38 358 LYS A C 1
ATOM 2850 O O . LYS A 1 358 ? -6.406 -44.820 4.686 1.00 92.38 358 LYS A O 1
ATOM 2855 N N . VAL A 1 359 ? -6.840 -42.633 5.021 1.00 93.88 359 VAL A N 1
ATOM 2856 C CA . VAL A 1 359 ? -7.841 -42.835 6.078 1.00 93.88 359 VAL A CA 1
ATOM 2857 C C . VAL A 1 359 ? -9.065 -43.563 5.521 1.00 93.88 359 VAL A C 1
ATOM 2859 O O . VAL A 1 359 ? -9.515 -44.533 6.128 1.00 93.88 359 VAL A O 1
ATOM 2862 N N . LEU A 1 360 ? -9.553 -43.172 4.339 1.00 92.56 360 LEU A N 1
ATOM 2863 C CA . LEU A 1 360 ? -10.693 -43.818 3.688 1.00 92.56 360 LEU A CA 1
ATOM 2864 C C . LEU A 1 360 ? -10.408 -45.299 3.392 1.00 92.56 360 LEU A C 1
ATOM 2866 O O . LEU A 1 360 ? -11.199 -46.162 3.761 1.00 92.56 360 LEU A O 1
ATOM 2870 N N . LYS A 1 361 ? -9.236 -45.609 2.821 1.00 93.00 361 LYS A N 1
ATOM 2871 C CA . LYS A 1 361 ? -8.810 -46.992 2.543 1.00 93.00 361 LYS A CA 1
ATOM 2872 C C . LYS A 1 361 ? -8.683 -47.835 3.811 1.00 93.00 361 LYS A C 1
ATOM 2874 O O . LYS A 1 361 ? -9.054 -49.005 3.800 1.00 93.00 361 LYS A O 1
ATOM 2879 N N . GLN A 1 362 ? -8.180 -47.264 4.907 1.00 92.94 362 GLN A N 1
ATOM 2880 C CA . GLN A 1 362 ? -8.128 -47.961 6.198 1.00 92.94 362 GLN A CA 1
ATOM 2881 C C . GLN A 1 362 ? -9.530 -48.263 6.738 1.00 92.94 362 GLN A C 1
ATOM 2883 O O . GLN A 1 362 ? -9.752 -49.328 7.308 1.00 92.94 362 GLN A O 1
ATOM 2888 N N . LEU A 1 363 ? -10.476 -47.342 6.556 1.00 93.38 363 LEU A N 1
ATOM 2889 C CA . LEU A 1 363 ? -11.853 -47.505 7.012 1.00 93.38 363 LEU A CA 1
ATOM 2890 C C . LEU A 1 363 ? -12.606 -48.548 6.168 1.00 93.38 363 LEU A C 1
ATOM 2892 O O . LEU A 1 363 ? -13.314 -49.388 6.720 1.00 93.38 363 LEU A O 1
ATOM 2896 N N . GLU A 1 364 ? -12.387 -48.562 4.851 1.00 92.44 364 GLU A N 1
ATOM 2897 C CA . GLU A 1 364 ? -12.900 -49.597 3.945 1.00 92.44 364 GLU A CA 1
ATOM 2898 C C . GLU A 1 364 ? -12.319 -50.983 4.245 1.00 92.44 364 GLU A C 1
ATOM 2900 O O . GLU A 1 364 ? -13.066 -51.962 4.246 1.00 92.44 364 GLU A O 1
ATOM 2905 N N . ALA A 1 365 ? -11.015 -51.075 4.533 1.00 93.62 365 ALA A N 1
ATOM 2906 C CA . ALA A 1 365 ? -10.367 -52.329 4.911 1.00 93.62 365 ALA A CA 1
ATOM 2907 C C . ALA A 1 365 ? -10.965 -52.898 6.205 1.00 93.62 365 ALA A C 1
ATOM 2909 O O . ALA A 1 365 ? -11.375 -54.054 6.213 1.00 93.62 365 ALA A O 1
ATOM 2910 N N . LYS A 1 366 ? -11.137 -52.065 7.241 1.00 93.31 366 LYS A N 1
ATOM 2911 C CA . LYS A 1 366 ? -11.806 -52.467 8.491 1.00 93.31 366 LYS A CA 1
ATOM 2912 C C . LYS A 1 366 ? -13.245 -52.927 8.260 1.00 93.31 366 LYS A C 1
ATOM 2914 O O . LYS A 1 366 ? -13.655 -53.955 8.778 1.00 93.31 366 LYS A O 1
ATOM 2919 N N . LEU A 1 367 ? -14.010 -52.211 7.432 1.00 90.50 367 LEU A N 1
ATOM 2920 C CA . LEU A 1 367 ? -15.372 -52.620 7.065 1.00 90.50 367 LEU A CA 1
ATOM 2921 C C . LEU A 1 367 ? -15.409 -53.947 6.302 1.00 90.50 367 LEU A C 1
ATOM 2923 O O . LEU A 1 367 ? -16.418 -54.653 6.351 1.00 90.50 367 LEU A O 1
ATOM 2927 N N . LYS A 1 368 ? -14.360 -54.255 5.537 1.00 92.00 368 LYS A N 1
ATOM 2928 C CA . LYS A 1 368 ? -14.235 -55.516 4.813 1.00 92.00 368 LYS A CA 1
ATOM 2929 C C . LYS A 1 368 ? -13.862 -56.655 5.760 1.00 92.00 368 LYS A C 1
ATOM 2931 O O . LYS A 1 368 ? -14.524 -57.683 5.698 1.00 92.00 368 LYS A O 1
ATOM 2936 N N . GLU A 1 369 ? -12.910 -56.433 6.662 1.00 92.31 369 GLU A N 1
ATOM 2937 C CA . GLU A 1 369 ? -12.555 -57.366 7.739 1.00 92.31 369 GLU A CA 1
ATOM 2938 C C . GLU A 1 369 ? -13.784 -57.693 8.597 1.00 92.31 369 GLU A C 1
ATOM 2940 O O . GLU A 1 369 ? -14.146 -58.855 8.721 1.00 92.31 369 GLU A O 1
ATOM 2945 N N . GLU A 1 370 ? -14.540 -56.690 9.058 1.00 91.75 370 GLU A N 1
ATOM 2946 C CA . GLU A 1 370 ? -15.776 -56.920 9.822 1.00 91.75 370 GLU A CA 1
ATOM 2947 C C . GLU A 1 370 ? -16.841 -57.707 9.035 1.00 91.75 370 GLU A C 1
ATOM 2949 O O . GLU A 1 370 ? -17.637 -58.449 9.617 1.00 91.75 370 GLU A O 1
ATOM 2954 N N . ARG A 1 371 ? -16.918 -57.526 7.707 1.00 88.94 371 ARG A N 1
ATOM 2955 C CA . ARG A 1 371 ? -17.820 -58.316 6.852 1.00 88.94 371 ARG A CA 1
ATOM 2956 C C . ARG A 1 371 ? -17.335 -59.752 6.713 1.00 88.94 371 ARG A C 1
ATOM 2958 O O . ARG A 1 371 ? -18.171 -60.650 6.756 1.00 88.94 371 ARG A O 1
ATOM 2965 N N . GLU A 1 372 ? -16.035 -59.959 6.528 1.00 89.25 372 GLU A N 1
ATOM 2966 C CA . GLU A 1 372 ? -15.411 -61.281 6.431 1.00 89.25 372 GLU A CA 1
ATOM 2967 C C . GLU A 1 372 ? -15.572 -62.043 7.753 1.00 89.25 372 GLU A C 1
ATOM 2969 O O . GLU A 1 372 ? -16.119 -63.141 7.740 1.00 89.25 372 GLU A O 1
ATOM 2974 N N . GLU A 1 373 ? -15.280 -61.419 8.896 1.00 91.56 373 GLU A N 1
ATOM 2975 C CA . GLU A 1 373 ? -15.501 -61.990 10.232 1.00 91.56 373 GLU A CA 1
ATOM 2976 C C . GLU A 1 373 ? -16.973 -62.356 10.473 1.00 91.56 373 GLU A C 1
ATOM 2978 O O . GLU A 1 373 ? -17.285 -63.447 10.955 1.00 91.56 373 GLU A O 1
ATOM 2983 N N . LYS A 1 374 ? -17.915 -61.475 10.100 1.00 90.12 374 LYS A N 1
ATOM 2984 C CA . LYS A 1 374 ? -19.352 -61.785 10.184 1.00 90.12 374 LYS A CA 1
ATOM 2985 C C . LYS A 1 374 ? -19.719 -62.965 9.290 1.00 90.12 374 LYS A C 1
ATOM 2987 O O . LYS A 1 374 ? -20.478 -63.827 9.722 1.00 90.12 374 LYS A O 1
ATOM 2992 N N . MET A 1 375 ? -19.217 -63.008 8.056 1.00 84.06 375 MET A N 1
ATOM 2993 C CA . MET A 1 375 ? -19.465 -64.115 7.130 1.00 84.06 375 MET A CA 1
ATOM 2994 C C . MET A 1 375 ? -18.910 -65.432 7.676 1.00 84.06 375 MET A C 1
ATOM 2996 O O . MET A 1 375 ? -19.628 -66.427 7.664 1.00 84.06 375 MET A O 1
ATOM 3000 N N . GLU A 1 376 ? -17.686 -65.440 8.200 1.00 87.25 376 GLU A N 1
ATOM 3001 C CA . GLU A 1 376 ? -17.081 -66.612 8.839 1.00 87.25 376 GLU A CA 1
ATOM 3002 C C . GLU A 1 376 ? -17.901 -67.079 10.044 1.00 87.25 376 GLU A C 1
ATOM 3004 O O . GLU A 1 376 ? -18.205 -68.267 10.159 1.00 87.25 376 GLU A O 1
ATOM 3009 N N . TYR A 1 377 ? -18.352 -66.148 10.888 1.00 87.38 377 TYR A N 1
ATOM 3010 C CA . TYR A 1 377 ? -19.244 -66.446 12.006 1.00 87.38 377 TYR A CA 1
ATOM 3011 C C . TYR A 1 377 ? -20.556 -67.107 11.544 1.00 87.38 377 TYR A C 1
ATOM 3013 O O . TYR A 1 377 ? -20.948 -68.146 12.079 1.00 87.38 377 TYR A O 1
ATOM 3021 N N . TRP A 1 378 ? -21.215 -66.563 10.511 1.00 81.88 378 TRP A N 1
ATOM 3022 C CA . TRP A 1 378 ? -22.430 -67.154 9.934 1.00 81.88 378 TRP A CA 1
ATOM 3023 C C . TRP A 1 378 ? -22.179 -68.527 9.298 1.00 81.88 378 TRP A C 1
ATOM 3025 O O . TRP A 1 378 ? -23.011 -69.422 9.440 1.00 81.88 378 TRP A O 1
ATOM 3035 N N . VAL A 1 379 ? -21.045 -68.717 8.619 1.00 83.81 379 VAL A N 1
ATOM 3036 C CA . VAL A 1 379 ? -20.660 -70.003 8.014 1.00 83.81 379 VAL A CA 1
ATOM 3037 C C . VAL A 1 379 ? -20.420 -71.061 9.091 1.00 83.81 379 VAL A C 1
ATOM 3039 O O . VAL A 1 379 ? -20.906 -72.180 8.951 1.00 83.81 379 VAL A O 1
ATOM 3042 N N . ILE A 1 380 ? -19.741 -70.717 10.189 1.00 82.88 380 ILE A N 1
ATOM 3043 C CA . ILE A 1 380 ? -19.530 -71.629 11.322 1.00 82.88 380 ILE A CA 1
ATOM 3044 C C . ILE A 1 380 ? -20.869 -72.038 11.946 1.00 82.88 380 ILE A C 1
ATOM 3046 O O . ILE A 1 380 ? -21.074 -73.225 12.195 1.00 82.88 380 ILE A O 1
ATOM 3050 N N . ILE A 1 381 ? -21.797 -71.094 12.145 1.00 80.38 381 ILE A N 1
ATOM 3051 C CA . ILE A 1 381 ? -23.152 -71.410 12.623 1.00 80.38 381 ILE A CA 1
ATOM 3052 C C . ILE A 1 381 ? -23.849 -72.365 11.654 1.00 80.38 381 ILE A C 1
ATOM 3054 O O . ILE A 1 381 ? -24.339 -73.401 12.083 1.00 80.38 381 ILE A O 1
ATOM 3058 N N . LEU A 1 382 ? -23.851 -72.069 10.353 1.00 74.25 382 LEU A N 1
ATOM 3059 C CA . LEU A 1 382 ? -24.497 -72.920 9.350 1.00 74.25 382 LEU A CA 1
ATOM 3060 C C . LEU A 1 382 ? -23.910 -74.337 9.290 1.00 74.25 382 LEU A C 1
ATOM 3062 O O . LEU A 1 382 ? -24.653 -75.266 8.998 1.00 74.25 382 LEU A O 1
ATOM 3066 N N . ILE A 1 383 ? -22.611 -74.510 9.558 1.00 75.62 383 ILE A N 1
ATOM 3067 C CA . ILE A 1 383 ? -21.944 -75.822 9.597 1.00 75.62 383 ILE A CA 1
ATOM 3068 C C . ILE A 1 383 ? -22.272 -76.582 10.891 1.00 75.62 383 ILE A C 1
ATOM 3070 O O . ILE A 1 383 ? -22.494 -77.791 10.843 1.00 75.62 383 ILE A O 1
ATOM 3074 N N . LEU A 1 384 ? -22.308 -75.898 12.038 1.00 68.00 384 LEU A N 1
ATOM 3075 C CA . LEU A 1 384 ? -22.638 -76.508 13.334 1.00 68.00 384 LEU A CA 1
ATOM 3076 C C . LEU A 1 384 ? -24.131 -76.832 13.476 1.00 68.00 384 LEU A C 1
ATOM 3078 O O . LEU A 1 384 ? -24.486 -77.742 14.221 1.00 68.00 384 LEU A O 1
ATOM 3082 N N . ASP A 1 385 ? -24.988 -76.112 12.754 1.00 59.03 385 ASP A N 1
ATOM 3083 C CA . ASP A 1 385 ? -26.444 -76.272 12.761 1.00 59.03 385 ASP A CA 1
ATOM 3084 C C . ASP A 1 385 ? -26.936 -77.165 11.603 1.00 59.03 385 ASP A C 1
ATOM 3086 O O . ASP A 1 385 ? -28.122 -77.157 11.277 1.00 59.03 385 ASP A O 1
ATOM 3090 N N . ILE A 1 386 ? -26.051 -77.956 10.967 1.00 58.59 386 ILE A N 1
ATOM 3091 C CA . ILE A 1 386 ? -26.460 -79.066 10.090 1.00 58.59 386 ILE A CA 1
ATOM 3092 C C . ILE A 1 386 ? -26.944 -80.205 10.998 1.00 58.59 386 ILE A C 1
ATOM 3094 O O . ILE A 1 386 ? -26.122 -80.890 11.607 1.00 58.59 386 ILE A O 1
ATOM 3098 N N . PRO A 1 387 ? -28.258 -80.473 11.100 1.00 55.66 387 PRO A N 1
ATOM 3099 C CA . PRO A 1 387 ? -28.720 -81.621 11.857 1.00 55.66 387 PRO A CA 1
ATOM 3100 C C . PRO A 1 387 ? -28.267 -82.908 11.156 1.00 55.66 387 PRO A C 1
ATOM 3102 O O . PRO A 1 387 ? -28.500 -83.070 9.956 1.00 55.66 387 PRO A O 1
ATOM 3105 N N . ASP A 1 388 ? -27.767 -83.878 11.929 1.00 53.09 388 ASP A N 1
ATOM 3106 C CA . ASP A 1 388 ? -27.467 -85.282 11.556 1.00 53.09 388 ASP A CA 1
ATOM 3107 C C . ASP A 1 388 ? -28.643 -86.052 10.890 1.00 53.09 388 ASP A C 1
ATOM 3109 O O . ASP A 1 388 ? -28.596 -87.259 10.651 1.00 53.09 388 ASP A O 1
ATOM 3113 N N . ARG A 1 389 ? -29.739 -85.369 10.546 1.00 49.31 389 ARG A N 1
ATOM 3114 C CA . ARG A 1 389 ? -30.957 -85.915 9.941 1.00 49.31 389 ARG A CA 1
ATOM 3115 C C . ARG A 1 389 ? -30.817 -86.364 8.484 1.00 49.31 389 ARG A C 1
ATOM 3117 O O . ARG A 1 389 ? -31.771 -86.945 7.970 1.00 49.31 389 ARG A O 1
ATOM 3124 N N . TRP A 1 390 ? -29.678 -86.154 7.822 1.00 48.81 390 TRP A N 1
ATOM 3125 C CA . TRP A 1 390 ? -29.476 -86.565 6.421 1.00 48.81 390 TRP A CA 1
ATOM 3126 C C . TRP A 1 390 ? -28.823 -87.943 6.218 1.00 48.81 390 TRP A C 1
ATOM 3128 O O . TRP A 1 390 ? -28.796 -88.426 5.089 1.00 48.81 390 TRP A O 1
ATOM 3138 N N . LEU A 1 391 ? -28.386 -88.638 7.278 1.00 47.12 391 LEU A N 1
ATOM 3139 C CA . LEU A 1 391 ? -27.791 -89.984 7.166 1.00 47.12 391 LEU A CA 1
ATOM 3140 C C . LEU A 1 391 ? -28.784 -91.158 7.314 1.00 47.12 391 LEU A C 1
ATOM 3142 O O . LEU A 1 391 ? -28.395 -92.306 7.128 1.00 47.12 391 LEU A O 1
ATOM 3146 N N . CYS A 1 392 ? -30.078 -90.904 7.554 1.00 45.94 392 CYS A N 1
ATOM 3147 C CA . CYS A 1 392 ? -31.095 -91.957 7.755 1.00 45.94 392 CYS A CA 1
ATOM 3148 C C . CYS A 1 392 ? -32.248 -91.943 6.732 1.00 45.94 392 CYS A C 1
ATOM 3150 O O . CYS A 1 392 ? -33.402 -92.192 7.079 1.00 45.94 392 CYS A O 1
ATOM 3152 N N . ARG A 1 393 ? -31.964 -91.675 5.453 1.00 45.69 393 ARG A N 1
ATOM 3153 C CA . ARG A 1 393 ? -32.899 -91.953 4.344 1.00 45.69 393 ARG A CA 1
ATOM 3154 C C . ARG A 1 393 ? -32.150 -92.500 3.132 1.00 45.69 393 ARG A C 1
ATOM 3156 O O . ARG A 1 393 ? -31.997 -91.814 2.136 1.00 45.69 393 ARG A O 1
ATOM 3163 N N . ASN A 1 394 ? -31.639 -93.721 3.268 1.00 43.59 394 ASN A N 1
ATOM 3164 C CA . ASN A 1 394 ? -31.469 -94.699 2.184 1.00 43.59 394 ASN A CA 1
ATOM 3165 C C . ASN A 1 394 ? -31.082 -96.053 2.808 1.00 43.59 394 ASN A C 1
ATOM 3167 O O . ASN A 1 394 ? -29.974 -96.554 2.655 1.00 43.59 394 ASN A O 1
ATOM 3171 N N . GL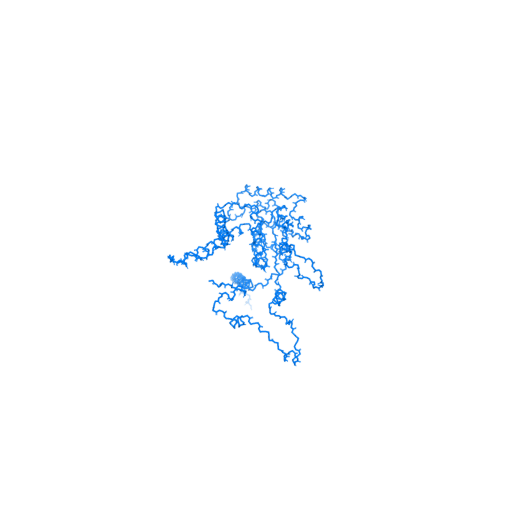N A 1 395 ? -32.020 -96.619 3.569 1.00 45.94 395 GLN A N 1
ATOM 3172 C CA . GLN A 1 395 ? -32.139 -98.063 3.751 1.00 45.94 395 GLN A CA 1
ATOM 3173 C C . GLN A 1 395 ? -33.483 -98.467 3.149 1.00 45.94 395 GLN A C 1
ATOM 3175 O O . GLN A 1 395 ? -34.517 -98.316 3.793 1.00 45.94 395 GLN A O 1
ATOM 3180 N N . THR A 1 396 ? -33.430 -98.927 1.904 1.00 39.59 396 THR A N 1
ATOM 3181 C CA . THR A 1 396 ? -34.291 -99.962 1.315 1.00 39.59 396 THR A CA 1
ATOM 3182 C C . THR A 1 396 ? -33.539 -100.562 0.150 1.00 39.59 396 THR A C 1
ATOM 3184 O O . THR A 1 396 ? -33.031 -99.752 -0.660 1.00 39.59 396 THR A O 1
#

InterPro domains:
  IPR000850 Adenylate kinase/UMP-CMP kinase [PTHR23359] (48-291)
  IPR027417 P-loop containing nucleoside triphosphate hydrolase [G3DSA:3.40.50.300] (57-308)
  IPR027417 P-loop containing nucleoside triphosphate hydrolase [SSF52540] (67-284)

Radius of gyration: 35.92 Å; chains: 1; bounding box: 83×138×75 Å

Organism: Chrysodeixis includens (NCBI:txid689277)

pLDDT: mean 71.81, std 17.32, range [25.25, 93.88]

Sequence (396 aa):
MFKCIPPEDAFLISEIDQRVYDLMTLNLSMEPTFIVETMGLQWASELTFAENIPVLIKQFKKERGLKPFKVIIFGPPIVGKTTLAKSICEAYGLVYISPETVAQSMIEDLTWRIQHWEVGETAALGVVSPEEEELGLGDDDEDLGEEEGVQEAAKQTLAILQSGRQLSEEELLGYLRQKMLNRDALNRGWVLDGYPTTQPQCAALFEKGEEQDSEAGEETAEEPFDEDVDLYNNVLRKMLPDIVVYLDATDDFVCEKAMRQPEGDSRLDEETILKRLSEFRAADTRETTPVNFFDELDIHPLVVTVKDHTDYSMKLPYAAVALRMGRPCRYGKLMALIEAAEKKEREELETLRAREEKVLKQLEAKLKEEREEKMEYWVIILILDIPDRWLCRNQT

Foldseek 3Di:
DPPPDPLVCQVVDPVCDPVNSCVVPDDDDDDPPCCVPPVVDDDPDPDDPVVCVVVVVVVVCVVLVQDAAAEEEAEAPLLQLVLLQVVCCLQQVAAEDELVVLLVVLLVVLVVVLVCVVVPDDPPDDDDDPDDPDDDDDDPPPPVVVVVVVNVVSVVSSVCSVVVDDDDLVRSLVSSLVVCPDPRCLRHNYYYGPPDLALVRCCSNQNDPPPPPPDDDDDDDDDDDPDCPCVPVPSNVSRDGQAYEYEDEDPVLSLVSLVPDDPPDPSPPSVNSVVSRVVSVVRCDPVTGNQVVVVVVVHHYHYDYDDDSPPSSCVVVSVSVCVVVDRHRCDVVSVVVVVVVVVVVVVVVVVVVVVVVVVVVVVVVVVVVVVVVVVVVVVVVVVVPPPPVPPPPDDD